Protein AF-A0A089P8Y1-F1 (afdb_monomer_lite)

Radius of gyration: 30.72 Å; chains: 1; bounding box: 76×55×84 Å

Sequence (564 aa):
MSNRKKVKRTERYKFPTFSVPFNLDEIKENFTINTNTTSNISKDVLNQAFNAHTNGNIKEAIESYQYLISQGFNDPRVYLNYGSILKNLGKLEEAELIIRKGIELNPNFAMGYFNLGIILIDLSKPNEAELATREGIKLNPNFAIGYFNLGIILKTLGKMNEAVLAINKAIELNPNHSNSYFHLGTILNILGQKKEAEIEIKKAIKINPNFLEAYINLGIILRDLGKIKEAILVTRRAIEVDPNIAESYSNLGSLLVDLGNLDEAEIAMNKAITINPNNMKFKSNLISLLSIYKPCDNNSNQLYIINEEFNKINLSYSDSEFISDIKVMNIYRKGLEIYKKHNLSLETDAYQIYRSNEINLNCERHHMVFEKNKIIPAFCFNCYKVQIETNSIIEFIKIFLVFNRIKLENNNTRKCMVELRPNIPGFYKGLIYCSDLNEAYLISNQLDNIIQKNVRSNLQSIVKRGCSEFQKEFPEYKEINRFGSQTMEYNKEWRRIENEADKGYGNWGKSHKTINEFNLNNFLIMRNWLAYAHKIGDKSIYKISEEIIKGTEKFKYLNRSINT

Structure (mmCIF, N/CA/C/O backbone):
data_AF-A0A089P8Y1-F1
#
_entry.id   AF-A0A089P8Y1-F1
#
loop_
_atom_site.group_PDB
_atom_site.id
_atom_site.type_symbol
_atom_site.label_atom_id
_atom_site.label_alt_id
_atom_site.label_comp_id
_atom_site.label_asym_id
_atom_site.label_entity_id
_atom_site.label_seq_id
_atom_site.pdbx_PDB_ins_code
_atom_site.Cartn_x
_atom_site.Cartn_y
_atom_site.Cartn_z
_atom_site.occupancy
_atom_site.B_iso_or_equiv
_atom_site.auth_seq_id
_atom_site.auth_comp_id
_atom_site.auth_asym_id
_atom_site.auth_atom_id
_atom_site.pdbx_PDB_model_num
ATOM 1 N N . MET A 1 1 ? 35.797 -15.026 14.629 1.00 32.09 1 MET A N 1
ATOM 2 C CA . MET A 1 1 ? 34.673 -15.322 13.708 1.00 32.09 1 MET A CA 1
ATOM 3 C C . MET A 1 1 ? 33.794 -14.080 13.599 1.00 32.09 1 MET A C 1
ATOM 5 O O . MET A 1 1 ? 33.187 -13.714 14.593 1.00 32.09 1 MET A O 1
ATOM 9 N N . SER A 1 2 ? 33.777 -13.384 12.455 1.00 24.67 2 SER A N 1
ATOM 10 C CA . SER A 1 2 ? 33.046 -12.111 12.296 1.00 24.67 2 SER A CA 1
ATOM 11 C C . SER A 1 2 ? 31.863 -12.271 11.340 1.00 24.67 2 SER A C 1
ATOM 13 O O . SER A 1 2 ? 32.046 -12.514 10.148 1.00 24.67 2 SER A O 1
ATOM 15 N N . ASN A 1 3 ? 30.645 -12.154 11.871 1.00 24.16 3 ASN A N 1
ATOM 16 C CA . ASN A 1 3 ? 29.405 -12.343 11.120 1.00 24.16 3 ASN A CA 1
ATOM 17 C C . ASN A 1 3 ? 29.035 -11.046 10.373 1.00 24.16 3 ASN A C 1
ATOM 19 O O . ASN A 1 3 ? 28.396 -10.148 10.930 1.00 24.16 3 ASN A O 1
ATOM 23 N N . ARG A 1 4 ? 29.442 -10.920 9.102 1.00 26.41 4 ARG A N 1
ATOM 24 C CA . ARG A 1 4 ? 29.058 -9.773 8.260 1.00 26.41 4 ARG A CA 1
ATOM 25 C C . ARG A 1 4 ? 27.562 -9.828 7.927 1.00 26.41 4 ARG A C 1
ATOM 27 O O . ARG A 1 4 ? 27.112 -10.658 7.141 1.00 26.41 4 ARG A O 1
ATOM 34 N N . LYS A 1 5 ? 26.797 -8.899 8.511 1.00 26.55 5 LYS A N 1
ATOM 35 C CA . LYS A 1 5 ? 25.368 -8.680 8.238 1.00 26.55 5 LYS A CA 1
ATOM 36 C C . LYS A 1 5 ? 25.130 -8.477 6.732 1.00 26.55 5 LYS A C 1
ATOM 38 O O . LYS A 1 5 ? 25.630 -7.511 6.160 1.00 26.55 5 LYS A O 1
ATOM 43 N N . LYS A 1 6 ? 24.312 -9.333 6.106 1.00 25.23 6 LYS A N 1
ATOM 44 C CA . LYS A 1 6 ? 23.753 -9.069 4.768 1.00 25.23 6 LYS A CA 1
ATOM 45 C C . LYS A 1 6 ? 22.796 -7.877 4.860 1.00 25.23 6 LYS A C 1
ATOM 47 O O . LYS A 1 6 ? 21.677 -8.015 5.352 1.00 25.23 6 LYS A O 1
ATOM 52 N N . VAL A 1 7 ? 23.236 -6.711 4.393 1.00 24.84 7 VAL A N 1
ATOM 53 C CA . VAL A 1 7 ? 22.364 -5.545 4.204 1.00 24.84 7 VAL A CA 1
ATOM 54 C C . VAL A 1 7 ? 21.362 -5.885 3.100 1.00 24.84 7 VAL A C 1
ATOM 56 O O . VAL A 1 7 ? 21.759 -6.228 1.986 1.00 24.84 7 VAL A O 1
ATOM 59 N N . LYS A 1 8 ? 20.062 -5.828 3.410 1.00 27.41 8 LYS A N 1
ATOM 60 C CA . LYS A 1 8 ? 19.006 -6.012 2.407 1.00 27.41 8 LYS A CA 1
ATOM 61 C C . LYS A 1 8 ? 19.105 -4.874 1.388 1.00 27.41 8 LYS A C 1
ATOM 63 O O . LYS A 1 8 ? 18.971 -3.712 1.765 1.00 27.41 8 LYS A O 1
ATOM 68 N N . ARG A 1 9 ? 19.325 -5.208 0.111 1.00 24.94 9 ARG A N 1
ATOM 69 C CA . ARG A 1 9 ? 19.104 -4.262 -0.991 1.00 24.94 9 ARG A CA 1
ATOM 70 C C . ARG A 1 9 ? 17.641 -3.821 -0.939 1.00 24.94 9 ARG A C 1
ATOM 72 O O . ARG A 1 9 ? 16.757 -4.666 -0.826 1.00 24.94 9 ARG A O 1
ATOM 79 N N . THR A 1 10 ? 17.408 -2.517 -1.030 1.00 25.98 10 THR A N 1
ATOM 80 C CA . THR A 1 10 ? 16.111 -1.988 -1.450 1.00 25.98 10 THR A CA 1
ATOM 81 C C . THR A 1 10 ? 15.760 -2.564 -2.819 1.00 25.98 10 THR A C 1
ATOM 83 O O . THR A 1 10 ? 16.654 -2.840 -3.627 1.00 25.98 10 THR A O 1
ATOM 86 N N . GLU A 1 11 ? 14.470 -2.747 -3.084 1.00 28.48 11 GLU A N 1
ATOM 87 C CA . GLU A 1 11 ? 13.970 -3.115 -4.408 1.00 28.48 11 GLU A CA 1
ATOM 88 C C . GLU A 1 11 ? 14.253 -1.965 -5.377 1.00 28.48 11 GLU A C 1
ATOM 90 O O . GLU A 1 11 ? 13.462 -1.041 -5.556 1.00 28.48 11 GLU A O 1
ATOM 95 N N . ARG A 1 12 ? 15.442 -1.997 -5.987 1.00 26.16 12 ARG A N 1
ATOM 96 C CA . ARG A 1 12 ? 15.703 -1.237 -7.204 1.00 26.16 12 ARG A CA 1
ATOM 97 C C . ARG A 1 12 ? 14.732 -1.765 -8.248 1.00 26.16 12 ARG A C 1
ATOM 99 O O . ARG A 1 12 ? 14.725 -2.971 -8.498 1.00 26.16 12 ARG A O 1
ATOM 106 N N . TYR A 1 13 ? 13.972 -0.868 -8.871 1.00 32.72 13 TYR A N 1
ATOM 107 C CA . TYR A 1 13 ? 13.305 -1.164 -10.131 1.00 32.72 13 TYR A CA 1
ATOM 108 C C . TYR A 1 13 ? 14.349 -1.774 -11.069 1.00 32.72 13 TYR A C 1
ATOM 110 O O . TYR A 1 13 ? 15.291 -1.094 -11.474 1.00 32.72 13 TYR A O 1
ATOM 118 N N . LYS A 1 14 ? 14.222 -3.070 -11.364 1.00 30.88 14 LYS A N 1
ATOM 119 C CA . LYS A 1 14 ? 14.983 -3.678 -12.449 1.00 30.88 14 LYS A CA 1
ATOM 120 C C . LYS A 1 14 ? 14.381 -3.127 -13.729 1.00 30.88 14 LYS A C 1
ATOM 122 O O . LYS A 1 14 ? 13.340 -3.599 -14.176 1.00 30.88 14 LYS A O 1
ATOM 127 N N . PHE A 1 15 ? 15.022 -2.108 -14.285 1.00 34.03 15 PHE A N 1
ATOM 128 C CA . PHE A 1 15 ? 14.806 -1.730 -15.673 1.00 34.03 15 PHE A CA 1
ATOM 129 C C . PHE A 1 15 ? 14.964 -3.001 -16.513 1.00 34.03 15 PHE A C 1
ATOM 131 O O . PHE A 1 15 ? 15.922 -3.742 -16.261 1.00 34.03 15 PHE A O 1
ATOM 138 N N . PRO A 1 16 ? 14.033 -3.316 -17.432 1.00 35.50 16 PRO A N 1
ATOM 139 C CA . PRO A 1 16 ? 14.125 -4.532 -18.225 1.00 35.50 16 PRO A CA 1
ATOM 140 C C . PRO A 1 16 ? 15.470 -4.541 -18.954 1.00 35.50 16 PRO A C 1
ATOM 142 O O . PRO A 1 16 ? 15.748 -3.708 -19.816 1.00 35.50 16 PRO A O 1
ATOM 145 N N . THR A 1 17 ? 16.348 -5.453 -18.536 1.00 32.28 17 THR A N 1
ATOM 146 C CA . THR A 1 17 ? 17.687 -5.595 -19.095 1.00 32.28 17 THR A CA 1
ATOM 147 C C . THR A 1 17 ? 17.567 -6.366 -20.393 1.00 32.28 17 THR A C 1
ATOM 149 O O . THR A 1 17 ? 17.709 -7.588 -20.413 1.00 32.28 17 THR A O 1
ATOM 152 N N . PHE A 1 18 ? 17.255 -5.654 -21.469 1.00 39.97 18 PHE A N 1
ATOM 153 C CA . PHE A 1 18 ? 17.301 -6.233 -22.799 1.00 39.97 18 PHE A CA 1
ATOM 154 C C . PHE A 1 18 ? 18.749 -6.601 -23.136 1.00 39.97 18 PHE A C 1
ATOM 156 O O . PHE A 1 18 ? 19.673 -5.807 -22.931 1.00 39.97 18 PHE A O 1
ATOM 163 N N . SER A 1 19 ? 18.939 -7.814 -23.651 1.00 36.19 19 SER A N 1
ATOM 164 C CA . SER A 1 19 ? 20.116 -8.144 -24.447 1.00 36.19 19 SER A CA 1
ATOM 165 C C . SER A 1 19 ? 20.244 -7.135 -25.591 1.00 36.19 19 SER A C 1
ATOM 167 O O . SER A 1 19 ? 19.245 -6.582 -26.056 1.00 36.19 19 SER A O 1
ATOM 169 N N . VAL A 1 20 ? 21.480 -6.868 -26.024 1.00 38.84 20 VAL A N 1
ATOM 170 C CA . VAL A 1 20 ? 21.749 -5.949 -27.143 1.00 38.84 20 VAL A CA 1
ATOM 171 C C . VAL A 1 20 ? 20.868 -6.366 -28.334 1.00 38.84 20 VAL A C 1
ATOM 173 O O . VAL A 1 20 ? 20.854 -7.559 -28.640 1.00 38.84 20 VAL A O 1
ATOM 176 N N . PRO A 1 21 ? 20.118 -5.452 -28.984 1.00 36.06 21 PRO A N 1
ATOM 177 C CA . PRO A 1 21 ? 19.001 -5.794 -29.880 1.00 36.06 21 PRO A CA 1
ATOM 178 C C . PRO A 1 21 ? 19.421 -6.381 -31.239 1.00 36.06 21 PRO A C 1
ATOM 180 O O . PRO A 1 21 ? 18.664 -6.334 -32.198 1.00 36.06 21 PRO A O 1
ATOM 183 N N . PHE A 1 22 ? 20.613 -6.965 -31.339 1.00 41.25 22 PHE A N 1
ATOM 184 C CA . PHE A 1 22 ? 21.070 -7.648 -32.538 1.00 41.25 22 PHE A CA 1
ATOM 185 C C . PHE A 1 22 ? 20.392 -9.014 -32.669 1.00 41.25 22 PHE A C 1
ATOM 187 O O . PHE A 1 22 ? 20.983 -10.052 -32.367 1.00 41.25 22 PHE A O 1
ATOM 194 N N . ASN A 1 23 ? 19.164 -9.019 -33.187 1.00 34.72 23 ASN A N 1
ATOM 195 C CA . ASN A 1 23 ? 18.792 -10.119 -34.065 1.00 34.72 23 ASN A CA 1
ATOM 196 C C . ASN A 1 23 ? 19.629 -9.986 -35.353 1.00 34.72 23 ASN A C 1
ATOM 198 O O . ASN A 1 23 ? 19.793 -8.879 -35.871 1.00 34.72 23 ASN A O 1
ATOM 202 N N . LEU A 1 24 ? 20.167 -11.094 -35.870 1.00 31.53 24 LEU A N 1
ATOM 203 C CA . LEU A 1 24 ? 21.059 -11.093 -37.044 1.00 31.53 24 LEU A CA 1
ATOM 204 C C . LEU A 1 24 ? 20.390 -10.482 -38.295 1.00 31.53 24 LEU A C 1
ATOM 206 O O . LEU A 1 24 ? 21.079 -9.958 -39.167 1.00 31.53 24 LEU A O 1
ATOM 210 N N . ASP A 1 25 ? 19.056 -10.487 -38.349 1.00 30.50 25 ASP A N 1
ATOM 211 C CA . ASP A 1 25 ? 18.257 -9.923 -39.441 1.00 30.50 25 ASP A CA 1
ATOM 212 C C . ASP A 1 25 ? 18.293 -8.387 -39.545 1.00 30.50 25 ASP A C 1
ATOM 214 O O . ASP A 1 25 ? 18.092 -7.858 -40.641 1.00 30.50 25 ASP A O 1
ATOM 218 N N . GLU A 1 26 ? 18.564 -7.661 -38.449 1.00 33.03 26 GLU A N 1
ATOM 219 C CA . GLU A 1 26 ? 18.687 -6.189 -38.473 1.00 33.03 26 GLU A CA 1
ATOM 220 C C . GLU A 1 26 ? 20.029 -5.724 -39.070 1.00 33.03 26 GLU A C 1
ATOM 222 O O . GLU A 1 26 ? 20.195 -4.556 -39.420 1.00 33.03 26 GLU A O 1
ATOM 227 N N . ILE A 1 27 ? 20.987 -6.636 -39.273 1.00 39.94 27 ILE A N 1
ATOM 228 C CA . ILE A 1 27 ? 22.336 -6.335 -39.776 1.00 39.94 27 ILE A CA 1
ATOM 229 C C . ILE A 1 27 ? 22.365 -6.255 -41.321 1.00 39.94 27 ILE A C 1
ATOM 231 O O . ILE A 1 27 ? 23.245 -6.813 -41.979 1.00 39.94 27 ILE A O 1
ATOM 235 N N . LYS A 1 28 ? 21.380 -5.569 -41.917 1.00 32.06 28 LYS A N 1
ATOM 236 C CA . LYS A 1 28 ? 21.254 -5.369 -43.377 1.00 32.06 28 LYS A CA 1
ATOM 237 C C . LYS A 1 28 ? 21.664 -3.982 -43.877 1.00 32.06 28 LYS A C 1
ATOM 239 O O . LYS A 1 28 ? 21.672 -3.767 -45.087 1.00 32.06 28 LYS A O 1
ATOM 244 N N . GLU A 1 29 ? 22.040 -3.052 -42.999 1.00 34.38 29 GLU A N 1
ATOM 245 C CA . GLU A 1 29 ? 22.695 -1.820 -43.450 1.00 34.38 29 GLU A CA 1
ATOM 246 C C . GLU A 1 29 ? 24.088 -2.146 -44.017 1.00 34.38 29 GLU A C 1
ATOM 248 O O . GLU A 1 29 ? 24.900 -2.823 -43.386 1.00 34.38 29 GLU A O 1
ATOM 253 N N . ASN A 1 30 ? 24.320 -1.721 -45.263 1.00 32.12 30 ASN A N 1
ATOM 254 C CA . ASN A 1 30 ? 25.380 -2.247 -46.123 1.00 32.12 30 ASN A CA 1
ATOM 255 C C . ASN A 1 30 ? 26.790 -2.121 -45.519 1.00 32.12 30 ASN A C 1
ATOM 257 O O . ASN A 1 30 ? 27.281 -1.028 -45.240 1.00 32.12 30 ASN A O 1
ATOM 261 N N . PHE A 1 31 ? 27.481 -3.258 -45.408 1.00 41.53 31 PHE A N 1
ATOM 262 C CA . PHE A 1 31 ? 28.863 -3.327 -44.941 1.00 41.53 31 PHE A CA 1
ATOM 263 C C . PHE A 1 31 ? 29.860 -2.807 -45.988 1.00 41.53 31 PHE A C 1
ATOM 265 O O . PHE A 1 31 ? 30.192 -3.508 -46.943 1.00 41.53 31 PHE A O 1
ATOM 272 N N . THR A 1 32 ? 30.475 -1.657 -45.719 1.00 31.03 32 THR A N 1
ATOM 273 C CA . THR A 1 32 ? 31.780 -1.281 -46.287 1.00 31.03 32 THR A CA 1
ATOM 274 C C . THR A 1 32 ? 32.744 -0.899 -45.167 1.00 31.03 32 THR A C 1
ATOM 276 O O . THR A 1 32 ? 32.779 0.236 -44.698 1.00 31.03 32 THR A O 1
ATOM 279 N N . ILE A 1 33 ? 33.549 -1.869 -44.720 1.00 40.50 33 ILE A N 1
ATOM 280 C CA . ILE A 1 33 ? 34.616 -1.638 -43.737 1.00 40.50 33 ILE A CA 1
ATOM 281 C C . ILE A 1 33 ? 35.861 -1.162 -44.488 1.00 40.50 33 ILE A C 1
ATOM 283 O O . ILE A 1 33 ? 36.437 -1.911 -45.275 1.00 40.50 33 ILE A O 1
ATOM 287 N N . ASN A 1 34 ? 36.285 0.074 -44.239 1.00 34.88 34 ASN A N 1
ATOM 288 C CA . ASN A 1 34 ? 37.446 0.666 -44.898 1.00 34.88 34 ASN A CA 1
ATOM 289 C C . ASN A 1 34 ? 38.737 0.233 -44.168 1.00 34.88 34 ASN A C 1
ATOM 291 O O . ASN A 1 34 ? 39.118 0.838 -43.167 1.00 34.88 34 ASN A O 1
ATOM 295 N N . THR A 1 35 ? 39.371 -0.864 -44.604 1.00 43.31 35 THR A N 1
ATOM 296 C CA . THR A 1 35 ? 40.512 -1.481 -43.896 1.00 43.31 35 THR A CA 1
ATOM 297 C C . THR A 1 35 ? 41.870 -1.204 -44.544 1.00 43.31 35 THR A C 1
ATOM 299 O O . THR A 1 35 ? 42.256 -1.888 -45.490 1.00 43.31 35 THR A O 1
ATOM 302 N N . ASN A 1 36 ? 42.649 -0.321 -43.922 1.00 43.22 36 ASN A N 1
ATOM 303 C CA . ASN A 1 36 ? 44.114 -0.357 -43.921 1.00 43.22 36 ASN A CA 1
ATOM 304 C C . ASN A 1 36 ? 44.504 -0.524 -42.433 1.00 43.22 36 ASN A C 1
ATOM 306 O O . ASN A 1 36 ? 44.440 0.461 -41.709 1.00 43.22 36 ASN A O 1
ATOM 310 N N . THR A 1 37 ? 44.800 -1.696 -41.855 1.00 44.12 37 THR A N 1
ATOM 311 C CA . THR A 1 37 ? 45.527 -2.894 -42.338 1.00 44.12 37 THR A CA 1
ATOM 312 C C . THR A 1 37 ? 45.046 -4.209 -41.642 1.00 44.12 37 THR A C 1
ATOM 314 O O . THR A 1 37 ? 43.975 -4.228 -41.042 1.00 44.12 37 THR A O 1
ATOM 317 N N . THR A 1 38 ? 45.791 -5.327 -41.791 1.00 45.31 38 THR A N 1
ATOM 318 C CA . THR A 1 38 ? 45.652 -6.641 -41.083 1.00 45.31 38 THR A CA 1
ATOM 319 C C . THR A 1 38 ? 44.254 -7.301 -41.072 1.00 45.31 38 THR A C 1
ATOM 321 O O . THR A 1 38 ? 43.651 -7.562 -40.033 1.00 45.31 38 THR A O 1
ATOM 324 N N . SER A 1 39 ? 43.740 -7.646 -42.257 1.00 56.00 39 SER A N 1
ATOM 325 C CA . SER A 1 39 ? 42.295 -7.794 -42.510 1.00 56.00 39 SER A CA 1
ATOM 326 C C . SER A 1 39 ? 41.624 -9.178 -42.358 1.00 56.00 39 SER A C 1
ATOM 328 O O . SER A 1 39 ? 40.419 -9.241 -42.623 1.00 56.00 39 SER A O 1
ATOM 330 N N . ASN A 1 40 ? 42.316 -10.250 -41.934 1.00 53.72 40 ASN A N 1
ATOM 331 C CA . ASN A 1 40 ? 41.705 -11.590 -41.753 1.00 53.72 40 ASN A CA 1
ATOM 332 C C . ASN A 1 40 ? 41.555 -12.016 -40.280 1.00 53.72 40 ASN A C 1
ATOM 334 O O . ASN A 1 40 ? 40.427 -12.139 -39.814 1.00 53.72 40 ASN A O 1
ATOM 338 N N . ILE A 1 41 ? 42.654 -12.156 -39.521 1.00 55.69 41 ILE A N 1
ATOM 339 C CA . ILE A 1 41 ? 42.631 -12.662 -38.126 1.00 55.69 41 ILE A CA 1
ATOM 340 C C . ILE A 1 41 ? 41.635 -11.879 -37.247 1.00 55.69 41 ILE A C 1
ATOM 342 O O . ILE A 1 41 ? 40.853 -12.467 -36.503 1.00 55.69 41 ILE A O 1
ATOM 346 N N . SER A 1 42 ? 41.596 -10.550 -37.383 1.00 67.94 42 SER A N 1
ATOM 347 C CA . SER A 1 42 ? 40.691 -9.684 -36.617 1.00 67.94 42 SER A CA 1
ATOM 348 C C . SER A 1 42 ? 39.203 -9.896 -36.936 1.00 67.94 42 SER A C 1
ATOM 350 O O . SER A 1 42 ? 38.364 -9.628 -36.082 1.00 67.94 42 SER A O 1
ATOM 352 N N . LYS A 1 43 ? 38.850 -10.379 -38.138 1.00 69.44 43 LYS A N 1
ATOM 353 C CA . LYS A 1 43 ? 37.454 -10.672 -38.517 1.00 69.44 43 LYS A CA 1
ATOM 354 C C . LYS A 1 43 ? 36.989 -12.009 -37.955 1.00 69.44 43 LYS A C 1
ATOM 356 O O . LYS A 1 43 ? 35.877 -12.087 -37.441 1.00 69.44 43 LYS A O 1
ATOM 361 N N . ASP A 1 44 ? 37.839 -13.029 -38.009 1.00 75.88 44 ASP A N 1
ATOM 362 C CA . ASP A 1 44 ? 37.508 -14.357 -37.486 1.00 75.88 44 ASP A CA 1
ATOM 363 C C . ASP A 1 44 ? 37.313 -14.305 -35.964 1.00 75.88 44 ASP A C 1
ATOM 365 O O . ASP A 1 44 ? 36.309 -14.802 -35.453 1.00 75.88 44 ASP A O 1
ATOM 369 N N . VAL A 1 45 ? 38.189 -13.589 -35.247 1.00 78.44 45 VAL A N 1
ATOM 370 C CA . VAL A 1 45 ? 38.049 -13.371 -33.796 1.00 78.44 45 VAL A CA 1
ATOM 371 C C . VAL A 1 45 ? 36.842 -12.483 -33.455 1.00 78.44 45 VAL A C 1
ATOM 373 O O . VAL A 1 45 ? 36.194 -12.713 -32.436 1.00 78.44 45 VAL A O 1
ATOM 376 N N . LEU A 1 46 ? 36.476 -11.508 -34.299 1.00 79.94 46 LEU A N 1
ATOM 377 C CA . LEU A 1 46 ? 35.249 -10.717 -34.116 1.00 79.94 46 LEU A CA 1
ATOM 378 C C . LEU A 1 46 ? 33.988 -11.581 -34.252 1.00 79.94 46 LEU A C 1
ATOM 380 O O . LEU A 1 46 ? 33.100 -11.516 -33.401 1.00 79.94 46 LEU A O 1
ATOM 384 N N . ASN A 1 47 ? 33.934 -12.426 -35.283 1.00 80.69 47 ASN A N 1
ATOM 385 C CA . ASN A 1 47 ? 32.838 -13.370 -35.490 1.00 80.69 47 ASN A CA 1
ATOM 386 C C . ASN A 1 47 ? 32.766 -14.397 -34.350 1.00 80.69 47 ASN A C 1
ATOM 388 O O . ASN A 1 47 ? 31.675 -14.683 -33.858 1.00 80.69 47 ASN A O 1
ATOM 392 N N . GLN A 1 48 ? 33.910 -14.898 -33.869 1.00 81.56 48 GLN A N 1
ATOM 393 C CA . GLN A 1 48 ? 33.973 -15.754 -32.683 1.00 81.56 48 GLN A CA 1
ATOM 394 C C . GLN A 1 48 ? 33.436 -15.031 -31.440 1.00 81.56 48 GLN A C 1
ATOM 396 O O . GLN A 1 48 ? 32.593 -15.589 -30.746 1.00 81.56 48 GLN A O 1
ATOM 401 N N . ALA A 1 49 ? 33.840 -13.782 -31.185 1.00 82.31 49 ALA A N 1
ATOM 402 C CA . ALA A 1 49 ? 33.364 -12.997 -30.043 1.00 82.31 49 ALA A CA 1
ATOM 403 C C . ALA A 1 49 ? 31.841 -12.779 -30.075 1.00 82.31 49 ALA A C 1
ATOM 405 O O . ALA A 1 49 ? 31.167 -12.870 -29.044 1.00 82.31 49 ALA A O 1
ATOM 406 N N . PHE A 1 50 ? 31.291 -12.507 -31.262 1.00 82.19 50 PHE A N 1
ATOM 407 C CA . PHE A 1 50 ? 29.853 -12.344 -31.471 1.00 82.19 50 PHE A CA 1
ATOM 408 C C . PHE A 1 50 ? 29.106 -13.666 -31.262 1.00 82.19 50 PHE A C 1
ATOM 410 O O . PHE A 1 50 ? 28.150 -13.688 -30.490 1.00 82.19 50 PHE A O 1
ATOM 417 N N . ASN A 1 51 ? 29.580 -14.768 -31.851 1.00 78.75 51 ASN A N 1
ATOM 418 C CA . ASN A 1 51 ? 28.990 -16.101 -31.689 1.00 78.75 51 ASN A CA 1
ATOM 419 C C . ASN A 1 51 ? 29.076 -16.610 -30.241 1.00 78.75 51 ASN A C 1
ATOM 421 O O . ASN A 1 51 ? 28.122 -17.183 -29.721 1.00 78.75 51 ASN A O 1
ATOM 425 N N . ALA A 1 52 ? 30.196 -16.379 -29.558 1.00 78.62 52 ALA A N 1
ATOM 426 C CA . ALA A 1 52 ? 30.352 -16.705 -28.146 1.00 78.62 52 ALA A CA 1
ATOM 427 C C . ALA A 1 52 ? 29.369 -15.896 -27.285 1.00 78.62 52 ALA A C 1
ATOM 429 O O . ALA A 1 52 ? 28.730 -16.445 -26.390 1.00 78.62 52 ALA A O 1
ATOM 430 N N . HIS A 1 53 ? 29.188 -14.603 -27.576 1.00 77.94 53 HIS A N 1
ATOM 431 C CA . HIS A 1 53 ? 28.249 -13.755 -26.842 1.00 77.94 53 HIS A CA 1
ATOM 432 C C . HIS A 1 53 ? 26.790 -14.184 -27.062 1.00 77.94 53 HIS A C 1
ATOM 434 O O . HIS A 1 53 ? 26.058 -14.330 -26.082 1.00 77.94 53 HIS A O 1
ATOM 440 N N . THR A 1 54 ? 26.370 -14.430 -28.308 1.00 74.94 54 THR A N 1
ATOM 441 C CA . THR A 1 54 ? 24.991 -14.844 -28.632 1.00 74.94 54 THR A CA 1
ATOM 442 C C . THR A 1 54 ? 24.650 -16.234 -28.096 1.00 74.94 54 THR A C 1
ATOM 444 O O . THR A 1 54 ? 23.535 -16.435 -27.621 1.00 74.94 54 THR A O 1
ATOM 447 N N . ASN A 1 55 ? 25.611 -17.163 -28.075 1.00 78.81 55 ASN A N 1
ATOM 448 C CA . ASN A 1 55 ? 25.443 -18.496 -27.484 1.00 78.81 55 ASN A CA 1
ATOM 449 C C . ASN A 1 55 ? 25.579 -18.524 -25.946 1.00 78.81 55 ASN A C 1
ATOM 451 O O . ASN A 1 55 ? 25.438 -19.583 -25.338 1.00 78.81 55 ASN A O 1
ATOM 455 N N . GLY A 1 56 ? 25.858 -17.390 -25.293 1.00 79.44 56 GLY A N 1
ATOM 456 C CA . GLY A 1 56 ? 26.003 -17.318 -23.834 1.00 79.44 56 GLY A CA 1
ATOM 457 C C . GLY A 1 56 ? 27.351 -17.807 -23.283 1.00 79.44 56 GLY A C 1
ATOM 458 O O . GLY A 1 56 ? 27.506 -17.903 -22.063 1.00 79.44 56 GLY A O 1
ATOM 459 N N . ASN A 1 57 ? 28.358 -18.038 -24.132 1.00 87.31 57 ASN A N 1
ATOM 460 C CA . ASN A 1 57 ? 29.749 -18.303 -23.744 1.00 87.31 57 ASN A CA 1
ATOM 461 C C . ASN A 1 57 ? 30.433 -17.008 -23.254 1.00 87.31 57 ASN A C 1
ATOM 463 O O . ASN A 1 57 ? 31.408 -16.525 -23.830 1.00 87.31 57 ASN A O 1
ATOM 467 N N . ILE A 1 58 ? 29.920 -16.422 -22.168 1.00 87.62 58 ILE A N 1
ATOM 468 C CA . ILE A 1 58 ? 30.308 -15.084 -21.690 1.00 87.62 58 ILE A CA 1
ATOM 469 C C . ILE A 1 58 ? 31.818 -14.952 -21.437 1.00 87.62 58 ILE A C 1
ATOM 471 O O . ILE A 1 58 ? 32.391 -13.905 -21.727 1.00 87.62 58 ILE A O 1
ATOM 475 N N . LYS A 1 59 ? 32.479 -16.001 -20.926 1.00 90.56 59 LYS A N 1
ATOM 476 C CA . LYS A 1 59 ? 33.929 -15.979 -20.672 1.00 90.56 59 LYS A CA 1
ATOM 477 C C . LYS A 1 59 ? 34.735 -15.838 -21.971 1.00 90.56 59 LYS A C 1
ATOM 479 O O . LYS A 1 59 ? 35.570 -14.947 -22.063 1.00 90.56 59 LYS A O 1
ATOM 484 N N . GLU A 1 60 ? 34.447 -16.683 -22.958 1.00 89.38 60 GLU A N 1
ATOM 485 C CA . GLU A 1 60 ? 35.091 -16.664 -24.277 1.00 89.38 60 GLU A CA 1
ATOM 486 C C . GLU A 1 60 ? 34.856 -15.316 -24.971 1.00 89.38 60 GLU A C 1
ATOM 488 O O . GLU A 1 60 ? 35.802 -14.676 -25.417 1.00 89.38 60 GLU A O 1
ATOM 493 N N . ALA A 1 61 ? 33.615 -14.816 -24.949 1.00 86.69 61 ALA A N 1
ATOM 494 C CA . ALA A 1 61 ? 33.275 -13.510 -25.508 1.00 86.69 61 ALA A CA 1
ATOM 495 C C . ALA A 1 61 ? 34.090 -12.364 -24.876 1.00 86.69 61 ALA A C 1
ATOM 497 O O . ALA A 1 61 ? 34.594 -11.502 -25.594 1.00 86.69 61 ALA A O 1
ATOM 498 N N . ILE A 1 62 ? 34.253 -12.355 -23.545 1.00 91.00 62 ILE A N 1
ATOM 499 C CA . ILE A 1 62 ? 35.090 -11.368 -22.840 1.00 91.00 62 ILE A CA 1
ATOM 500 C C . ILE A 1 62 ? 36.543 -11.455 -23.302 1.00 91.00 62 ILE A C 1
ATOM 502 O O . ILE A 1 62 ? 37.127 -10.423 -23.627 1.00 91.00 62 ILE A O 1
ATOM 506 N N . GLU A 1 63 ? 37.118 -12.658 -23.339 1.00 92.12 63 GLU A N 1
ATOM 507 C CA . GLU A 1 63 ? 38.511 -12.877 -23.742 1.00 92.12 63 GLU A CA 1
ATOM 508 C C . GLU A 1 63 ? 38.742 -12.407 -25.190 1.00 92.12 63 GLU A C 1
ATOM 510 O O . GLU A 1 63 ? 39.691 -11.663 -25.446 1.00 92.12 63 GLU A O 1
ATOM 515 N N . SER A 1 64 ? 37.829 -12.715 -26.118 1.00 90.00 64 SER A N 1
ATOM 516 C CA . SER A 1 64 ? 37.898 -12.239 -27.505 1.00 90.00 64 SER A CA 1
ATOM 517 C C . SER A 1 64 ? 37.736 -10.716 -27.631 1.00 90.00 64 SER A C 1
ATOM 519 O O . SER A 1 64 ? 38.509 -10.088 -28.356 1.00 90.00 64 SER A O 1
ATOM 521 N N . TYR A 1 65 ? 36.791 -10.081 -26.923 1.00 91.31 65 TYR A N 1
ATOM 522 C CA . TYR A 1 65 ? 36.646 -8.616 -26.962 1.00 91.31 65 TYR A CA 1
ATOM 523 C C . TYR A 1 65 ? 37.849 -7.894 -26.339 1.00 91.31 65 TYR A C 1
ATOM 525 O O . TYR A 1 65 ? 38.314 -6.897 -26.891 1.00 91.31 65 TYR A O 1
ATOM 533 N N . GLN A 1 66 ? 38.387 -8.397 -25.224 1.00 91.81 66 GLN A N 1
ATOM 534 C CA . GLN A 1 66 ? 39.605 -7.858 -24.610 1.00 91.81 66 GLN A CA 1
ATOM 535 C C . GLN A 1 66 ? 40.813 -8.013 -25.537 1.00 91.81 66 GLN A C 1
ATOM 537 O O . GLN A 1 66 ? 41.590 -7.067 -25.676 1.00 91.81 66 GLN A O 1
ATOM 542 N N . TYR A 1 67 ? 40.943 -9.158 -26.216 1.00 90.06 67 TYR A N 1
ATOM 543 C CA . TYR A 1 67 ? 41.980 -9.366 -27.221 1.00 90.06 67 TYR A CA 1
ATOM 544 C C . TYR A 1 67 ? 41.861 -8.337 -28.356 1.00 90.06 67 TYR A C 1
ATOM 546 O O . TYR A 1 67 ? 42.814 -7.595 -28.590 1.00 90.06 67 TYR A O 1
ATOM 554 N N . LEU A 1 68 ? 40.687 -8.201 -28.984 1.00 87.44 68 LEU A N 1
ATOM 555 C CA . LEU A 1 68 ? 40.438 -7.224 -30.056 1.00 87.44 68 LEU A CA 1
ATOM 556 C C . LEU A 1 68 ? 40.788 -5.788 -29.627 1.00 87.44 68 LEU A C 1
ATOM 558 O O . LEU A 1 68 ? 41.518 -5.094 -30.335 1.00 87.44 68 LEU A O 1
ATOM 562 N N . ILE A 1 69 ? 40.351 -5.365 -28.435 1.00 88.94 69 ILE A N 1
ATOM 563 C CA . ILE A 1 69 ? 40.685 -4.043 -27.876 1.00 88.94 69 ILE A CA 1
ATOM 564 C C . ILE A 1 69 ? 42.201 -3.899 -27.655 1.00 88.94 69 ILE A C 1
ATOM 566 O O . ILE A 1 69 ? 42.761 -2.847 -27.958 1.00 88.94 69 ILE A O 1
ATOM 570 N N . SER A 1 70 ? 42.892 -4.940 -27.175 1.00 87.00 70 SER A N 1
ATOM 571 C CA . SER A 1 70 ? 44.350 -4.895 -26.965 1.00 87.00 70 SER A CA 1
ATOM 572 C C . SER A 1 70 ? 45.156 -4.821 -28.268 1.00 87.00 70 SER A C 1
ATOM 574 O O . SER A 1 70 ? 46.239 -4.243 -28.272 1.00 87.00 70 SER A O 1
ATOM 576 N N . GLN A 1 71 ? 44.623 -5.356 -29.374 1.00 86.06 71 GLN A N 1
ATOM 577 C CA . GLN A 1 71 ? 45.211 -5.240 -30.714 1.00 86.06 71 GLN A CA 1
ATOM 578 C C . GLN A 1 71 ? 44.862 -3.911 -31.420 1.00 86.06 71 GLN A C 1
ATOM 580 O O . GLN A 1 71 ? 45.192 -3.738 -32.591 1.00 86.06 71 GLN A O 1
ATOM 585 N N . GLY A 1 72 ? 44.191 -2.970 -30.741 1.00 82.81 72 GLY A N 1
ATOM 586 C CA . GLY A 1 72 ? 43.807 -1.675 -31.317 1.00 82.81 72 GLY A CA 1
ATOM 587 C C . GLY A 1 72 ? 42.650 -1.749 -32.320 1.00 82.81 72 GLY A C 1
ATOM 588 O O . GLY A 1 72 ? 42.555 -0.907 -33.214 1.00 82.81 72 GLY A O 1
ATOM 589 N N . PHE A 1 73 ? 41.779 -2.759 -32.215 1.00 83.88 73 PHE A N 1
ATOM 590 C CA . PHE A 1 73 ? 40.643 -2.922 -33.122 1.00 83.88 73 PHE A CA 1
ATOM 591 C C . PHE A 1 73 ? 39.526 -1.908 -32.818 1.00 83.88 73 PHE A C 1
ATOM 593 O O . PHE A 1 73 ? 38.680 -2.108 -31.944 1.00 83.88 73 PHE A O 1
ATOM 600 N N . ASN A 1 74 ? 39.523 -0.809 -33.571 1.00 82.75 74 ASN A N 1
ATOM 601 C CA . ASN A 1 74 ? 38.671 0.363 -33.351 1.00 82.75 74 ASN A CA 1
ATOM 602 C C . ASN A 1 74 ? 37.249 0.222 -33.941 1.00 82.75 74 ASN A C 1
ATOM 604 O O . ASN A 1 74 ? 36.809 1.061 -34.724 1.00 82.75 74 ASN A O 1
ATOM 608 N N . ASP A 1 75 ? 36.517 -0.832 -33.570 1.00 83.31 75 ASP A N 1
ATOM 609 C CA . ASP A 1 75 ? 35.105 -1.018 -33.949 1.00 83.31 75 ASP A CA 1
ATOM 610 C C . ASP A 1 75 ? 34.177 -0.718 -32.756 1.00 83.31 75 ASP A C 1
ATOM 612 O O . ASP A 1 75 ? 34.228 -1.442 -31.756 1.00 83.31 75 ASP A O 1
ATOM 616 N N . PRO A 1 76 ? 33.281 0.287 -32.832 1.00 84.31 76 PRO A N 1
ATOM 617 C CA . PRO A 1 76 ? 32.416 0.668 -31.712 1.00 84.31 76 PRO A CA 1
ATOM 618 C C . PRO A 1 76 ? 31.485 -0.464 -31.241 1.00 84.31 76 PRO A C 1
ATOM 620 O O . PRO A 1 76 ? 31.046 -0.452 -30.089 1.00 84.31 76 PRO A O 1
ATOM 623 N N . ARG A 1 77 ? 31.216 -1.481 -32.074 1.00 84.19 77 ARG A N 1
ATOM 624 C CA . ARG A 1 77 ? 30.400 -2.658 -31.720 1.00 84.19 77 ARG A CA 1
ATOM 625 C C . ARG A 1 77 ? 31.101 -3.582 -30.723 1.00 84.19 77 ARG A C 1
ATOM 627 O O . ARG A 1 77 ? 30.428 -4.181 -29.886 1.00 84.19 77 ARG A O 1
ATOM 634 N N . VAL A 1 78 ? 32.434 -3.666 -30.761 1.00 87.69 78 VAL A N 1
ATOM 635 C CA . VAL A 1 78 ? 33.230 -4.430 -29.778 1.00 87.69 78 VAL A CA 1
ATOM 636 C C . VAL A 1 78 ? 33.076 -3.815 -28.391 1.00 87.69 78 VAL A C 1
ATOM 638 O O . VAL A 1 78 ? 32.734 -4.512 -27.436 1.00 87.69 78 VAL A O 1
ATOM 641 N N . TYR A 1 79 ? 33.230 -2.494 -28.297 1.00 91.00 79 TYR A N 1
ATOM 642 C CA . TYR A 1 79 ? 33.010 -1.743 -27.063 1.00 91.00 79 TYR A CA 1
ATOM 643 C C . TYR A 1 79 ? 31.550 -1.854 -26.600 1.00 91.00 79 TYR A C 1
ATOM 645 O O . TYR A 1 79 ? 31.303 -2.126 -25.427 1.00 91.00 79 TYR A O 1
ATOM 653 N N . LEU A 1 80 ? 30.578 -1.742 -27.513 1.00 89.50 80 LEU A N 1
ATOM 654 C CA . LEU A 1 80 ? 29.154 -1.896 -27.202 1.00 89.50 80 LEU A CA 1
ATOM 655 C C . LEU A 1 80 ? 28.833 -3.248 -26.548 1.00 89.50 80 LEU A C 1
ATOM 657 O O . LEU A 1 80 ? 28.198 -3.298 -25.490 1.00 89.50 80 LEU A O 1
ATOM 661 N N . ASN A 1 81 ? 29.275 -4.339 -27.174 1.00 86.88 81 ASN A N 1
ATOM 662 C CA . ASN A 1 81 ? 28.985 -5.693 -26.717 1.00 86.88 81 ASN A CA 1
ATOM 663 C C . ASN A 1 81 ? 29.735 -6.020 -25.423 1.00 86.88 81 ASN A C 1
ATOM 665 O O . ASN A 1 81 ? 29.133 -6.558 -24.493 1.00 86.88 81 ASN A O 1
ATOM 669 N N . TYR A 1 82 ? 31.007 -5.631 -25.314 1.00 91.31 82 TYR A N 1
ATOM 670 C CA . TYR A 1 82 ? 31.780 -5.824 -24.089 1.00 91.31 82 TYR A CA 1
ATOM 671 C C . TYR A 1 82 ? 31.202 -5.015 -22.916 1.00 91.31 82 TYR A C 1
ATOM 673 O O . TYR A 1 82 ? 31.014 -5.559 -21.828 1.00 91.31 82 TYR A O 1
ATOM 681 N N . GLY A 1 83 ? 30.815 -3.755 -23.142 1.00 91.12 83 GLY A N 1
ATOM 682 C CA . GLY A 1 83 ? 30.126 -2.927 -22.149 1.00 91.12 83 GLY A CA 1
ATOM 683 C C . GLY A 1 83 ? 28.787 -3.523 -21.699 1.00 91.12 83 GLY A C 1
ATOM 684 O O . GLY A 1 83 ? 28.479 -3.507 -20.508 1.00 91.12 83 GLY A O 1
ATOM 685 N N . SER A 1 84 ? 28.020 -4.129 -22.612 1.00 86.44 84 SER A N 1
ATOM 686 C CA . SER A 1 84 ? 26.788 -4.854 -22.262 1.00 86.44 84 SER A CA 1
ATOM 687 C C . SER A 1 84 ? 27.056 -6.080 -21.378 1.00 86.44 84 SER A C 1
ATOM 689 O O . SER A 1 84 ? 26.361 -6.279 -20.379 1.00 86.44 84 SER A O 1
ATOM 691 N N . ILE A 1 85 ? 28.109 -6.856 -21.660 1.00 87.12 85 ILE A N 1
ATOM 692 C CA . ILE A 1 85 ? 28.520 -7.969 -20.790 1.00 87.12 85 ILE A CA 1
ATOM 693 C C . ILE A 1 85 ? 28.930 -7.455 -19.403 1.00 87.12 85 ILE A C 1
ATOM 695 O O . ILE A 1 85 ? 28.459 -7.979 -18.394 1.00 87.12 85 ILE A O 1
ATOM 699 N N . LEU A 1 86 ? 29.758 -6.408 -19.329 1.00 89.19 86 LEU A N 1
ATOM 700 C CA . LEU A 1 86 ? 30.188 -5.803 -18.062 1.00 89.19 86 LEU A CA 1
ATOM 701 C C . LEU A 1 86 ? 28.989 -5.320 -17.229 1.00 89.19 86 LEU A C 1
ATOM 703 O O . LEU A 1 86 ? 28.915 -5.609 -16.032 1.00 89.19 86 LEU A O 1
ATOM 707 N N . LYS A 1 87 ? 28.004 -4.677 -17.870 1.00 87.88 87 LYS A N 1
ATOM 708 C CA . LYS A 1 87 ? 26.728 -4.285 -17.252 1.00 87.88 87 LYS A CA 1
ATOM 709 C C . LYS A 1 87 ? 25.982 -5.496 -16.683 1.00 87.88 87 LYS A C 1
ATOM 711 O O . LYS A 1 87 ? 25.557 -5.457 -15.530 1.00 87.88 87 LYS A O 1
ATOM 716 N N . ASN A 1 88 ? 25.856 -6.577 -17.454 1.00 85.31 88 ASN A N 1
ATOM 717 C CA . ASN A 1 88 ? 25.170 -7.802 -17.027 1.00 85.31 88 ASN A CA 1
ATOM 718 C C . ASN A 1 88 ? 25.904 -8.523 -15.878 1.00 85.31 88 ASN A C 1
ATOM 720 O O . ASN A 1 88 ? 25.260 -9.119 -15.015 1.00 85.31 88 ASN A O 1
ATOM 724 N N . LEU A 1 89 ? 27.233 -8.399 -15.804 1.00 87.69 89 LEU A N 1
ATOM 725 C CA . LEU A 1 89 ? 28.055 -8.836 -14.667 1.00 87.69 89 LEU A CA 1
ATOM 726 C C . LEU A 1 89 ? 28.003 -7.880 -13.456 1.00 87.69 89 LEU A C 1
ATOM 728 O O . LEU A 1 89 ? 28.603 -8.168 -12.420 1.00 87.69 89 LEU A O 1
ATOM 732 N N . GLY A 1 90 ? 27.304 -6.746 -13.558 1.00 88.62 90 GLY A N 1
ATOM 733 C CA . GLY A 1 90 ? 27.199 -5.734 -12.504 1.00 88.62 90 GLY A CA 1
ATOM 734 C C . GLY A 1 90 ? 28.424 -4.824 -12.352 1.00 88.62 90 GLY A C 1
ATOM 735 O O . GLY A 1 90 ? 28.483 -4.063 -11.388 1.00 88.62 90 GLY A O 1
ATOM 736 N N . LYS A 1 91 ? 29.380 -4.874 -13.289 1.00 93.75 91 LYS A N 1
ATOM 737 C CA . LYS A 1 91 ? 30.562 -3.999 -13.379 1.00 93.75 91 LYS A CA 1
ATOM 738 C C . LYS A 1 91 ? 30.187 -2.694 -14.096 1.00 93.75 91 LYS A C 1
ATOM 740 O O . LYS A 1 91 ? 30.628 -2.432 -15.214 1.00 93.75 91 LYS A O 1
ATOM 745 N N . LEU A 1 92 ? 29.293 -1.916 -13.489 1.00 91.69 92 LEU A N 1
ATOM 746 C CA . LEU A 1 92 ? 28.619 -0.791 -14.148 1.00 91.69 92 LEU A CA 1
ATOM 747 C C . LEU A 1 92 ? 29.570 0.363 -14.504 1.00 91.69 92 LEU A C 1
ATOM 749 O O . LEU A 1 92 ? 29.430 0.964 -15.565 1.00 91.69 92 LEU A O 1
ATOM 753 N N . GLU A 1 93 ? 30.558 0.642 -13.660 1.00 96.56 93 GLU A N 1
ATOM 754 C CA . GLU A 1 93 ? 31.555 1.696 -13.867 1.00 96.56 93 GLU A CA 1
ATOM 755 C C . GLU A 1 93 ? 32.536 1.333 -14.999 1.00 96.56 93 GLU A C 1
ATOM 757 O O . GLU A 1 93 ? 32.869 2.172 -15.836 1.00 96.56 93 GLU A O 1
ATOM 762 N N . GLU A 1 94 ? 32.947 0.060 -15.080 1.00 95.50 94 GLU A N 1
ATOM 763 C CA . GLU A 1 94 ? 33.729 -0.462 -16.212 1.00 95.50 94 GLU A CA 1
ATOM 764 C C . GLU A 1 94 ? 32.904 -0.420 -17.507 1.00 95.50 94 GLU A C 1
ATOM 766 O O . GLU A 1 94 ? 33.419 -0.032 -18.557 1.00 95.50 94 GLU A O 1
ATOM 771 N N . ALA A 1 95 ? 31.617 -0.778 -17.433 1.00 93.50 95 ALA A N 1
ATOM 772 C CA . ALA A 1 95 ? 30.699 -0.715 -18.565 1.00 93.50 95 ALA A CA 1
ATOM 773 C C . ALA A 1 95 ? 30.544 0.721 -19.091 1.00 93.50 95 ALA A C 1
ATOM 775 O O . ALA A 1 95 ? 30.656 0.932 -20.296 1.00 93.50 95 ALA A O 1
ATOM 776 N N . GLU A 1 96 ? 30.350 1.713 -18.213 1.00 96.50 96 GLU A N 1
ATOM 777 C CA . GLU A 1 96 ? 30.259 3.128 -18.601 1.00 96.50 96 GLU A CA 1
ATOM 778 C C . GLU A 1 96 ? 31.515 3.578 -19.364 1.00 96.50 96 GLU A C 1
ATOM 780 O O . GLU A 1 96 ? 31.403 4.136 -20.458 1.00 96.50 96 GLU A O 1
ATOM 785 N N . LEU A 1 97 ? 32.706 3.286 -18.830 1.00 96.62 97 LEU A N 1
ATOM 786 C CA . LEU A 1 97 ? 33.980 3.655 -19.453 1.00 96.62 97 LEU A CA 1
ATOM 787 C C . LEU A 1 97 ? 34.159 3.012 -20.837 1.00 96.62 97 LEU A C 1
ATOM 789 O O . LEU A 1 97 ? 34.594 3.674 -21.779 1.00 96.62 97 LEU A O 1
ATOM 793 N N . ILE A 1 98 ? 33.829 1.725 -20.970 1.00 94.44 98 ILE A N 1
ATOM 794 C CA . ILE A 1 98 ? 33.940 0.998 -22.238 1.00 94.44 98 ILE A CA 1
ATOM 795 C C . ILE A 1 98 ? 32.946 1.539 -23.275 1.00 94.44 98 ILE A C 1
ATOM 797 O O . ILE A 1 98 ? 33.343 1.778 -24.414 1.00 94.44 98 ILE A O 1
ATOM 801 N N . ILE A 1 99 ? 31.691 1.806 -22.897 1.00 93.31 99 ILE A N 1
ATOM 802 C CA . ILE A 1 99 ? 30.702 2.380 -23.821 1.00 93.31 99 ILE A CA 1
ATOM 803 C C . ILE A 1 99 ? 31.093 3.795 -24.263 1.00 93.31 99 ILE A C 1
ATOM 805 O O . ILE A 1 99 ? 30.989 4.096 -25.452 1.00 93.31 99 ILE A O 1
ATOM 809 N N . ARG A 1 100 ? 31.593 4.648 -23.356 1.00 96.56 100 ARG A N 1
ATOM 810 C CA . ARG A 1 100 ? 32.063 5.999 -23.719 1.00 96.56 100 ARG A CA 1
ATOM 811 C C . ARG A 1 100 ? 33.208 5.950 -24.738 1.00 96.56 100 ARG A C 1
ATOM 813 O O . ARG A 1 100 ? 33.123 6.658 -25.733 1.00 96.56 100 ARG A O 1
ATOM 820 N N . LYS A 1 101 ? 34.173 5.031 -24.598 1.00 93.69 101 LYS A N 1
ATOM 821 C CA . LYS A 1 101 ? 35.210 4.792 -25.627 1.00 93.69 101 LYS A CA 1
ATOM 822 C C . LYS A 1 101 ? 34.630 4.361 -26.979 1.00 93.69 101 LYS A C 1
ATOM 824 O O . LYS A 1 101 ? 35.089 4.818 -28.019 1.00 93.69 101 LYS A O 1
ATOM 829 N N . GLY A 1 102 ? 33.597 3.516 -26.982 1.00 90.81 102 GLY A N 1
ATOM 830 C CA . GLY A 1 102 ? 32.884 3.150 -28.212 1.00 90.81 102 GLY A CA 1
ATOM 831 C C . GLY A 1 102 ? 32.226 4.351 -28.905 1.00 90.81 102 GLY A C 1
ATOM 832 O O . GLY A 1 102 ? 32.251 4.441 -30.129 1.00 90.81 102 GLY A O 1
ATOM 833 N N . ILE A 1 103 ? 31.684 5.294 -28.129 1.00 93.50 103 ILE A N 1
ATOM 834 C CA . ILE A 1 103 ? 31.114 6.554 -28.635 1.00 93.50 103 ILE A CA 1
ATOM 835 C C . ILE A 1 103 ? 32.216 7.508 -29.125 1.00 93.50 103 ILE A C 1
ATOM 837 O O . ILE A 1 103 ? 32.053 8.128 -30.168 1.00 93.50 103 ILE A O 1
ATOM 841 N N . GLU A 1 104 ? 33.352 7.603 -28.430 1.00 95.19 104 GLU A N 1
ATOM 842 C CA . GLU A 1 104 ? 34.509 8.410 -28.857 1.00 95.19 104 GLU A CA 1
ATOM 843 C C . GLU A 1 104 ? 35.057 7.959 -30.223 1.00 95.19 104 GLU A C 1
ATOM 845 O O . GLU A 1 104 ? 35.404 8.798 -31.053 1.00 95.19 104 GLU A O 1
ATOM 850 N N . LEU A 1 105 ? 35.081 6.646 -30.486 1.00 90.44 105 LEU A N 1
ATOM 851 C CA . LEU A 1 105 ? 35.488 6.081 -31.779 1.00 90.44 105 LEU A CA 1
ATOM 852 C C . LEU A 1 105 ? 34.479 6.338 -32.910 1.00 90.44 105 LEU A C 1
ATOM 854 O O . LEU A 1 105 ? 34.876 6.428 -34.071 1.00 90.44 105 LEU A O 1
ATOM 858 N N . ASN A 1 106 ? 33.182 6.434 -32.601 1.00 89.75 106 ASN A N 1
ATOM 859 C CA . ASN A 1 106 ? 32.149 6.787 -33.575 1.00 89.75 106 ASN A CA 1
ATOM 860 C C . ASN A 1 106 ? 30.996 7.576 -32.919 1.00 89.75 106 ASN A C 1
ATOM 862 O O . ASN A 1 106 ? 30.001 6.975 -32.494 1.00 89.75 106 ASN A O 1
ATOM 866 N N . PRO A 1 107 ? 31.070 8.921 -32.911 1.00 93.69 107 PRO A N 1
ATOM 867 C CA . PRO A 1 107 ? 30.034 9.777 -32.329 1.00 93.69 107 PRO A CA 1
ATOM 868 C C . PRO A 1 107 ? 28.666 9.706 -33.020 1.00 93.69 107 PRO A C 1
ATOM 870 O O . PRO A 1 107 ? 27.690 10.209 -32.477 1.00 93.69 107 PRO A O 1
ATOM 873 N N . ASN A 1 108 ? 28.559 9.072 -34.194 1.00 92.06 108 ASN A N 1
ATOM 874 C CA . ASN A 1 108 ? 27.282 8.862 -34.884 1.00 92.06 108 ASN A CA 1
ATOM 875 C C . ASN A 1 108 ? 26.645 7.495 -34.561 1.00 92.06 108 ASN A C 1
ATOM 877 O O . ASN A 1 108 ? 25.592 7.153 -35.099 1.00 92.06 108 ASN A O 1
ATOM 881 N N . PHE A 1 109 ? 27.249 6.690 -33.679 1.00 87.81 109 PHE A N 1
ATOM 882 C CA . PHE A 1 109 ? 26.749 5.358 -33.344 1.00 87.81 109 PHE A CA 1
ATOM 883 C C . PHE A 1 109 ? 25.634 5.396 -32.285 1.00 87.81 109 PHE A C 1
ATOM 885 O O . PHE A 1 109 ? 25.875 5.210 -31.089 1.00 87.81 109 PHE A O 1
ATOM 892 N N . ALA A 1 110 ? 24.388 5.583 -32.737 1.00 88.75 110 ALA A N 1
ATOM 893 C CA . ALA A 1 110 ? 23.185 5.691 -31.898 1.00 88.75 110 ALA A CA 1
ATOM 894 C C . ALA A 1 110 ? 23.077 4.618 -30.790 1.00 88.75 110 ALA A C 1
ATOM 896 O O . ALA A 1 110 ? 22.717 4.921 -29.652 1.00 88.75 110 ALA A O 1
ATOM 897 N N . MET A 1 111 ? 23.445 3.366 -31.089 1.00 87.62 111 MET A N 1
ATOM 898 C CA . MET A 1 111 ? 23.393 2.261 -30.122 1.00 87.62 111 MET A CA 1
ATOM 899 C C . MET A 1 111 ? 24.318 2.450 -28.915 1.00 87.62 111 MET A C 1
ATOM 901 O O . MET A 1 111 ? 23.955 2.038 -27.811 1.00 87.62 111 MET A O 1
ATOM 905 N N . GLY A 1 112 ? 25.470 3.110 -29.087 1.00 88.50 112 GLY A N 1
ATOM 906 C CA . GLY A 1 112 ? 26.358 3.470 -27.977 1.00 88.50 112 GLY A CA 1
ATOM 907 C C . GLY A 1 112 ? 25.644 4.358 -26.962 1.00 88.50 112 GLY A C 1
ATOM 908 O O . GLY A 1 112 ? 25.631 4.060 -25.769 1.00 88.50 112 GLY A O 1
ATOM 909 N N . TYR A 1 113 ? 24.965 5.393 -27.453 1.00 94.50 113 TYR A N 1
ATOM 910 C CA . TYR A 1 113 ? 24.184 6.327 -26.646 1.00 94.50 113 TYR A CA 1
ATOM 911 C C . TYR A 1 113 ? 23.000 5.664 -25.928 1.00 94.50 113 TYR A C 1
ATOM 913 O O . TYR A 1 113 ? 22.778 5.931 -24.744 1.00 94.50 113 TYR A O 1
ATOM 921 N N . PHE A 1 114 ? 22.278 4.753 -26.591 1.00 90.06 114 PHE A N 1
ATOM 922 C CA . PHE A 1 114 ? 21.193 3.999 -25.952 1.00 90.06 114 PHE A CA 1
ATOM 923 C C . PHE A 1 114 ? 21.694 3.101 -24.815 1.00 90.06 114 PHE A C 1
ATOM 925 O O . PHE A 1 114 ? 21.133 3.138 -23.718 1.00 90.06 114 PHE A O 1
ATOM 932 N N . ASN A 1 115 ? 22.774 2.342 -25.029 1.00 88.69 115 ASN A N 1
ATOM 933 C CA . ASN A 1 115 ? 23.349 1.503 -23.974 1.00 88.69 115 ASN A CA 1
ATOM 934 C C . ASN A 1 115 ? 23.949 2.337 -22.833 1.00 88.69 115 ASN A C 1
ATOM 936 O O . ASN A 1 115 ? 23.791 1.964 -21.667 1.00 88.69 115 ASN A O 1
ATOM 940 N N . LEU A 1 116 ? 24.563 3.486 -23.140 1.00 94.12 116 LEU A N 1
ATOM 941 C CA . LEU A 1 116 ? 25.036 4.437 -22.134 1.00 94.12 116 LEU A CA 1
ATOM 942 C C . LEU A 1 116 ? 23.876 4.926 -21.254 1.00 94.12 116 LEU A C 1
ATOM 944 O O . LEU A 1 116 ? 23.997 4.898 -20.032 1.00 94.12 116 LEU A O 1
ATOM 948 N N . GLY A 1 117 ? 22.733 5.287 -21.846 1.00 92.06 117 GLY A N 1
ATOM 949 C CA . GLY A 1 117 ? 21.532 5.695 -21.110 1.00 92.06 117 GLY A CA 1
ATOM 950 C C . GLY A 1 117 ? 21.059 4.655 -20.086 1.00 92.06 117 GLY A C 1
ATOM 951 O O . GLY A 1 117 ? 20.797 4.997 -18.932 1.00 92.06 117 GLY A O 1
ATOM 952 N N . ILE A 1 118 ? 21.020 3.373 -20.465 1.00 88.25 118 ILE A N 1
ATOM 953 C CA . ILE A 1 118 ? 20.612 2.286 -19.555 1.00 88.25 118 ILE A CA 1
ATOM 954 C C . ILE A 1 118 ? 21.647 2.085 -18.430 1.00 88.25 118 ILE A C 1
ATOM 956 O O . ILE A 1 118 ? 21.271 1.927 -17.269 1.00 88.25 118 ILE A O 1
ATOM 960 N N . ILE A 1 119 ? 22.949 2.115 -18.740 1.00 90.94 119 ILE A N 1
ATOM 961 C CA . ILE A 1 119 ? 24.021 1.962 -17.734 1.00 90.94 119 ILE A CA 1
ATOM 962 C C . ILE A 1 119 ? 24.011 3.124 -16.733 1.00 90.94 119 ILE A C 1
ATOM 964 O O . ILE A 1 119 ? 24.111 2.900 -15.527 1.00 90.94 119 ILE A O 1
ATOM 968 N N . LEU A 1 120 ? 23.830 4.357 -17.210 1.00 93.75 120 LEU A N 1
ATOM 969 C CA . LEU A 1 120 ? 23.729 5.546 -16.364 1.00 93.75 120 LEU A CA 1
ATOM 970 C C . LEU A 1 120 ? 22.520 5.473 -15.421 1.00 93.75 120 LEU A C 1
ATOM 972 O O . LEU A 1 120 ? 22.620 5.886 -14.267 1.00 93.75 120 LEU A O 1
ATOM 976 N N . ILE A 1 121 ? 21.403 4.886 -15.857 1.00 88.44 121 ILE A N 1
ATOM 977 C CA . ILE A 1 121 ? 20.256 4.607 -14.985 1.00 88.44 121 ILE A CA 1
ATOM 978 C C . ILE A 1 121 ? 20.596 3.585 -13.887 1.00 88.44 121 ILE A C 1
ATOM 980 O O . ILE A 1 121 ? 20.309 3.847 -12.716 1.00 88.44 121 ILE A O 1
ATOM 984 N N . ASP A 1 122 ? 21.268 2.477 -14.212 1.00 87.19 122 ASP A N 1
ATOM 985 C CA . ASP A 1 122 ? 21.702 1.485 -13.210 1.00 87.19 122 ASP A CA 1
ATOM 986 C C . ASP A 1 122 ? 22.722 2.066 -12.200 1.00 87.19 122 ASP A C 1
ATOM 988 O O . ASP A 1 122 ? 22.747 1.669 -11.025 1.00 87.19 122 ASP A O 1
ATOM 992 N N . LEU A 1 123 ? 23.511 3.056 -12.639 1.00 91.94 123 LEU A N 1
ATOM 993 C CA . LEU A 1 123 ? 24.423 3.880 -11.832 1.00 91.94 123 LEU A CA 1
ATOM 994 C C . LEU A 1 123 ? 23.733 5.011 -11.047 1.00 91.94 123 LEU A C 1
ATOM 996 O O . LEU A 1 123 ? 24.398 5.724 -10.300 1.00 91.94 123 LEU A O 1
ATOM 1000 N N . SER A 1 124 ? 22.410 5.168 -11.153 1.00 94.19 124 SER A N 1
ATOM 1001 C CA . SER A 1 124 ? 21.639 6.257 -10.518 1.00 94.19 124 SER A CA 1
ATOM 1002 C C . SER A 1 124 ? 22.000 7.676 -11.005 1.00 94.19 124 SER A C 1
ATOM 1004 O O . SER A 1 124 ? 21.887 8.639 -10.247 1.00 94.19 124 SER A O 1
ATOM 1006 N N . LYS A 1 125 ? 22.376 7.825 -12.283 1.00 95.31 125 LYS A N 1
ATOM 1007 C CA . LYS A 1 125 ? 22.691 9.090 -12.981 1.00 95.31 125 LYS A CA 1
ATOM 1008 C C . LYS A 1 125 ? 21.611 9.470 -14.029 1.00 95.31 125 LYS A C 1
ATOM 1010 O O . LYS A 1 125 ? 21.914 9.571 -15.220 1.00 95.31 125 LYS A O 1
ATOM 1015 N N . PRO A 1 126 ? 20.334 9.687 -13.650 1.00 93.00 126 PRO A N 1
ATOM 1016 C CA . PRO A 1 126 ? 19.234 9.808 -14.615 1.00 93.00 126 PRO A CA 1
ATOM 1017 C C . PRO A 1 126 ? 19.306 11.058 -15.514 1.00 93.00 126 PRO A C 1
ATOM 1019 O O . PRO A 1 126 ? 18.852 11.003 -16.652 1.00 93.00 126 PRO A O 1
ATOM 1022 N N . ASN A 1 127 ? 19.914 12.160 -15.053 1.00 97.44 127 ASN A N 1
ATOM 1023 C CA . ASN A 1 127 ? 20.094 13.369 -15.873 1.00 97.44 127 ASN A CA 1
ATOM 1024 C C . ASN A 1 127 ? 21.060 13.130 -17.048 1.00 97.44 127 ASN A C 1
ATOM 1026 O O . ASN A 1 127 ? 20.766 13.506 -18.179 1.00 97.44 127 ASN A O 1
ATOM 1030 N N . GLU A 1 128 ? 22.195 12.462 -16.804 1.00 97.62 128 GLU A N 1
ATOM 1031 C CA . GLU A 1 128 ? 23.119 12.075 -17.879 1.00 97.62 128 GLU A CA 1
ATOM 1032 C C . GLU A 1 128 ? 22.474 11.041 -18.815 1.00 97.62 128 GLU A C 1
ATOM 1034 O O . GLU A 1 128 ? 22.670 11.098 -20.029 1.00 97.62 128 GLU A O 1
ATOM 1039 N N . ALA A 1 129 ? 21.672 10.120 -18.266 1.00 95.31 129 ALA A N 1
ATOM 1040 C CA . ALA A 1 129 ? 20.962 9.114 -19.052 1.00 95.31 129 ALA A CA 1
ATOM 1041 C C . ALA A 1 129 ? 19.963 9.731 -20.042 1.00 95.31 129 ALA A C 1
ATOM 1043 O O . ALA A 1 129 ? 19.847 9.250 -21.173 1.00 95.31 129 ALA A O 1
ATOM 1044 N N . GLU A 1 130 ? 19.259 10.794 -19.634 1.00 97.56 130 GLU A N 1
ATOM 1045 C CA . GLU A 1 130 ? 18.352 11.550 -20.502 1.00 97.56 130 GLU A CA 1
ATOM 1046 C C . GLU A 1 130 ? 19.115 12.165 -21.680 1.00 97.56 130 GLU A C 1
ATOM 1048 O O . GLU A 1 130 ? 18.719 11.967 -22.829 1.00 97.56 130 GLU A O 1
ATOM 1053 N N . LEU A 1 131 ? 20.230 12.854 -21.407 1.00 98.00 131 LEU A N 1
ATOM 1054 C CA . LEU A 1 131 ? 21.069 13.476 -22.436 1.00 98.00 131 LEU A CA 1
ATOM 1055 C C . LEU A 1 131 ? 21.605 12.438 -23.429 1.00 98.00 131 LEU A C 1
ATOM 1057 O O . LEU A 1 131 ? 21.429 12.602 -24.636 1.00 98.00 131 LEU A O 1
ATOM 1061 N N . ALA A 1 132 ? 22.185 11.342 -22.928 1.00 96.25 132 ALA A N 1
ATOM 1062 C CA . ALA A 1 132 ? 22.682 10.261 -23.773 1.00 96.25 132 ALA A CA 1
ATOM 1063 C C . ALA A 1 132 ? 21.560 9.686 -24.652 1.00 96.25 132 ALA A C 1
ATOM 1065 O O . ALA A 1 132 ? 21.702 9.600 -25.867 1.00 96.25 132 ALA A O 1
ATOM 1066 N N . THR A 1 133 ? 20.402 9.369 -24.068 1.00 94.00 133 THR A N 1
ATOM 1067 C CA . THR A 1 133 ? 19.294 8.750 -24.810 1.00 94.00 133 THR A CA 1
ATOM 1068 C C . THR A 1 133 ? 18.696 9.698 -25.856 1.00 94.00 133 THR A C 1
ATOM 1070 O O . THR A 1 133 ? 18.329 9.243 -26.939 1.00 94.00 133 THR A O 1
ATOM 1073 N N . ARG A 1 134 ? 18.639 11.012 -25.591 1.00 98.19 134 ARG A N 1
ATOM 1074 C CA . ARG A 1 134 ? 18.189 12.015 -26.575 1.00 98.19 134 ARG A CA 1
ATOM 1075 C C . ARG A 1 134 ? 19.151 12.148 -27.763 1.00 98.19 134 ARG A C 1
ATOM 1077 O O . ARG A 1 134 ? 18.668 12.222 -28.891 1.00 98.19 134 ARG A O 1
ATOM 1084 N N . GLU A 1 135 ? 20.469 12.098 -27.555 1.00 97.81 135 GLU A N 1
ATOM 1085 C CA . GLU A 1 135 ? 21.428 12.044 -28.676 1.00 97.81 135 GLU A CA 1
ATOM 1086 C C . GLU A 1 135 ? 21.304 10.728 -29.467 1.00 97.81 135 GLU A C 1
ATOM 1088 O O . GLU A 1 135 ? 21.305 10.751 -30.696 1.00 97.81 135 GLU A O 1
ATOM 1093 N N . GLY A 1 136 ? 21.062 9.594 -28.797 1.00 94.12 136 GLY A N 1
ATOM 1094 C CA . GLY A 1 136 ? 20.730 8.331 -29.470 1.00 94.12 136 GLY A CA 1
ATOM 1095 C C . GLY A 1 136 ? 19.493 8.437 -30.374 1.00 94.12 136 GLY A C 1
ATOM 1096 O O . GLY A 1 136 ? 19.536 8.010 -31.525 1.00 94.12 136 GLY A O 1
ATOM 1097 N N . ILE A 1 137 ? 18.410 9.063 -29.892 1.00 96.12 137 ILE A N 1
ATOM 1098 C CA . ILE A 1 137 ? 17.180 9.313 -30.674 1.00 96.12 137 ILE A CA 1
ATOM 1099 C C . ILE A 1 137 ? 17.441 10.246 -31.862 1.00 96.12 137 ILE A C 1
ATOM 1101 O O . ILE A 1 137 ? 16.912 10.027 -32.946 1.00 96.12 137 ILE A O 1
ATOM 1105 N N . LYS A 1 138 ? 18.256 11.286 -31.684 1.00 97.75 138 LYS A N 1
ATOM 1106 C CA . LYS A 1 138 ? 18.630 12.219 -32.758 1.00 97.75 138 LYS A CA 1
ATOM 1107 C C . LYS A 1 138 ? 19.404 11.523 -33.884 1.00 97.75 138 LYS A C 1
ATOM 1109 O O . LYS A 1 138 ? 19.226 11.883 -35.044 1.00 97.75 138 LYS A O 1
ATOM 1114 N N . LEU A 1 139 ? 20.231 10.532 -33.545 1.00 93.69 139 LEU A N 1
ATOM 1115 C CA . LEU A 1 139 ? 20.981 9.712 -34.500 1.00 93.69 139 LEU A CA 1
ATOM 1116 C C . LEU A 1 139 ? 20.132 8.588 -35.125 1.00 93.69 139 LEU A C 1
ATOM 1118 O O . LEU A 1 139 ? 20.347 8.244 -36.283 1.00 93.69 139 LEU A O 1
ATOM 1122 N N . ASN A 1 140 ? 19.161 8.027 -34.393 1.00 92.00 140 ASN A N 1
ATOM 1123 C CA . ASN A 1 140 ? 18.196 7.052 -34.913 1.00 92.00 140 ASN A CA 1
ATOM 1124 C C . ASN A 1 140 ? 16.762 7.343 -34.404 1.00 92.00 140 ASN A C 1
ATOM 1126 O O . ASN A 1 140 ? 16.341 6.793 -33.377 1.00 92.00 140 ASN A O 1
ATOM 1130 N N . PRO A 1 141 ? 15.979 8.165 -35.133 1.00 94.38 141 PRO A N 1
ATOM 1131 C CA . PRO A 1 141 ? 14.646 8.606 -34.710 1.00 94.38 141 PRO A CA 1
ATOM 1132 C C . PRO A 1 141 ? 13.537 7.563 -34.918 1.00 94.38 141 PRO A C 1
ATOM 1134 O O . PRO A 1 141 ? 12.386 7.829 -34.579 1.00 94.38 141 PRO A O 1
ATOM 1137 N N . ASN A 1 142 ? 13.856 6.377 -35.447 1.00 92.81 142 ASN A N 1
ATOM 1138 C CA . ASN A 1 142 ? 12.895 5.284 -35.633 1.00 92.81 142 ASN A CA 1
ATOM 1139 C C . ASN A 1 142 ? 13.092 4.139 -34.620 1.00 92.81 142 ASN A C 1
ATOM 1141 O O . ASN A 1 142 ? 12.361 3.149 -34.647 1.00 92.81 142 ASN A O 1
ATOM 1145 N N . PHE A 1 143 ? 14.042 4.264 -33.687 1.00 88.94 143 PHE A N 1
ATOM 1146 C CA . PHE A 1 143 ? 14.322 3.223 -32.699 1.00 88.94 143 PHE A CA 1
ATOM 1147 C C . PHE A 1 143 ? 13.325 3.247 -31.526 1.00 88.94 143 PHE A C 1
ATOM 1149 O O . PHE A 1 143 ? 13.511 3.955 -30.532 1.00 88.94 143 PHE A O 1
ATOM 1156 N N . ALA A 1 144 ? 12.270 2.429 -31.618 1.00 88.62 144 ALA A N 1
ATOM 1157 C CA . ALA A 1 144 ? 11.191 2.338 -30.625 1.00 88.62 144 ALA A CA 1
ATOM 1158 C C . ALA A 1 144 ? 11.687 2.152 -29.174 1.00 88.62 144 ALA A C 1
ATOM 1160 O O . ALA A 1 144 ? 11.183 2.793 -28.250 1.00 88.62 144 ALA A O 1
ATOM 1161 N N . ILE A 1 145 ? 12.707 1.310 -28.969 1.00 88.75 145 ILE A N 1
ATOM 1162 C CA . ILE A 1 145 ? 13.288 1.028 -27.644 1.00 88.75 145 ILE A CA 1
ATOM 1163 C C . ILE A 1 145 ? 13.993 2.270 -27.065 1.00 88.75 145 ILE A C 1
ATOM 1165 O O . ILE A 1 145 ? 13.985 2.471 -25.852 1.00 88.75 145 ILE A O 1
ATOM 1169 N N . GLY A 1 146 ? 14.540 3.153 -27.905 1.00 87.62 146 GLY A N 1
ATOM 1170 C CA . GLY A 1 146 ? 15.150 4.416 -27.479 1.00 87.62 146 GLY A CA 1
ATOM 1171 C C . GLY A 1 146 ? 14.132 5.360 -26.843 1.00 87.62 146 GLY A C 1
ATOM 1172 O O . GLY A 1 146 ? 14.351 5.872 -25.745 1.00 87.62 146 GLY A O 1
ATOM 1173 N N . TYR A 1 147 ? 12.974 5.513 -27.487 1.00 96.62 147 TYR A N 1
ATOM 1174 C CA . TYR A 1 147 ? 11.840 6.262 -26.940 1.00 96.62 147 TYR A CA 1
ATOM 1175 C C . TYR A 1 147 ? 11.245 5.606 -25.690 1.00 96.62 147 TYR A C 1
ATOM 1177 O O . TYR A 1 147 ? 10.891 6.310 -24.743 1.00 96.62 147 TYR A O 1
ATOM 1185 N N . PHE A 1 148 ? 11.187 4.270 -25.648 1.00 94.06 148 PHE A N 1
ATOM 1186 C CA . PHE A 1 148 ? 10.775 3.540 -24.449 1.00 94.06 148 PHE A CA 1
ATOM 1187 C C . PHE A 1 148 ? 11.698 3.878 -23.270 1.00 94.06 148 PHE A C 1
ATOM 1189 O O . PHE A 1 148 ? 11.230 4.372 -22.245 1.00 94.06 148 PHE A O 1
ATOM 1196 N N . ASN A 1 149 ? 13.012 3.709 -23.445 1.00 89.44 149 ASN A N 1
ATOM 1197 C CA . ASN A 1 149 ? 14.017 4.018 -22.429 1.00 89.44 149 ASN A CA 1
ATOM 1198 C C . ASN A 1 149 ? 13.945 5.484 -21.984 1.00 89.44 149 ASN A C 1
ATOM 1200 O O . ASN A 1 149 ? 13.952 5.747 -20.781 1.00 89.44 149 ASN A O 1
ATOM 1204 N N . LEU A 1 150 ? 13.795 6.431 -22.920 1.00 96.25 150 LEU A N 1
ATOM 1205 C CA . LEU A 1 150 ? 13.606 7.847 -22.596 1.00 96.25 150 LEU A CA 1
ATOM 1206 C C . LEU A 1 150 ? 12.374 8.058 -21.707 1.00 96.25 150 LEU A C 1
ATOM 1208 O O . LEU A 1 150 ? 12.472 8.739 -20.690 1.00 96.25 150 LEU A O 1
ATOM 1212 N N . GLY A 1 151 ? 11.233 7.446 -22.031 1.00 95.50 151 GLY A N 1
ATOM 1213 C CA . GLY A 1 151 ? 10.025 7.543 -21.211 1.00 95.50 151 GLY A CA 1
ATOM 1214 C C . GLY A 1 151 ? 10.218 7.011 -19.788 1.00 95.50 151 GLY A C 1
ATOM 1215 O O . GLY A 1 151 ? 9.742 7.614 -18.824 1.00 95.50 151 GLY A O 1
ATOM 1216 N N . ILE A 1 152 ? 10.986 5.931 -19.628 1.00 91.75 152 ILE A N 1
ATOM 1217 C CA . ILE A 1 152 ? 11.336 5.390 -18.311 1.00 91.75 152 ILE A CA 1
ATOM 1218 C C . ILE A 1 152 ? 12.277 6.328 -17.534 1.00 91.75 152 ILE A C 1
ATOM 1220 O O . ILE A 1 152 ? 12.032 6.583 -16.354 1.00 91.75 152 ILE A O 1
ATOM 1224 N N . ILE A 1 153 ? 13.290 6.903 -18.189 1.00 93.44 153 ILE A N 1
ATOM 1225 C CA . ILE A 1 153 ? 14.196 7.906 -17.598 1.00 93.44 153 ILE A CA 1
ATOM 1226 C C . ILE A 1 153 ? 13.407 9.139 -17.130 1.00 93.44 153 ILE A C 1
ATOM 1228 O O . ILE A 1 153 ? 13.543 9.577 -15.987 1.00 93.44 153 ILE A O 1
ATOM 1232 N N . LEU A 1 154 ? 12.528 9.668 -17.983 1.00 96.62 154 LEU A N 1
ATOM 1233 C CA . LEU A 1 154 ? 11.692 10.834 -17.691 1.00 96.62 154 LEU A CA 1
ATOM 1234 C C . LEU A 1 154 ? 10.729 10.575 -16.524 1.00 96.62 154 LEU A C 1
ATOM 1236 O O . LEU A 1 154 ? 10.573 11.441 -15.662 1.00 96.62 154 LEU A O 1
ATOM 1240 N N . LYS A 1 155 ? 10.151 9.368 -16.429 1.00 91.81 155 LYS A N 1
ATOM 1241 C CA . LYS A 1 155 ? 9.365 8.934 -15.261 1.00 91.81 155 LYS A CA 1
ATOM 1242 C C . LYS A 1 155 ? 10.205 8.975 -13.978 1.00 91.81 155 LYS A C 1
ATOM 1244 O O . LYS A 1 155 ? 9.728 9.483 -12.964 1.00 91.81 155 LYS A O 1
ATOM 1249 N N . THR A 1 156 ? 11.445 8.480 -14.012 1.00 90.38 156 THR A N 1
ATOM 1250 C CA . THR A 1 156 ? 12.379 8.527 -12.869 1.00 90.38 156 THR A CA 1
ATOM 1251 C C . THR A 1 156 ? 12.750 9.961 -12.473 1.00 90.38 156 THR A C 1
ATOM 1253 O O . THR A 1 156 ? 12.921 10.235 -11.288 1.00 90.38 156 THR A O 1
ATOM 1256 N N . LEU A 1 157 ? 12.808 10.887 -13.434 1.00 93.19 157 LEU A N 1
ATOM 1257 C CA . LEU A 1 157 ? 13.033 12.323 -13.214 1.00 93.19 157 LEU A CA 1
ATOM 1258 C C . LEU A 1 157 ? 11.770 13.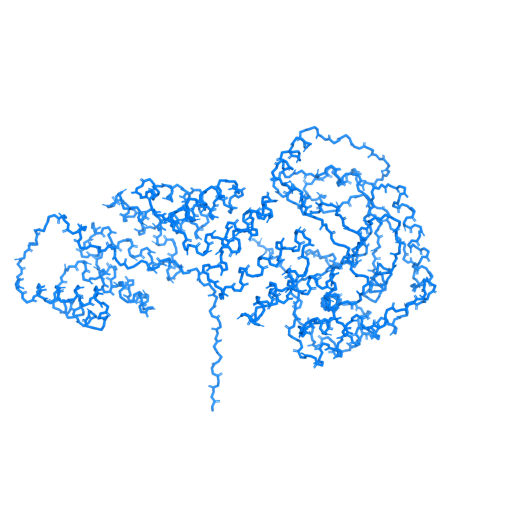106 -12.801 1.00 93.19 157 LEU A C 1
ATOM 1260 O O . LEU A 1 157 ? 11.840 14.317 -12.612 1.00 93.19 157 LEU A O 1
ATOM 1264 N N . GLY A 1 158 ? 10.606 12.457 -12.689 1.00 93.00 158 GLY A N 1
ATOM 1265 C CA . GLY A 1 158 ? 9.332 13.120 -12.380 1.00 93.00 158 GLY A CA 1
ATOM 1266 C C . GLY A 1 158 ? 8.697 13.886 -13.552 1.00 93.00 158 GLY A C 1
ATOM 1267 O O . GLY A 1 158 ? 7.622 14.464 -13.393 1.00 93.00 158 GLY A O 1
ATOM 1268 N N . LYS A 1 159 ? 9.302 13.854 -14.746 1.00 96.81 159 LYS A N 1
ATOM 1269 C CA . LYS A 1 159 ? 8.833 14.508 -15.982 1.00 96.81 159 LYS A CA 1
ATOM 1270 C C . LYS A 1 159 ? 7.699 13.706 -16.645 1.00 96.81 159 LYS A C 1
ATOM 1272 O O . LYS A 1 159 ? 7.808 13.260 -17.785 1.00 96.81 159 LYS A O 1
ATOM 1277 N N . MET A 1 160 ? 6.601 13.492 -15.916 1.00 94.31 160 MET A N 1
ATOM 1278 C CA . MET A 1 160 ? 5.542 12.535 -16.285 1.00 94.31 160 MET A CA 1
ATOM 1279 C C . MET A 1 160 ? 4.891 12.811 -17.652 1.00 94.31 160 MET A C 1
ATOM 1281 O O . MET A 1 160 ? 4.648 11.873 -18.405 1.00 94.31 160 MET A O 1
ATOM 1285 N N . ASN A 1 161 ? 4.653 14.077 -18.011 1.00 95.69 161 ASN A N 1
ATOM 1286 C CA . ASN A 1 161 ? 4.032 14.422 -19.299 1.00 95.69 161 ASN A CA 1
ATOM 1287 C C . ASN A 1 161 ? 4.966 14.138 -20.489 1.00 95.69 161 ASN A C 1
ATOM 1289 O O . ASN A 1 161 ? 4.531 13.574 -21.491 1.00 95.69 161 ASN A O 1
ATOM 1293 N N . GLU A 1 162 ? 6.259 14.461 -20.373 1.00 97.75 162 GLU A N 1
ATOM 1294 C CA . GLU A 1 162 ? 7.248 14.088 -21.393 1.00 97.75 162 GLU A CA 1
ATOM 1295 C C . GLU A 1 162 ? 7.410 12.563 -21.476 1.00 97.75 162 GLU A C 1
ATOM 1297 O O . GLU A 1 162 ? 7.559 12.017 -22.569 1.00 97.75 162 GLU A O 1
ATOM 1302 N N . ALA A 1 163 ? 7.331 11.862 -20.337 1.00 97.56 163 ALA A N 1
ATOM 1303 C CA . ALA A 1 163 ? 7.372 10.405 -20.299 1.00 97.56 163 ALA A CA 1
ATOM 1304 C C . ALA A 1 163 ? 6.219 9.782 -21.103 1.00 97.56 163 ALA A C 1
ATOM 1306 O O . ALA A 1 163 ? 6.462 8.875 -21.896 1.00 97.56 163 ALA A O 1
ATOM 1307 N N . VAL A 1 164 ? 4.989 10.297 -20.971 1.00 98.25 164 VAL A N 1
ATOM 1308 C CA . VAL A 1 164 ? 3.838 9.866 -21.790 1.00 98.25 164 VAL A CA 1
ATOM 1309 C C . VAL A 1 164 ? 4.108 10.067 -23.284 1.00 98.25 164 VAL A C 1
ATOM 1311 O O . VAL A 1 164 ? 3.878 9.145 -24.064 1.00 98.25 164 VAL A O 1
ATOM 1314 N N . LEU A 1 165 ? 4.638 11.226 -23.694 1.00 98.31 165 LEU A N 1
ATOM 1315 C CA . LEU A 1 165 ? 4.959 11.498 -25.103 1.00 98.31 165 LEU A CA 1
ATOM 1316 C C . LEU A 1 165 ? 6.017 10.527 -25.653 1.00 98.31 165 LEU A C 1
ATOM 1318 O O . LEU A 1 165 ? 5.840 9.977 -26.741 1.00 98.31 165 LEU A O 1
ATOM 1322 N N . ALA A 1 166 ? 7.082 10.270 -24.891 1.00 97.88 166 ALA A N 1
ATOM 1323 C CA . ALA A 1 166 ? 8.129 9.331 -25.280 1.00 97.88 166 ALA A CA 1
ATOM 1324 C C . ALA A 1 166 ? 7.601 7.886 -25.380 1.00 97.88 166 ALA A C 1
ATOM 1326 O O . ALA A 1 166 ? 7.815 7.226 -26.395 1.00 97.88 166 ALA A O 1
ATOM 1327 N N . ILE A 1 167 ? 6.836 7.404 -24.392 1.00 97.62 167 ILE A N 1
ATOM 1328 C CA . ILE A 1 167 ? 6.243 6.058 -24.456 1.00 97.62 167 ILE A CA 1
ATOM 1329 C C . ILE A 1 167 ? 5.230 5.941 -25.608 1.00 97.62 167 ILE A C 1
ATOM 1331 O O . ILE A 1 167 ? 5.228 4.925 -26.303 1.00 97.62 167 ILE A O 1
ATOM 1335 N N . ASN A 1 168 ? 4.424 6.972 -25.883 1.00 98.56 168 ASN A N 1
ATOM 1336 C CA . ASN A 1 168 ? 3.519 6.977 -27.037 1.00 98.56 168 ASN A CA 1
ATOM 1337 C C . ASN A 1 168 ? 4.281 6.869 -28.366 1.00 98.56 168 ASN A C 1
ATOM 1339 O O . ASN A 1 168 ? 3.870 6.095 -29.228 1.00 98.56 168 ASN A O 1
ATOM 1343 N N . LYS A 1 169 ? 5.424 7.553 -28.520 1.00 98.19 169 LYS A N 1
ATOM 1344 C CA . LYS A 1 169 ? 6.265 7.403 -29.719 1.00 98.19 169 LYS A CA 1
ATOM 1345 C C . LYS A 1 169 ? 6.877 6.002 -29.832 1.00 98.19 169 LYS A C 1
ATOM 1347 O O . LYS A 1 169 ? 6.964 5.459 -30.929 1.00 98.19 169 LYS A O 1
ATOM 1352 N N . ALA A 1 170 ? 7.223 5.370 -28.709 1.00 95.31 170 ALA A N 1
ATOM 1353 C CA . ALA A 1 170 ? 7.648 3.969 -28.695 1.00 95.31 170 ALA A CA 1
ATOM 1354 C C . ALA A 1 170 ? 6.530 3.000 -29.129 1.00 95.31 170 ALA A C 1
ATOM 1356 O O . ALA A 1 170 ? 6.818 2.003 -29.786 1.00 95.31 170 ALA A O 1
ATOM 1357 N N . ILE A 1 171 ? 5.270 3.287 -28.779 1.00 97.62 171 ILE A N 1
ATOM 1358 C CA . ILE A 1 171 ? 4.089 2.515 -29.213 1.00 97.62 171 ILE A CA 1
ATOM 1359 C C . ILE A 1 171 ? 3.801 2.733 -30.701 1.00 97.62 171 ILE A C 1
ATOM 1361 O O . ILE A 1 171 ? 3.498 1.776 -31.403 1.00 97.62 171 ILE A O 1
ATOM 1365 N N . GLU A 1 172 ? 3.917 3.968 -31.192 1.00 98.25 172 GLU A N 1
ATOM 1366 C CA . GLU A 1 172 ? 3.759 4.302 -32.613 1.00 98.25 172 GLU A CA 1
ATOM 1367 C C . GLU A 1 172 ? 4.761 3.524 -33.484 1.00 98.25 172 GLU A C 1
ATOM 1369 O O . GLU A 1 172 ? 4.384 2.941 -34.497 1.00 98.25 172 GLU A O 1
ATOM 1374 N N . LEU A 1 173 ? 6.027 3.469 -33.050 1.00 92.94 173 LEU A N 1
ATOM 1375 C CA . LEU A 1 173 ? 7.108 2.766 -33.746 1.00 92.94 173 LEU A CA 1
ATOM 1376 C C . LEU A 1 173 ? 7.069 1.236 -33.553 1.00 92.94 173 LEU A C 1
ATOM 1378 O O . LEU A 1 173 ? 7.529 0.503 -34.424 1.00 92.94 173 LEU A O 1
ATOM 1382 N N . ASN A 1 174 ? 6.535 0.733 -32.433 1.00 93.44 174 ASN A N 1
ATOM 1383 C CA . ASN A 1 174 ? 6.319 -0.700 -32.205 1.00 93.44 174 ASN A CA 1
ATOM 1384 C C . ASN A 1 174 ? 4.995 -0.972 -31.453 1.00 93.44 174 ASN A C 1
ATOM 1386 O O . ASN A 1 174 ? 4.992 -1.112 -30.221 1.00 93.44 174 ASN A O 1
ATOM 1390 N N . PRO A 1 175 ? 3.876 -1.148 -32.187 1.00 96.00 175 PRO A N 1
ATOM 1391 C CA . PRO A 1 175 ? 2.558 -1.427 -31.607 1.00 96.00 175 PRO A CA 1
ATOM 1392 C C . PRO A 1 175 ? 2.424 -2.782 -30.892 1.00 96.00 175 PRO A C 1
ATOM 1394 O O . PRO A 1 175 ? 1.384 -3.055 -30.299 1.00 96.00 175 PRO A O 1
ATOM 1397 N N . ASN A 1 176 ? 3.450 -3.639 -30.932 1.00 94.81 176 ASN A N 1
ATOM 1398 C CA . ASN A 1 176 ? 3.477 -4.940 -30.257 1.00 94.81 176 ASN A CA 1
ATOM 1399 C C . ASN A 1 176 ? 4.408 -4.952 -29.027 1.00 94.81 176 ASN A C 1
ATOM 1401 O O . ASN A 1 176 ? 4.664 -6.011 -28.455 1.00 94.81 176 ASN A O 1
ATOM 1405 N N . HIS A 1 177 ? 4.917 -3.800 -28.571 1.00 90.94 177 HIS A N 1
ATOM 1406 C CA . HIS A 1 177 ? 5.758 -3.738 -27.371 1.00 90.94 177 HIS A CA 1
ATOM 1407 C C . HIS A 1 177 ? 4.918 -3.641 -26.082 1.00 90.94 177 HIS A C 1
ATOM 1409 O O . HIS A 1 177 ? 4.603 -2.550 -25.601 1.00 90.94 177 HIS A O 1
ATOM 1415 N N . SER A 1 178 ? 4.576 -4.791 -25.487 1.00 92.88 178 SER A N 1
ATOM 1416 C CA . SER A 1 178 ? 3.754 -4.890 -24.261 1.00 92.88 178 SER A CA 1
ATOM 1417 C C . SER A 1 178 ? 4.258 -4.022 -23.099 1.00 92.88 178 SER A C 1
ATOM 1419 O O . SER A 1 178 ? 3.450 -3.408 -22.398 1.00 92.88 178 SER A O 1
ATOM 1421 N N . ASN A 1 179 ? 5.579 -3.907 -22.920 1.00 92.25 179 ASN A N 1
ATOM 1422 C CA . ASN A 1 179 ? 6.178 -3.063 -21.883 1.00 92.25 179 ASN A CA 1
ATOM 1423 C C . ASN A 1 179 ? 5.836 -1.578 -22.065 1.00 92.25 179 ASN A C 1
ATOM 1425 O O . ASN A 1 179 ? 5.578 -0.907 -21.068 1.00 92.25 179 ASN A O 1
ATOM 1429 N N . SER A 1 180 ? 5.787 -1.054 -23.298 1.00 93.56 180 SER A N 1
ATOM 1430 C CA . SER A 1 180 ? 5.397 0.346 -23.522 1.00 93.56 180 SER A CA 1
ATOM 1431 C C . SER A 1 180 ? 3.976 0.604 -23.018 1.00 93.56 180 SER A C 1
ATOM 1433 O O . SER A 1 180 ? 3.763 1.531 -22.243 1.00 93.56 180 SER A O 1
ATOM 1435 N N . TYR A 1 181 ? 3.018 -0.257 -23.371 1.00 98.31 181 TYR A N 1
ATOM 1436 C CA . TYR A 1 181 ? 1.631 -0.151 -22.903 1.00 98.31 181 TYR A CA 1
ATOM 1437 C C . TYR A 1 181 ? 1.500 -0.271 -21.381 1.00 98.31 181 TYR A C 1
ATOM 1439 O O . TYR A 1 181 ? 0.799 0.522 -20.750 1.00 98.31 181 TYR A O 1
ATOM 1447 N N . PHE A 1 182 ? 2.216 -1.222 -20.771 1.00 97.06 182 PHE A N 1
ATOM 1448 C CA . PHE A 1 182 ? 2.255 -1.371 -19.318 1.00 97.06 182 PHE A CA 1
ATOM 1449 C C . PHE A 1 182 ? 2.785 -0.099 -18.651 1.00 97.06 182 PHE A C 1
ATOM 1451 O O . PHE A 1 182 ? 2.137 0.455 -17.762 1.00 97.06 182 PHE A O 1
ATOM 1458 N N . HIS A 1 183 ? 3.933 0.406 -19.104 1.00 95.50 183 HIS A N 1
ATOM 1459 C CA . HIS A 1 183 ? 4.554 1.583 -18.513 1.00 95.50 183 HIS A CA 1
ATOM 1460 C C . HIS A 1 183 ? 3.734 2.856 -18.729 1.00 95.50 183 HIS A C 1
ATOM 1462 O O . HIS A 1 183 ? 3.586 3.609 -17.763 1.00 95.50 183 HIS A O 1
ATOM 1468 N N . LEU A 1 184 ? 3.127 3.044 -19.907 1.00 97.81 184 LEU A N 1
ATOM 1469 C CA . LEU A 1 184 ? 2.138 4.095 -20.159 1.00 97.81 184 LEU A CA 1
ATOM 1470 C C . LEU A 1 184 ? 1.010 4.020 -19.127 1.00 97.81 184 LEU A C 1
ATOM 1472 O O . LEU A 1 184 ? 0.778 4.989 -18.408 1.00 97.81 184 LEU A O 1
ATOM 1476 N N . GLY A 1 185 ? 0.397 2.846 -18.960 1.00 97.06 185 GLY A N 1
ATOM 1477 C CA . GLY A 1 185 ? -0.629 2.612 -17.948 1.00 97.06 185 GLY A CA 1
ATOM 1478 C C . GLY A 1 185 ? -0.172 2.941 -16.522 1.00 97.06 185 GLY A C 1
ATOM 1479 O O . GLY A 1 185 ? -0.903 3.596 -15.779 1.00 97.06 185 GLY A O 1
ATOM 1480 N N . THR A 1 186 ? 1.062 2.590 -16.135 1.00 94.75 186 THR A N 1
ATOM 1481 C CA . THR A 1 186 ? 1.587 2.985 -14.811 1.00 94.75 186 THR A CA 1
ATOM 1482 C C . THR A 1 186 ? 1.739 4.499 -14.649 1.00 94.75 186 THR A C 1
ATOM 1484 O O . THR A 1 186 ? 1.517 5.002 -13.551 1.00 94.75 186 THR A O 1
ATOM 1487 N N . ILE A 1 187 ? 2.116 5.229 -15.705 1.00 94.94 187 ILE A N 1
ATOM 1488 C CA . ILE A 1 187 ? 2.281 6.691 -15.662 1.00 94.94 187 ILE A CA 1
ATOM 1489 C C . ILE A 1 187 ? 0.907 7.371 -15.614 1.00 94.94 187 ILE A C 1
ATOM 1491 O O . ILE A 1 187 ? 0.691 8.234 -14.768 1.00 94.94 187 ILE A O 1
ATOM 1495 N N . LEU A 1 188 ? -0.045 6.922 -16.438 1.00 95.38 188 LEU A N 1
ATOM 1496 C CA . LEU A 1 188 ? -1.436 7.389 -16.425 1.00 95.38 188 LEU A CA 1
ATOM 1497 C C . LEU A 1 188 ? -2.083 7.193 -15.043 1.00 95.38 188 LEU A C 1
ATOM 1499 O O . LEU A 1 188 ? -2.724 8.107 -14.529 1.00 95.38 188 LEU A O 1
ATOM 1503 N N . ASN A 1 189 ? -1.846 6.051 -14.385 1.00 90.75 189 ASN A N 1
ATOM 1504 C CA . ASN A 1 189 ? -2.340 5.812 -13.027 1.00 90.75 189 ASN A CA 1
ATOM 1505 C C . ASN A 1 189 ? -1.738 6.793 -12.000 1.00 90.75 189 ASN A C 1
ATOM 1507 O O . ASN A 1 189 ? -2.466 7.324 -11.164 1.00 90.75 189 ASN A O 1
ATOM 1511 N N . ILE A 1 190 ? -0.432 7.086 -12.088 1.00 88.75 190 ILE A N 1
ATOM 1512 C CA . ILE A 1 190 ? 0.238 8.092 -11.238 1.00 88.75 190 ILE A CA 1
ATOM 1513 C C . ILE A 1 190 ? -0.333 9.501 -11.486 1.00 88.75 190 ILE A C 1
ATOM 1515 O O . ILE A 1 190 ? -0.475 10.277 -10.545 1.00 88.75 190 ILE A O 1
ATOM 1519 N N . LEU A 1 191 ? -0.719 9.813 -12.726 1.00 88.00 191 LEU A N 1
ATOM 1520 C CA . LEU A 1 191 ? -1.409 11.053 -13.109 1.00 88.00 191 LEU A CA 1
ATOM 1521 C C . LEU A 1 191 ? -2.912 11.068 -12.745 1.00 88.00 191 LEU A C 1
ATOM 1523 O O . LEU A 1 191 ? -3.614 12.025 -13.068 1.00 88.00 191 LEU A O 1
ATOM 1527 N N . GLY A 1 192 ? -3.438 10.023 -12.095 1.00 85.88 192 GLY A N 1
ATOM 1528 C CA . GLY A 1 192 ? -4.856 9.904 -11.723 1.00 85.88 192 GLY A CA 1
ATOM 1529 C C . GLY A 1 192 ? -5.807 9.555 -12.880 1.00 85.88 192 GLY A C 1
ATOM 1530 O O . GLY A 1 192 ? -7.023 9.470 -12.673 1.00 85.88 192 GLY A O 1
ATOM 1531 N N . GLN A 1 193 ? -5.273 9.308 -14.079 1.00 89.75 193 GLN A N 1
ATOM 1532 C CA . GLN A 1 193 ? -5.983 8.899 -15.298 1.00 89.75 193 GLN A CA 1
ATOM 1533 C C . GLN A 1 193 ? -6.216 7.378 -15.288 1.00 89.75 193 GLN A C 1
ATOM 1535 O O . GLN A 1 193 ? -5.672 6.604 -16.077 1.00 89.75 193 GLN A O 1
ATOM 1540 N N . LYS A 1 194 ? -6.989 6.929 -14.291 1.00 88.69 194 LYS A N 1
ATOM 1541 C CA . LYS A 1 194 ? -7.195 5.508 -13.964 1.00 88.69 194 LYS A CA 1
ATOM 1542 C C . LYS A 1 194 ? -7.921 4.715 -15.059 1.00 88.69 194 LYS A C 1
ATOM 1544 O O . LYS A 1 194 ? -7.634 3.534 -15.231 1.00 88.69 194 LYS A O 1
ATOM 1549 N N . LYS A 1 195 ? -8.856 5.332 -15.794 1.00 91.94 195 LYS A N 1
ATOM 1550 C CA . LYS A 1 195 ? -9.627 4.650 -16.856 1.00 91.94 195 LYS A CA 1
ATOM 1551 C C . LYS A 1 195 ? -8.758 4.403 -18.086 1.00 91.94 195 LYS A C 1
ATOM 1553 O O . LYS A 1 195 ? -8.799 3.335 -18.686 1.00 91.94 195 LYS A O 1
ATOM 1558 N N . GLU A 1 196 ? -7.942 5.388 -18.418 1.00 95.50 196 GLU A N 1
ATOM 1559 C CA . GLU A 1 196 ? -6.948 5.356 -19.477 1.00 95.50 196 GLU A CA 1
ATOM 1560 C C . GLU A 1 196 ? -5.868 4.319 -19.125 1.00 95.50 196 GLU A C 1
ATOM 1562 O O . GLU A 1 196 ? -5.551 3.449 -19.932 1.00 95.50 196 GLU A O 1
ATOM 1567 N N . ALA A 1 197 ? -5.399 4.313 -17.871 1.00 97.06 197 ALA A N 1
ATOM 1568 C CA . ALA A 1 197 ? -4.483 3.297 -17.359 1.00 97.06 197 ALA A CA 1
ATOM 1569 C C . ALA A 1 197 ? -5.038 1.863 -17.468 1.00 97.06 197 ALA A C 1
ATOM 1571 O O . ALA A 1 197 ? -4.311 0.958 -17.878 1.00 97.06 197 ALA A O 1
ATOM 1572 N N . GLU A 1 198 ? -6.320 1.646 -17.149 1.00 97.56 198 GLU A N 1
ATOM 1573 C CA . GLU A 1 198 ? -6.991 0.347 -17.309 1.00 97.56 198 GLU A CA 1
ATOM 1574 C C . GLU A 1 198 ? -6.925 -0.150 -18.765 1.00 97.56 198 GLU A C 1
ATOM 1576 O O . GLU A 1 198 ? -6.620 -1.321 -19.004 1.00 97.56 198 GLU A O 1
ATOM 1581 N N . ILE A 1 199 ? -7.177 0.737 -19.735 1.00 98.19 199 ILE A N 1
ATOM 1582 C CA . ILE A 1 199 ? -7.158 0.419 -21.170 1.00 98.19 199 ILE A CA 1
ATOM 1583 C C . ILE A 1 199 ? -5.751 0.008 -21.614 1.00 98.19 199 ILE A C 1
ATOM 1585 O O . ILE A 1 199 ? -5.589 -1.044 -22.238 1.00 98.19 199 ILE A O 1
ATOM 1589 N N . GLU A 1 200 ? -4.728 0.797 -21.283 1.00 98.31 200 GLU A N 1
ATOM 1590 C CA . GLU A 1 200 ? -3.361 0.526 -21.742 1.00 98.31 200 GLU A CA 1
ATOM 1591 C C . GLU A 1 200 ? -2.774 -0.738 -21.091 1.00 98.31 200 GLU A C 1
ATOM 1593 O O . GLU A 1 200 ? -2.179 -1.564 -21.785 1.00 98.31 200 GLU A O 1
ATOM 1598 N N . ILE A 1 201 ? -3.034 -1.001 -19.804 1.00 98.00 201 ILE A N 1
ATOM 1599 C CA . ILE A 1 201 ? -2.586 -2.260 -19.182 1.00 98.00 201 ILE A CA 1
ATOM 1600 C C . ILE A 1 201 ? -3.352 -3.472 -19.743 1.00 98.00 201 ILE A C 1
ATOM 1602 O O . ILE A 1 201 ? -2.744 -4.520 -19.974 1.00 98.00 201 ILE A O 1
ATOM 1606 N N . LYS A 1 202 ? -4.649 -3.344 -20.070 1.00 98.50 202 LYS A N 1
ATOM 1607 C CA . LYS A 1 202 ? -5.389 -4.404 -20.785 1.00 98.50 202 LYS A CA 1
ATOM 1608 C C . LYS A 1 202 ? -4.786 -4.693 -22.175 1.00 98.50 202 LYS A C 1
ATOM 1610 O O . LYS A 1 202 ? -4.752 -5.859 -22.570 1.00 98.50 202 LYS A O 1
ATOM 1615 N N . LYS A 1 203 ? -4.234 -3.698 -22.891 1.00 98.44 203 LYS A N 1
ATOM 1616 C CA . LYS A 1 203 ? -3.455 -3.935 -24.131 1.00 98.44 203 LYS A CA 1
ATOM 1617 C C . LYS A 1 203 ? -2.138 -4.667 -23.856 1.00 98.44 203 LYS A C 1
ATOM 1619 O O . LYS A 1 203 ? -1.832 -5.621 -24.566 1.00 98.44 203 LYS A O 1
ATOM 1624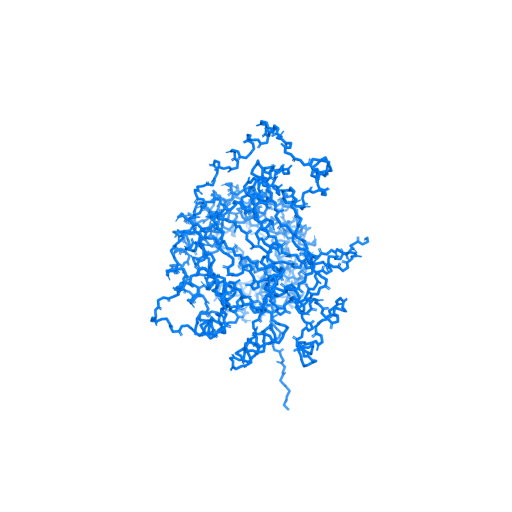 N N . ALA A 1 204 ? -1.396 -4.281 -22.815 1.00 97.56 204 ALA A N 1
ATOM 1625 C CA . ALA A 1 204 ? -0.149 -4.951 -22.431 1.00 97.56 204 ALA A CA 1
ATOM 1626 C C . ALA A 1 204 ? -0.353 -6.455 -22.168 1.00 97.56 204 ALA A C 1
ATOM 1628 O O . ALA A 1 204 ? 0.409 -7.273 -22.682 1.00 97.56 204 ALA A O 1
ATOM 1629 N N . ILE A 1 205 ? -1.423 -6.808 -21.445 1.00 97.88 205 ILE A N 1
ATOM 1630 C CA . ILE A 1 205 ? -1.831 -8.198 -21.174 1.00 97.88 205 ILE A CA 1
ATOM 1631 C C . ILE A 1 205 ? -2.283 -8.916 -22.453 1.00 97.88 205 ILE A C 1
ATOM 1633 O O . ILE A 1 205 ? -1.956 -10.080 -22.654 1.00 97.88 205 ILE A O 1
ATOM 1637 N N . LYS A 1 206 ? -3.011 -8.240 -23.354 1.00 98.25 206 LYS A N 1
ATOM 1638 C CA . LYS A 1 206 ? -3.419 -8.834 -24.641 1.00 98.25 206 LYS A CA 1
ATOM 1639 C C . LYS A 1 206 ? -2.211 -9.216 -25.510 1.00 98.25 206 LYS A C 1
ATOM 1641 O O . LYS A 1 206 ? -2.276 -10.214 -26.219 1.00 98.25 206 LYS A O 1
ATOM 1646 N N . ILE A 1 207 ? -1.142 -8.421 -25.464 1.00 96.69 207 ILE A N 1
ATOM 1647 C CA . ILE A 1 207 ? 0.102 -8.658 -26.211 1.00 96.69 207 ILE A CA 1
ATOM 1648 C C . ILE A 1 207 ? 0.974 -9.715 -25.515 1.00 96.69 207 ILE A C 1
ATOM 1650 O O . ILE A 1 207 ? 1.529 -10.582 -26.183 1.00 96.69 207 ILE A O 1
ATOM 1654 N N . ASN A 1 208 ? 1.085 -9.668 -24.183 1.00 95.69 208 ASN A N 1
ATOM 1655 C CA . ASN A 1 208 ? 1.783 -10.672 -23.380 1.00 95.69 208 ASN A CA 1
ATOM 1656 C C . ASN A 1 208 ? 0.850 -11.242 -22.289 1.00 95.69 208 ASN A C 1
ATOM 1658 O O . ASN A 1 208 ? 0.796 -10.690 -21.185 1.00 95.69 208 ASN A O 1
ATOM 1662 N N . PRO A 1 209 ? 0.160 -12.368 -22.558 1.00 96.31 209 PRO A N 1
ATOM 1663 C CA . PRO A 1 209 ? -0.747 -13.005 -21.599 1.00 96.31 209 PRO A CA 1
ATOM 1664 C C . PRO A 1 209 ? -0.084 -13.540 -20.322 1.00 96.31 209 PRO A C 1
ATOM 1666 O O . PRO A 1 209 ? -0.791 -13.876 -19.381 1.00 96.31 209 PRO A O 1
ATOM 1669 N N . ASN A 1 210 ? 1.250 -13.600 -20.260 1.00 95.19 210 ASN A N 1
ATOM 1670 C CA . ASN A 1 210 ? 2.004 -14.033 -19.078 1.00 95.19 210 ASN A CA 1
ATOM 1671 C C . ASN A 1 210 ? 2.633 -12.847 -18.318 1.00 95.19 210 ASN A C 1
ATOM 1673 O O . ASN A 1 210 ? 3.533 -13.036 -17.502 1.00 95.19 210 ASN A O 1
ATOM 1677 N N . PHE A 1 211 ? 2.199 -11.608 -18.583 1.00 93.19 211 PHE A N 1
ATOM 1678 C CA . PHE A 1 211 ? 2.758 -10.409 -17.951 1.00 93.19 211 PHE A CA 1
ATOM 1679 C C . PHE A 1 211 ? 2.220 -10.212 -16.522 1.00 93.19 211 PHE A C 1
ATOM 1681 O O . PHE A 1 211 ? 1.299 -9.428 -16.279 1.00 93.19 211 PHE A O 1
ATOM 1688 N N . LEU A 1 212 ? 2.811 -10.933 -15.569 1.00 93.62 212 LEU A N 1
ATOM 1689 C CA . LEU A 1 212 ? 2.472 -10.934 -14.142 1.00 93.62 212 LEU A CA 1
ATOM 1690 C C . LEU A 1 212 ? 2.250 -9.526 -13.554 1.00 93.62 212 LEU A C 1
ATOM 1692 O O . LEU A 1 212 ? 1.199 -9.254 -12.966 1.00 93.62 212 LEU A O 1
ATOM 1696 N N . GLU A 1 213 ? 3.208 -8.614 -13.726 1.00 93.06 213 GLU A N 1
ATOM 1697 C CA . GLU A 1 213 ? 3.158 -7.259 -13.165 1.00 93.06 213 GLU A CA 1
ATOM 1698 C C . GLU A 1 213 ? 1.990 -6.443 -13.734 1.00 93.06 213 GLU A C 1
ATOM 1700 O O . GLU A 1 213 ? 1.406 -5.612 -13.030 1.00 93.06 213 GLU A O 1
ATOM 1705 N N . ALA A 1 214 ? 1.608 -6.702 -14.988 1.00 95.31 214 ALA A N 1
ATOM 1706 C CA . ALA A 1 214 ? 0.457 -6.073 -15.618 1.00 95.31 214 ALA A CA 1
ATOM 1707 C C . ALA A 1 214 ? -0.859 -6.537 -14.973 1.00 95.31 214 ALA A C 1
ATOM 1709 O O . ALA A 1 214 ? -1.708 -5.695 -14.682 1.00 95.31 214 ALA A O 1
ATOM 1710 N N . TYR A 1 215 ? -1.014 -7.828 -14.650 1.00 97.56 215 TYR A N 1
ATOM 1711 C CA . TYR A 1 215 ? -2.174 -8.302 -13.881 1.00 97.56 215 TYR A CA 1
ATOM 1712 C C . TYR A 1 215 ? -2.211 -7.708 -12.467 1.00 97.56 215 TYR A C 1
ATOM 1714 O O . TYR A 1 215 ? -3.263 -7.243 -12.030 1.00 97.56 215 TYR A O 1
ATOM 1722 N N . ILE A 1 216 ? -1.080 -7.665 -11.753 1.00 92.81 216 ILE A N 1
ATOM 1723 C CA . ILE A 1 216 ? -1.017 -7.095 -10.394 1.00 92.81 216 ILE A CA 1
ATOM 1724 C C . ILE A 1 216 ? -1.445 -5.619 -10.403 1.00 92.81 216 ILE A C 1
ATOM 1726 O O . ILE A 1 216 ? -2.323 -5.226 -9.629 1.00 92.81 216 ILE A O 1
ATOM 1730 N N . ASN A 1 217 ? -0.894 -4.814 -11.316 1.00 93.56 217 ASN A N 1
ATOM 1731 C CA . ASN A 1 217 ? -1.240 -3.395 -11.433 1.00 93.56 217 ASN A CA 1
ATOM 1732 C C . ASN A 1 217 ? -2.675 -3.173 -11.929 1.00 93.56 217 ASN A C 1
ATOM 1734 O O . ASN A 1 217 ? -3.350 -2.271 -11.433 1.00 93.56 217 ASN A O 1
ATOM 1738 N N . LEU A 1 218 ? -3.177 -3.999 -12.854 1.00 97.00 218 LEU A N 1
ATOM 1739 C CA . LEU A 1 218 ? -4.572 -3.926 -13.292 1.00 97.00 218 LEU A CA 1
ATOM 1740 C C . LEU A 1 218 ? -5.536 -4.268 -12.146 1.00 97.00 218 LEU A C 1
ATOM 1742 O O . LEU A 1 218 ? -6.549 -3.593 -12.000 1.00 97.00 218 LEU A O 1
ATOM 1746 N N . GLY A 1 219 ? -5.217 -5.250 -11.297 1.00 94.06 219 GLY A N 1
ATOM 1747 C CA . GLY A 1 219 ? -6.008 -5.570 -10.104 1.00 94.06 219 GLY A CA 1
ATOM 1748 C C . GLY A 1 219 ? -6.120 -4.382 -9.145 1.00 94.06 219 GLY A C 1
ATOM 1749 O O . GLY A 1 219 ? -7.217 -4.061 -8.687 1.00 94.06 219 GLY A O 1
ATOM 1750 N N . ILE A 1 220 ? -5.009 -3.672 -8.915 1.00 89.00 220 ILE A N 1
ATOM 1751 C CA . ILE A 1 220 ? -4.988 -2.436 -8.119 1.00 89.00 220 ILE A CA 1
ATOM 1752 C C . ILE A 1 220 ? -5.837 -1.347 -8.787 1.00 89.00 220 ILE A C 1
ATOM 1754 O O . ILE A 1 220 ? -6.715 -0.799 -8.135 1.00 89.00 220 ILE A O 1
ATOM 1758 N N . ILE A 1 221 ? -5.653 -1.070 -10.081 1.00 90.56 221 ILE A N 1
ATOM 1759 C CA . ILE A 1 221 ? -6.407 -0.025 -10.804 1.00 90.56 221 ILE A CA 1
ATOM 1760 C C . ILE A 1 221 ? -7.913 -0.317 -10.834 1.00 90.56 221 ILE A C 1
ATOM 1762 O O . ILE A 1 221 ? -8.718 0.593 -10.653 1.00 90.56 221 ILE A O 1
ATOM 1766 N N . LEU A 1 222 ? -8.310 -1.580 -11.012 1.00 91.31 222 LEU A N 1
ATOM 1767 C CA . LEU A 1 222 ? -9.711 -2.000 -10.971 1.00 91.31 222 LEU A CA 1
ATOM 1768 C C . LEU A 1 222 ? -10.311 -1.839 -9.567 1.00 91.31 222 LEU A C 1
ATOM 1770 O O . LEU A 1 222 ? -11.438 -1.356 -9.450 1.00 91.31 222 LEU A O 1
ATOM 1774 N N . ARG A 1 223 ? -9.562 -2.164 -8.502 1.00 86.00 223 ARG A N 1
ATOM 1775 C CA . ARG A 1 223 ? -9.949 -1.863 -7.109 1.00 86.00 223 ARG A CA 1
ATOM 1776 C C . ARG A 1 223 ? -10.191 -0.368 -6.921 1.00 86.00 223 ARG A C 1
ATOM 1778 O O . ARG A 1 223 ? -11.246 0.046 -6.451 1.00 86.00 223 ARG A O 1
ATOM 1785 N N . ASP A 1 224 ? -9.237 0.422 -7.394 1.00 82.06 224 ASP A N 1
ATOM 1786 C CA . ASP A 1 224 ? -9.198 1.883 -7.375 1.00 82.06 224 ASP A CA 1
ATOM 1787 C C . ASP A 1 224 ? -10.231 2.569 -8.289 1.00 82.06 224 ASP A C 1
ATOM 1789 O O . ASP A 1 224 ? -10.295 3.803 -8.302 1.00 82.06 224 ASP A O 1
ATOM 1793 N N . LEU A 1 225 ? -11.013 1.780 -9.035 1.00 81.44 225 LEU A N 1
ATOM 1794 C CA . LEU A 1 225 ? -12.181 2.152 -9.840 1.00 81.44 225 LEU A CA 1
ATOM 1795 C C . LEU A 1 225 ? -13.478 1.502 -9.309 1.00 81.44 225 LEU A C 1
ATOM 1797 O O . LEU A 1 225 ? -14.493 1.512 -9.994 1.00 81.44 225 LEU A O 1
ATOM 1801 N N . GLY A 1 226 ? -13.467 0.874 -8.126 1.00 79.75 226 GLY A N 1
ATOM 1802 C CA . GLY A 1 226 ? -14.632 0.178 -7.557 1.00 79.75 226 GLY A CA 1
ATOM 1803 C C . GLY A 1 226 ? -15.044 -1.104 -8.298 1.00 79.75 226 GLY A C 1
ATOM 1804 O O . GLY A 1 226 ? -16.050 -1.728 -7.962 1.00 79.75 226 GLY A O 1
ATOM 1805 N N . LYS A 1 227 ? -14.266 -1.559 -9.287 1.00 84.56 227 LYS A N 1
ATOM 1806 C CA . LYS A 1 227 ? -14.507 -2.776 -10.080 1.00 84.56 227 LYS A CA 1
ATOM 1807 C C . LYS A 1 227 ? -14.008 -4.033 -9.353 1.00 84.56 227 LYS A C 1
ATOM 1809 O O . LYS A 1 227 ? -13.306 -4.864 -9.929 1.00 84.56 227 LYS A O 1
ATOM 1814 N N . ILE A 1 228 ? -14.386 -4.195 -8.080 1.00 85.62 228 ILE A N 1
ATOM 1815 C CA . ILE A 1 228 ? -13.864 -5.232 -7.163 1.00 85.62 228 ILE A CA 1
ATOM 1816 C C . ILE A 1 228 ? -13.954 -6.650 -7.758 1.00 85.62 228 ILE A C 1
ATOM 1818 O O . ILE A 1 228 ? -13.009 -7.428 -7.662 1.00 85.62 228 ILE A O 1
ATOM 1822 N N . LYS A 1 229 ? -15.060 -6.986 -8.438 1.00 90.56 229 LYS A N 1
ATOM 1823 C CA . LYS A 1 229 ? -15.238 -8.307 -9.072 1.00 90.56 229 LYS A CA 1
ATOM 1824 C C . LYS A 1 229 ? -14.264 -8.555 -10.232 1.00 90.56 229 LYS A C 1
ATOM 1826 O O . LYS A 1 229 ? -13.704 -9.644 -10.314 1.00 90.56 229 LYS A O 1
ATOM 1831 N N . GLU A 1 230 ? -14.031 -7.565 -11.100 1.00 94.38 230 GLU A N 1
ATOM 1832 C CA . GLU A 1 230 ? -13.021 -7.678 -12.167 1.00 94.38 230 GLU A CA 1
ATOM 1833 C C . GLU A 1 230 ? -11.610 -7.757 -11.570 1.00 94.38 230 GLU A C 1
ATOM 1835 O O . GLU A 1 230 ? -10.802 -8.572 -12.016 1.00 94.38 230 GLU A O 1
ATOM 1840 N N . ALA A 1 231 ? -11.329 -6.961 -10.531 1.00 94.75 231 ALA A N 1
ATOM 1841 C CA . ALA A 1 231 ? -10.049 -6.973 -9.831 1.00 94.75 231 ALA A CA 1
ATOM 1842 C C . ALA A 1 231 ? -9.721 -8.370 -9.278 1.00 94.75 231 ALA A C 1
ATOM 1844 O O . ALA A 1 231 ? -8.619 -8.861 -9.502 1.00 94.75 231 ALA A O 1
ATOM 1845 N N . ILE A 1 232 ? -10.687 -9.054 -8.650 1.00 95.62 232 ILE A N 1
ATOM 1846 C CA . ILE A 1 232 ? -10.515 -10.431 -8.150 1.00 95.62 232 ILE A CA 1
ATOM 1847 C C . ILE A 1 232 ? -10.167 -11.402 -9.284 1.00 95.62 232 ILE A C 1
ATOM 1849 O O . ILE A 1 232 ? -9.251 -12.207 -9.125 1.00 95.62 232 ILE A O 1
ATOM 1853 N N . LEU A 1 233 ? -10.857 -11.333 -10.428 1.00 97.12 233 LEU A N 1
ATOM 1854 C CA . LEU A 1 233 ? -10.575 -12.207 -11.577 1.00 97.12 233 LEU A CA 1
ATOM 1855 C C . LEU A 1 233 ? -9.156 -11.981 -12.116 1.00 97.12 233 LEU A C 1
ATOM 1857 O O . LEU A 1 233 ? -8.410 -12.936 -12.327 1.00 97.12 233 LEU A O 1
ATOM 1861 N N . VAL A 1 234 ? -8.764 -10.719 -12.283 1.00 97.31 234 VAL A N 1
ATOM 1862 C CA . VAL A 1 234 ? -7.424 -10.317 -12.732 1.00 97.31 234 VAL A CA 1
ATOM 1863 C C . VAL A 1 234 ? -6.342 -10.744 -11.731 1.00 97.31 234 VAL A C 1
ATOM 1865 O O . VAL A 1 234 ? -5.306 -11.264 -12.139 1.00 97.31 234 VAL A O 1
ATOM 1868 N N . THR A 1 235 ? -6.579 -10.609 -10.424 1.00 97.00 235 THR A N 1
ATOM 1869 C CA . THR A 1 235 ? -5.632 -11.067 -9.395 1.00 97.00 235 THR A CA 1
ATOM 1870 C C . THR A 1 235 ? -5.536 -12.595 -9.329 1.00 97.00 235 THR A C 1
ATOM 1872 O O . THR A 1 235 ? -4.443 -13.116 -9.123 1.00 97.00 235 THR A O 1
ATOM 1875 N N . ARG A 1 236 ? -6.623 -13.340 -9.574 1.00 97.81 236 ARG A N 1
ATOM 1876 C CA . ARG A 1 236 ? -6.547 -14.807 -9.714 1.00 97.81 236 ARG A CA 1
ATOM 1877 C C . ARG A 1 236 ? -5.730 -15.218 -10.944 1.00 97.81 236 ARG A C 1
ATOM 1879 O O . ARG A 1 236 ? -4.897 -16.105 -10.812 1.00 97.81 236 ARG A O 1
ATOM 1886 N N . ARG A 1 237 ? -5.834 -14.505 -12.076 1.00 97.38 237 ARG A N 1
ATOM 1887 C CA . ARG A 1 237 ? -4.924 -14.710 -13.223 1.00 97.38 237 ARG A CA 1
ATOM 1888 C C . ARG A 1 237 ? -3.454 -14.440 -12.877 1.00 97.38 237 ARG A C 1
ATOM 1890 O O . ARG A 1 237 ? -2.604 -15.213 -13.296 1.00 97.38 237 ARG A O 1
ATOM 1897 N N . ALA A 1 238 ? -3.140 -13.430 -12.060 1.00 96.44 238 ALA A N 1
ATOM 1898 C CA . ALA A 1 238 ? -1.767 -13.227 -11.571 1.00 96.44 238 ALA A CA 1
ATOM 1899 C C . ALA A 1 238 ? -1.238 -14.438 -10.770 1.00 96.44 238 ALA A C 1
ATOM 1901 O O . ALA A 1 238 ? -0.076 -14.805 -10.912 1.00 96.44 238 ALA A O 1
ATOM 1902 N N . ILE A 1 239 ? -2.094 -15.072 -9.958 1.00 97.31 239 ILE A N 1
ATOM 1903 C CA . ILE A 1 239 ? -1.762 -16.284 -9.185 1.00 97.31 239 ILE A CA 1
ATOM 1904 C C . ILE A 1 239 ? -1.612 -17.515 -10.094 1.00 97.31 239 ILE A C 1
ATOM 1906 O O . ILE A 1 239 ? -0.798 -18.384 -9.806 1.00 97.31 239 ILE A O 1
ATOM 1910 N N . GLU A 1 240 ? -2.376 -17.606 -11.185 1.00 97.06 240 GLU A N 1
ATOM 1911 C CA . GLU A 1 240 ? -2.217 -18.669 -12.190 1.00 97.06 240 GLU A CA 1
ATOM 1912 C C . GLU A 1 240 ? -0.905 -18.533 -12.981 1.00 97.06 240 GLU A C 1
ATOM 1914 O O . GLU A 1 240 ? -0.286 -19.547 -13.293 1.00 97.06 240 GLU A O 1
ATOM 1919 N N . VAL A 1 241 ? -0.474 -17.300 -13.281 1.00 94.56 241 VAL A N 1
ATOM 1920 C CA . VAL A 1 241 ? 0.798 -17.013 -13.973 1.00 94.56 241 VAL A CA 1
ATOM 1921 C C . VAL A 1 241 ? 2.008 -17.327 -13.083 1.00 94.56 241 VAL A C 1
ATOM 1923 O O . VAL A 1 241 ? 2.947 -17.961 -13.558 1.00 94.56 241 VAL A O 1
ATOM 1926 N N . ASP A 1 242 ? 1.991 -16.930 -11.804 1.00 95.31 242 ASP A N 1
ATOM 1927 C CA . ASP A 1 242 ? 2.984 -17.380 -10.816 1.00 95.31 242 ASP A CA 1
ATOM 1928 C C . ASP A 1 242 ? 2.360 -17.591 -9.413 1.00 95.31 242 ASP A C 1
ATOM 1930 O O . ASP A 1 242 ? 2.109 -16.627 -8.675 1.00 95.31 242 ASP A O 1
ATOM 1934 N N . PRO A 1 243 ? 2.166 -18.860 -8.992 1.00 95.88 243 PRO A N 1
ATOM 1935 C CA . PRO A 1 243 ? 1.644 -19.217 -7.670 1.00 95.88 243 PRO A CA 1
ATOM 1936 C C . PRO A 1 243 ? 2.561 -18.895 -6.476 1.00 95.88 243 PRO A C 1
ATOM 1938 O O . PRO A 1 243 ? 2.190 -19.188 -5.336 1.00 95.88 243 PRO A O 1
ATOM 1941 N N . ASN A 1 244 ? 3.760 -18.344 -6.692 1.00 95.50 244 ASN A N 1
ATOM 1942 C CA . ASN A 1 244 ? 4.729 -18.021 -5.636 1.00 95.50 244 ASN A CA 1
ATOM 1943 C C . ASN A 1 244 ? 4.832 -16.517 -5.337 1.00 95.50 244 ASN A C 1
ATOM 1945 O O . ASN A 1 244 ? 5.697 -16.104 -4.564 1.00 95.50 244 ASN A O 1
ATOM 1949 N N . ILE A 1 245 ? 3.943 -15.694 -5.896 1.00 94.62 245 ILE A N 1
ATOM 1950 C CA . ILE A 1 245 ? 3.932 -14.242 -5.681 1.00 94.62 245 ILE A CA 1
ATOM 1951 C C . ILE A 1 245 ? 3.011 -13.892 -4.511 1.00 94.62 245 ILE A C 1
ATOM 1953 O O . ILE A 1 245 ? 1.782 -13.882 -4.627 1.00 94.62 245 ILE A O 1
ATOM 1957 N N . ALA A 1 246 ? 3.609 -13.596 -3.357 1.00 95.38 246 ALA A N 1
ATOM 1958 C CA . ALA A 1 246 ? 2.885 -13.309 -2.119 1.00 95.38 246 ALA A CA 1
ATOM 1959 C C . ALA A 1 246 ? 1.988 -12.061 -2.229 1.00 95.38 246 ALA A C 1
ATOM 1961 O O . ALA A 1 246 ? 0.902 -12.008 -1.647 1.00 95.38 246 ALA A O 1
ATOM 1962 N N . GLU A 1 247 ? 2.424 -11.076 -3.010 1.00 94.31 247 GLU A N 1
ATOM 1963 C CA . GLU A 1 247 ? 1.731 -9.823 -3.295 1.00 94.31 247 GLU A CA 1
ATOM 1964 C C . GLU A 1 247 ? 0.368 -10.082 -3.958 1.00 94.31 247 GLU A C 1
ATOM 1966 O O . GLU A 1 247 ? -0.629 -9.480 -3.558 1.00 94.31 247 GLU A O 1
ATOM 1971 N N . SER A 1 248 ? 0.290 -11.039 -4.891 1.00 95.88 248 SER A N 1
ATOM 1972 C CA . SER A 1 248 ? -0.955 -11.428 -5.566 1.00 95.88 248 SER A CA 1
ATOM 1973 C C . SER A 1 248 ? -1.976 -12.000 -4.579 1.00 95.88 248 SER A C 1
ATOM 1975 O O . SER A 1 248 ? -3.140 -11.600 -4.589 1.00 95.88 248 SER A O 1
ATOM 1977 N N . TYR A 1 249 ? -1.548 -12.868 -3.657 1.00 97.88 249 TYR A N 1
ATOM 1978 C CA . TYR A 1 249 ? -2.422 -13.385 -2.599 1.00 97.88 249 TYR A CA 1
ATOM 1979 C C . TYR A 1 249 ? -2.827 -12.312 -1.582 1.00 97.88 249 TYR A C 1
ATOM 1981 O O . TYR A 1 249 ? -3.966 -12.313 -1.116 1.00 97.88 249 TYR A O 1
ATOM 1989 N N . SER A 1 250 ? -1.940 -11.370 -1.245 1.00 95.81 250 SER A N 1
ATOM 1990 C CA . SER A 1 250 ? -2.292 -10.284 -0.322 1.00 95.81 250 SER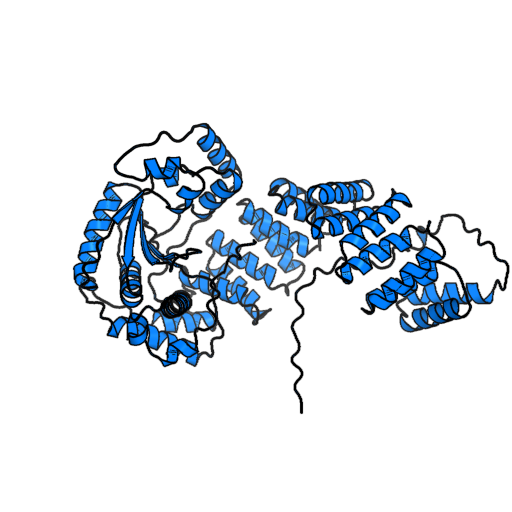 A CA 1
ATOM 1991 C C . SER A 1 250 ? -3.309 -9.319 -0.938 1.00 95.81 250 SER A C 1
ATOM 1993 O O . SER A 1 250 ? -4.275 -8.949 -0.272 1.00 95.81 250 SER A O 1
ATOM 1995 N N . ASN A 1 251 ? -3.147 -8.988 -2.224 1.00 94.38 251 ASN A N 1
ATOM 1996 C CA . ASN A 1 251 ? -4.108 -8.192 -2.986 1.00 94.38 251 ASN A CA 1
ATOM 1997 C C . ASN A 1 251 ? -5.460 -8.910 -3.106 1.00 94.38 251 ASN A C 1
ATOM 1999 O O . ASN A 1 251 ? -6.495 -8.289 -2.873 1.00 94.38 251 ASN A O 1
ATOM 2003 N N . LEU A 1 252 ? -5.459 -10.220 -3.394 1.00 97.31 252 LEU A N 1
ATOM 2004 C CA . LEU A 1 252 ? -6.677 -11.036 -3.411 1.00 97.31 252 LEU A CA 1
ATOM 2005 C C . LEU A 1 252 ? -7.372 -11.013 -2.043 1.00 97.31 252 LEU A C 1
ATOM 2007 O O . LEU A 1 252 ? -8.577 -10.795 -1.982 1.00 97.31 252 LEU A O 1
ATOM 2011 N N . GLY A 1 253 ? -6.613 -11.165 -0.954 1.00 95.06 253 GLY A N 1
ATOM 2012 C CA . GLY A 1 253 ? -7.126 -11.058 0.410 1.00 95.06 253 GLY A CA 1
ATOM 2013 C C . GLY A 1 253 ? -7.823 -9.722 0.668 1.00 95.06 253 GLY A C 1
ATOM 2014 O O . GLY A 1 253 ? -8.977 -9.708 1.084 1.00 95.06 253 GLY A O 1
ATOM 2015 N N . SER A 1 254 ? -7.173 -8.593 0.365 1.00 91.38 254 SER A N 1
ATOM 2016 C CA . SER A 1 254 ? -7.788 -7.264 0.508 1.00 91.38 254 SER A CA 1
ATOM 2017 C C . SER A 1 254 ? -9.054 -7.096 -0.341 1.00 91.38 254 SER A C 1
ATOM 2019 O O . SER A 1 254 ? -10.062 -6.621 0.172 1.00 91.38 254 SER A O 1
ATOM 2021 N N . LEU A 1 255 ? -9.044 -7.548 -1.597 1.00 91.56 255 LEU A N 1
ATOM 2022 C CA . LEU A 1 255 ? -10.214 -7.501 -2.481 1.00 91.56 255 LEU A CA 1
ATOM 2023 C C . LEU A 1 255 ? -11.390 -8.353 -1.983 1.00 91.56 255 LEU A C 1
ATOM 2025 O O . LEU A 1 255 ? -12.550 -7.990 -2.174 1.00 91.56 255 LEU A O 1
ATOM 2029 N N . LEU A 1 256 ? -11.105 -9.490 -1.348 1.00 92.50 256 LEU A N 1
ATOM 2030 C CA . LEU A 1 256 ? -12.119 -10.352 -0.749 1.00 92.50 256 LEU A CA 1
ATOM 2031 C C . LEU A 1 256 ? -12.700 -9.737 0.532 1.00 92.50 256 LEU A C 1
ATOM 2033 O O . LEU A 1 256 ? -13.908 -9.843 0.735 1.00 92.50 256 LEU A O 1
ATOM 2037 N N . VAL A 1 257 ? -11.904 -9.008 1.330 1.00 88.50 257 VAL A N 1
ATOM 2038 C CA . VAL A 1 257 ? -12.429 -8.169 2.429 1.00 88.50 257 VAL A CA 1
ATOM 2039 C C . VAL A 1 257 ? -13.354 -7.080 1.890 1.00 88.50 257 VAL A C 1
ATOM 2041 O O . VAL A 1 257 ? -14.465 -6.933 2.403 1.00 88.50 257 VAL A O 1
ATOM 2044 N N . ASP A 1 258 ? -12.941 -6.373 0.832 1.00 83.81 258 ASP A N 1
ATOM 2045 C CA . ASP A 1 25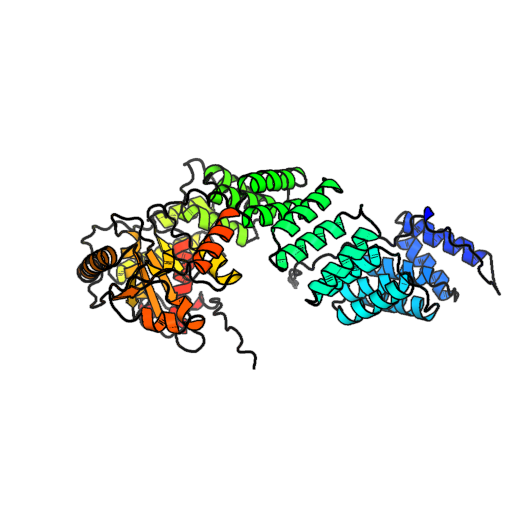8 ? -13.758 -5.335 0.188 1.00 83.81 258 ASP A CA 1
ATOM 2046 C C . ASP A 1 258 ? -15.079 -5.910 -0.362 1.00 83.81 258 ASP A C 1
ATOM 2048 O O . ASP A 1 258 ? -16.105 -5.239 -0.326 1.00 83.81 258 ASP A O 1
ATOM 2052 N N . LEU A 1 259 ? -15.088 -7.160 -0.848 1.00 84.94 259 LEU A N 1
ATOM 2053 C CA . LEU A 1 259 ? -16.301 -7.863 -1.295 1.00 84.94 259 LEU A CA 1
ATOM 2054 C C . LEU A 1 259 ? -17.140 -8.440 -0.132 1.00 84.94 259 LEU A C 1
ATOM 2056 O O . LEU A 1 259 ? -18.327 -8.721 -0.310 1.00 84.94 259 LEU A O 1
ATOM 2060 N N . GLY A 1 260 ? -16.534 -8.619 1.042 1.00 85.75 260 GLY A N 1
ATOM 2061 C CA . GLY A 1 260 ? -17.132 -9.229 2.231 1.00 85.75 260 GLY A CA 1
ATOM 2062 C C . GLY A 1 260 ? -17.047 -10.754 2.316 1.00 85.75 260 GLY A C 1
ATOM 2063 O O . GLY A 1 260 ? -17.767 -11.355 3.107 1.00 85.75 260 GLY A O 1
ATOM 2064 N N . ASN A 1 261 ? -16.170 -11.380 1.532 1.00 89.25 261 ASN A N 1
ATOM 2065 C CA . ASN A 1 261 ? -15.862 -12.809 1.603 1.00 89.25 261 ASN A CA 1
ATOM 2066 C C . ASN A 1 261 ? -14.658 -13.027 2.536 1.00 89.25 261 ASN A C 1
ATOM 2068 O O . ASN A 1 261 ? -13.512 -13.134 2.095 1.00 89.25 261 ASN A O 1
ATOM 2072 N N . LEU A 1 262 ? -14.922 -12.981 3.842 1.00 89.81 262 LEU A N 1
ATOM 2073 C CA . LEU A 1 262 ? -13.888 -12.898 4.878 1.00 89.81 262 LEU A CA 1
ATOM 2074 C C . LEU A 1 262 ? -13.131 -14.224 5.068 1.00 89.81 262 LEU A C 1
ATOM 2076 O O . LEU A 1 262 ? -11.924 -14.192 5.311 1.00 89.81 262 LEU A O 1
ATOM 2080 N N . ASP A 1 263 ? -13.795 -15.367 4.872 1.00 89.88 263 ASP A N 1
ATOM 2081 C CA . ASP A 1 263 ? -13.184 -16.698 4.963 1.00 89.88 263 ASP A CA 1
ATOM 2082 C C . ASP A 1 263 ? -12.112 -16.904 3.876 1.00 89.88 263 ASP A C 1
ATOM 2084 O O . ASP A 1 263 ? -10.958 -17.227 4.174 1.00 89.88 263 ASP A O 1
ATOM 2088 N N . GLU A 1 264 ? -12.442 -16.641 2.602 1.00 92.00 264 GLU A N 1
ATOM 2089 C CA . GLU A 1 264 ? -11.451 -16.711 1.517 1.00 92.00 264 GLU A CA 1
ATOM 2090 C C . GLU A 1 264 ? -10.371 -15.629 1.653 1.00 92.00 264 GLU A C 1
ATOM 2092 O O . GLU A 1 264 ? -9.210 -15.873 1.303 1.00 92.00 264 GLU A O 1
ATOM 2097 N N . ALA A 1 265 ? -10.723 -14.439 2.162 1.00 93.44 265 ALA A N 1
ATOM 2098 C CA . ALA A 1 265 ? -9.753 -13.375 2.404 1.00 93.44 265 ALA A CA 1
ATOM 2099 C C . ALA A 1 265 ? -8.661 -13.831 3.375 1.00 93.44 265 ALA A C 1
ATOM 2101 O O . ALA A 1 265 ? -7.475 -13.580 3.139 1.00 93.44 265 ALA A O 1
ATOM 2102 N N . GLU A 1 266 ? -9.050 -14.536 4.437 1.00 92.69 266 GLU A N 1
ATOM 2103 C CA . GLU A 1 266 ? -8.117 -15.067 5.419 1.00 92.69 266 GLU A CA 1
ATOM 2104 C C . GLU A 1 266 ? -7.192 -16.127 4.808 1.00 92.69 266 GLU A C 1
ATOM 2106 O O . GLU A 1 266 ? -5.973 -16.038 4.961 1.00 92.69 266 GLU A O 1
ATOM 2111 N N . ILE A 1 267 ? -7.741 -17.077 4.042 1.00 92.44 267 ILE A N 1
ATOM 2112 C CA . ILE A 1 267 ? -6.964 -18.114 3.341 1.00 92.44 267 ILE A CA 1
ATOM 2113 C C . ILE A 1 267 ? -5.913 -17.475 2.417 1.00 92.44 267 ILE A C 1
ATOM 2115 O O . ILE A 1 267 ? -4.746 -17.882 2.422 1.00 92.44 267 ILE A O 1
ATOM 2119 N N . ALA A 1 268 ? -6.293 -16.440 1.662 1.00 95.56 268 ALA A N 1
ATOM 2120 C CA . ALA A 1 268 ? -5.379 -15.718 0.781 1.00 95.56 268 ALA A CA 1
ATOM 2121 C C . ALA A 1 268 ? -4.285 -14.964 1.567 1.00 95.56 268 ALA A C 1
ATOM 2123 O O . ALA A 1 268 ? -3.097 -15.100 1.261 1.00 95.56 268 ALA A O 1
ATOM 2124 N N . MET A 1 269 ? -4.638 -14.232 2.629 1.00 95.31 269 MET A N 1
ATOM 2125 C CA . MET A 1 269 ? -3.647 -13.548 3.476 1.00 95.31 269 MET A CA 1
ATOM 2126 C C . MET A 1 269 ? -2.692 -14.533 4.166 1.00 95.31 269 MET A C 1
ATOM 2128 O O . MET A 1 269 ? -1.488 -14.275 4.234 1.00 95.31 269 MET A O 1
ATOM 2132 N N . ASN A 1 270 ? -3.197 -15.687 4.605 1.00 92.88 270 ASN A N 1
ATOM 2133 C CA . ASN A 1 270 ? -2.401 -16.763 5.189 1.00 92.88 270 ASN A CA 1
ATOM 2134 C C . ASN A 1 270 ? -1.382 -17.297 4.173 1.00 92.88 270 ASN A C 1
ATOM 2136 O O . ASN A 1 270 ? -0.194 -17.370 4.488 1.00 92.88 270 ASN A O 1
ATOM 2140 N N . LYS A 1 271 ? -1.798 -17.552 2.924 1.00 95.06 271 LYS A N 1
ATOM 2141 C CA . LYS A 1 271 ? -0.899 -17.981 1.839 1.00 95.06 271 LYS A CA 1
ATOM 2142 C C . LYS A 1 271 ? 0.192 -16.946 1.530 1.00 95.06 271 LYS A C 1
ATOM 2144 O O . LYS A 1 271 ? 1.350 -17.334 1.368 1.00 95.06 271 LYS A O 1
ATOM 2149 N N . ALA A 1 272 ? -0.128 -15.648 1.528 1.00 96.19 272 ALA A N 1
ATOM 2150 C CA . ALA A 1 272 ? 0.866 -14.576 1.375 1.00 96.19 272 ALA A CA 1
ATOM 2151 C C . ALA A 1 272 ? 1.927 -14.597 2.496 1.00 96.19 272 ALA A C 1
ATOM 2153 O O . ALA A 1 272 ? 3.125 -14.470 2.231 1.00 96.19 272 ALA A O 1
ATOM 2154 N N . ILE A 1 273 ? 1.502 -14.811 3.747 1.00 93.94 273 ILE A N 1
ATOM 2155 C CA . ILE A 1 273 ? 2.405 -14.941 4.903 1.00 93.94 273 ILE A CA 1
ATOM 2156 C C . ILE A 1 273 ? 3.240 -16.228 4.813 1.00 93.94 273 ILE A C 1
ATOM 2158 O O . ILE A 1 273 ? 4.418 -16.193 5.155 1.00 93.94 273 ILE A O 1
ATOM 2162 N N . THR A 1 274 ? 2.688 -17.347 4.331 1.00 94.50 274 THR A N 1
ATOM 2163 C CA . THR A 1 274 ? 3.453 -18.592 4.124 1.00 94.50 274 THR A CA 1
ATOM 2164 C C . THR A 1 274 ? 4.565 -18.418 3.089 1.00 94.50 274 THR A C 1
ATOM 2166 O O . THR A 1 274 ? 5.673 -18.897 3.311 1.00 94.50 274 THR A O 1
ATOM 2169 N N . ILE A 1 275 ? 4.290 -17.722 1.981 1.00 95.31 275 ILE A N 1
ATOM 2170 C CA . ILE A 1 275 ? 5.278 -17.469 0.920 1.00 95.31 275 ILE A CA 1
ATOM 2171 C C . ILE A 1 275 ? 6.371 -16.502 1.406 1.00 95.31 275 ILE A C 1
ATOM 2173 O O . ILE A 1 275 ? 7.556 -16.745 1.182 1.00 95.31 275 ILE A O 1
ATOM 2177 N N . ASN A 1 276 ? 6.001 -15.417 2.096 1.00 94.50 276 ASN A N 1
ATOM 2178 C CA . ASN A 1 276 ? 6.955 -14.422 2.595 1.00 94.50 276 ASN A CA 1
ATOM 2179 C C . ASN A 1 276 ? 6.704 -14.077 4.080 1.00 94.50 276 ASN A C 1
ATOM 2181 O O . ASN A 1 276 ? 6.182 -13.001 4.402 1.00 94.50 276 ASN A O 1
ATOM 2185 N N . PRO A 1 277 ? 7.137 -14.939 5.022 1.00 90.88 277 PRO A N 1
ATOM 2186 C CA . PRO A 1 277 ? 6.852 -14.787 6.455 1.00 90.88 277 PRO A CA 1
ATOM 2187 C C . PRO A 1 277 ? 7.588 -13.615 7.116 1.00 90.88 277 PRO A C 1
ATOM 2189 O O . PRO A 1 277 ? 7.345 -13.305 8.285 1.00 90.88 277 PRO A O 1
ATOM 2192 N N . ASN A 1 278 ? 8.486 -12.949 6.386 1.00 90.00 278 ASN A N 1
ATOM 2193 C CA . ASN A 1 278 ? 9.228 -11.777 6.844 1.00 90.00 278 ASN A CA 1
ATOM 2194 C C . ASN A 1 278 ? 8.609 -10.448 6.379 1.00 90.00 278 ASN A C 1
ATOM 2196 O O . ASN A 1 278 ? 9.071 -9.392 6.816 1.00 90.00 278 ASN A O 1
ATOM 2200 N N . ASN A 1 279 ? 7.588 -10.469 5.514 1.00 89.81 279 ASN A N 1
ATOM 2201 C CA . ASN A 1 279 ? 6.903 -9.254 5.090 1.00 89.81 279 ASN A CA 1
ATOM 2202 C C . ASN A 1 279 ? 5.853 -8.836 6.132 1.00 89.81 279 ASN A C 1
ATOM 2204 O O . ASN A 1 279 ? 4.818 -9.478 6.326 1.00 89.81 279 ASN A O 1
ATOM 2208 N N . MET A 1 280 ? 6.131 -7.723 6.809 1.00 88.88 280 MET A N 1
ATOM 2209 C CA . MET A 1 280 ? 5.275 -7.186 7.867 1.00 88.88 280 MET A CA 1
ATOM 2210 C C . MET A 1 280 ? 3.924 -6.701 7.339 1.00 88.88 280 MET A C 1
ATOM 2212 O O . MET A 1 280 ? 2.932 -6.810 8.054 1.00 88.88 280 MET A O 1
ATOM 2216 N N . LYS A 1 281 ? 3.846 -6.234 6.084 1.00 90.06 281 LYS A N 1
ATOM 2217 C CA . LYS A 1 281 ? 2.594 -5.744 5.490 1.00 90.06 281 LYS A CA 1
ATOM 2218 C C . LYS A 1 281 ? 1.546 -6.855 5.394 1.00 90.06 281 LYS A C 1
ATOM 2220 O O . LYS A 1 281 ? 0.382 -6.602 5.692 1.00 90.06 281 LYS A O 1
ATOM 2225 N N . PHE A 1 282 ? 1.952 -8.085 5.076 1.00 93.06 282 PHE A N 1
ATOM 2226 C CA . PHE A 1 282 ? 1.036 -9.229 5.000 1.00 93.06 282 PHE A CA 1
ATOM 2227 C C . PHE A 1 282 ? 0.486 -9.612 6.378 1.00 93.06 282 PHE A C 1
ATOM 2229 O O . PHE A 1 282 ? -0.718 -9.813 6.521 1.00 93.06 282 PHE A O 1
ATOM 2236 N N . LYS A 1 283 ? 1.334 -9.597 7.417 1.00 92.56 283 LYS A N 1
ATOM 2237 C CA . LYS A 1 283 ? 0.893 -9.792 8.810 1.00 92.56 283 LYS A CA 1
ATOM 2238 C C . LYS A 1 283 ? -0.068 -8.690 9.256 1.00 92.56 283 LYS A C 1
ATOM 2240 O O . LYS A 1 283 ? -1.104 -8.996 9.834 1.00 92.56 283 LYS A O 1
ATOM 2245 N N . SER A 1 284 ? 0.230 -7.427 8.948 1.00 91.19 284 SER A N 1
ATOM 2246 C CA . SER A 1 284 ? -0.648 -6.296 9.275 1.00 91.19 284 SER A CA 1
ATOM 2247 C C . SER A 1 284 ? -1.999 -6.363 8.558 1.00 91.19 284 SER A C 1
ATOM 2249 O O . SER A 1 284 ? -3.008 -6.001 9.157 1.00 91.19 284 SER A O 1
ATOM 2251 N N . ASN A 1 285 ? -2.048 -6.859 7.317 1.00 91.62 285 ASN A N 1
ATOM 2252 C CA . ASN A 1 285 ? -3.309 -7.078 6.603 1.00 91.62 285 ASN A CA 1
ATOM 2253 C C . ASN A 1 285 ? -4.179 -8.129 7.330 1.00 91.62 285 ASN A C 1
ATOM 2255 O O . ASN A 1 285 ? -5.345 -7.850 7.606 1.00 91.62 285 ASN A O 1
ATOM 2259 N N . LEU A 1 286 ? -3.605 -9.267 7.753 1.00 93.38 286 LEU A N 1
ATOM 2260 C CA . LEU A 1 286 ? -4.330 -10.279 8.540 1.00 93.38 286 LEU A CA 1
ATOM 2261 C C . LEU A 1 286 ? -4.771 -9.748 9.918 1.00 93.38 286 LEU A C 1
ATOM 2263 O O . LEU A 1 286 ? -5.908 -9.952 10.327 1.00 93.38 286 LEU A O 1
ATOM 2267 N N . ILE A 1 287 ? -3.912 -9.007 10.621 1.00 92.62 287 ILE A N 1
ATOM 2268 C CA . ILE A 1 287 ? -4.244 -8.371 11.912 1.00 92.62 287 ILE A CA 1
ATOM 2269 C C . ILE A 1 287 ? -5.393 -7.353 11.765 1.00 92.62 287 ILE A C 1
ATOM 2271 O O . ILE A 1 287 ? -6.212 -7.192 12.675 1.00 92.62 287 ILE A O 1
ATOM 2275 N N . SER A 1 288 ? -5.489 -6.684 10.612 1.00 90.31 288 SER A N 1
ATOM 2276 C CA . SER A 1 288 ? -6.619 -5.811 10.284 1.00 90.31 288 SER A CA 1
ATOM 2277 C C . SER A 1 288 ? -7.905 -6.608 10.045 1.00 90.31 288 SER A C 1
ATOM 2279 O O . SER A 1 288 ? -8.951 -6.216 10.558 1.00 90.31 288 SER A O 1
ATOM 2281 N N . LEU A 1 289 ? -7.838 -7.740 9.332 1.00 91.12 289 LEU A N 1
ATOM 2282 C CA . LEU A 1 289 ? -8.976 -8.647 9.137 1.00 91.12 289 LEU A CA 1
ATOM 2283 C C . LEU A 1 289 ? -9.502 -9.181 10.483 1.00 91.12 289 LEU A C 1
ATOM 2285 O O . LEU A 1 289 ? -10.689 -9.055 10.773 1.00 91.12 289 LEU A O 1
ATOM 2289 N N . LEU A 1 290 ? -8.617 -9.631 11.375 1.00 91.50 290 LEU A N 1
ATOM 2290 C CA . LEU A 1 290 ? -8.957 -10.091 12.733 1.00 91.50 290 LEU A CA 1
ATOM 2291 C C . LEU A 1 290 ? -9.527 -8.991 13.664 1.00 91.50 290 LEU A C 1
ATOM 2293 O O . LEU A 1 290 ? -9.873 -9.263 14.813 1.00 91.50 290 LEU A O 1
ATOM 2297 N N . SER A 1 291 ? -9.639 -7.739 13.198 1.00 88.81 291 SER A N 1
ATOM 2298 C CA . SER A 1 291 ? -10.361 -6.668 13.907 1.00 88.81 291 SER A CA 1
ATOM 2299 C C . SER A 1 291 ? -11.860 -6.594 13.557 1.00 88.81 291 SER A C 1
ATOM 2301 O O . SER A 1 291 ? -12.616 -5.922 14.264 1.00 88.81 291 SER A O 1
ATOM 2303 N N . ILE A 1 292 ? -12.284 -7.260 12.479 1.00 87.88 292 ILE A N 1
ATOM 2304 C CA . ILE A 1 292 ? -13.659 -7.265 11.940 1.00 87.88 292 ILE A CA 1
ATOM 2305 C C . ILE A 1 292 ? -14.220 -8.682 11.715 1.00 87.88 292 ILE A C 1
ATOM 2307 O O . ILE A 1 292 ? -15.421 -8.842 11.534 1.00 87.88 292 ILE A O 1
ATOM 2311 N N . TYR A 1 293 ? -13.364 -9.705 11.737 1.00 88.25 293 TYR A N 1
ATOM 2312 C CA . TYR A 1 293 ? -13.690 -11.094 11.427 1.00 88.25 293 TYR A CA 1
ATOM 2313 C C . TYR A 1 293 ? -13.194 -12.046 12.521 1.00 88.25 293 TYR A C 1
ATOM 2315 O O . TYR A 1 293 ? -12.114 -11.843 13.082 1.00 88.25 293 TYR A O 1
ATOM 2323 N N . LYS A 1 294 ? -13.976 -13.097 12.791 1.00 87.50 294 LYS A N 1
ATOM 2324 C CA . LYS A 1 294 ? -13.579 -14.238 13.620 1.00 87.50 294 LYS A CA 1
ATOM 2325 C C . LYS A 1 294 ? -13.448 -15.481 12.734 1.00 87.50 294 LYS A C 1
ATOM 2327 O O . LYS A 1 294 ? -14.477 -15.934 12.236 1.00 87.50 294 LYS A O 1
ATOM 2332 N N . PRO A 1 295 ? -12.235 -16.028 12.557 1.00 83.69 295 PRO A N 1
ATOM 2333 C CA . PRO A 1 295 ? -12.026 -17.322 11.919 1.00 83.69 295 PRO A CA 1
ATOM 2334 C C . PRO A 1 295 ? -12.873 -18.434 12.538 1.00 83.69 295 PRO A C 1
ATOM 2336 O O . PRO A 1 295 ? -13.067 -18.468 13.752 1.00 83.69 295 PRO A O 1
ATOM 2339 N N . CYS A 1 296 ? -13.335 -19.377 11.715 1.00 74.31 296 CYS A N 1
ATOM 2340 C CA . CYS A 1 296 ? -13.932 -20.614 12.214 1.00 74.31 296 CYS A CA 1
ATOM 2341 C C . CYS A 1 296 ? -12.908 -21.446 13.014 1.00 74.31 296 CYS A C 1
ATOM 2343 O O . CYS A 1 296 ? -11.709 -21.419 12.725 1.00 74.31 296 CYS A O 1
ATOM 2345 N N . ASP A 1 297 ? -13.391 -22.245 13.972 1.00 60.47 297 ASP A N 1
ATOM 2346 C CA . ASP A 1 297 ? -12.589 -22.919 15.014 1.00 60.47 297 ASP A CA 1
ATOM 2347 C C . ASP A 1 297 ? -11.455 -23.847 14.522 1.00 60.47 297 ASP A C 1
ATOM 2349 O O . ASP A 1 297 ? -10.569 -24.206 15.295 1.00 60.47 297 ASP A O 1
ATOM 2353 N N . ASN A 1 298 ? -11.430 -24.209 13.236 1.00 62.19 298 ASN A N 1
ATOM 2354 C CA . ASN A 1 298 ? -10.408 -25.074 12.635 1.00 62.19 298 ASN A CA 1
ATOM 2355 C C . ASN A 1 298 ? -9.109 -24.342 12.229 1.00 62.19 298 ASN A C 1
ATOM 2357 O O . ASN A 1 298 ? -8.231 -24.952 11.613 1.00 62.19 298 ASN A O 1
ATOM 2361 N N . ASN A 1 299 ? -8.973 -23.041 12.500 1.00 63.12 299 ASN A N 1
ATOM 2362 C CA . ASN A 1 299 ? -7.855 -22.260 11.974 1.00 63.12 299 ASN A CA 1
ATOM 2363 C C . ASN A 1 299 ? -6.557 -22.396 12.797 1.00 63.12 299 ASN A C 1
ATOM 2365 O O . ASN A 1 299 ? -6.483 -22.008 13.963 1.00 63.12 299 ASN A O 1
ATOM 2369 N N . SER A 1 300 ? -5.498 -22.899 12.157 1.00 65.50 300 SER A N 1
ATOM 2370 C CA . SER A 1 300 ? -4.187 -23.146 12.770 1.00 65.50 300 SER A CA 1
ATOM 2371 C C . SER A 1 300 ? -3.194 -21.977 12.678 1.00 65.50 300 SER A C 1
ATOM 2373 O O . SER A 1 300 ? -2.032 -22.135 13.066 1.00 65.50 300 SER A O 1
ATOM 2375 N N . ASN A 1 301 ? -3.591 -20.797 12.181 1.00 80.38 301 ASN A N 1
ATOM 2376 C CA . ASN A 1 301 ? -2.669 -19.666 12.077 1.00 80.38 301 ASN A CA 1
ATOM 2377 C C . ASN A 1 301 ? -2.259 -19.138 13.466 1.00 80.38 301 ASN A C 1
ATOM 2379 O O . ASN A 1 301 ? -3.086 -18.723 14.278 1.00 80.38 301 ASN A O 1
ATOM 2383 N N . GLN A 1 302 ? -0.948 -19.057 13.706 1.00 87.00 302 GLN A N 1
ATOM 2384 C CA . GLN A 1 302 ? -0.376 -18.519 14.940 1.00 87.00 302 GLN A CA 1
ATOM 2385 C C . GLN A 1 302 ? -0.873 -17.098 15.277 1.00 87.00 302 GLN A C 1
ATOM 2387 O O . GLN A 1 302 ? -1.103 -16.802 16.445 1.00 87.00 302 GLN A O 1
ATOM 2392 N N . LEU A 1 303 ? -1.076 -16.217 14.290 1.00 90.19 303 LEU A N 1
ATOM 2393 C CA . LEU A 1 303 ? -1.610 -14.867 14.520 1.00 90.19 303 LEU A CA 1
ATOM 2394 C C . LEU A 1 303 ? -3.073 -14.880 14.979 1.00 90.19 303 LEU A C 1
ATOM 2396 O O . LEU A 1 303 ? -3.433 -14.028 15.787 1.00 90.19 303 LEU A O 1
ATOM 2400 N N . TYR A 1 304 ? -3.886 -15.846 14.537 1.00 89.38 304 TYR A N 1
ATOM 2401 C CA . TYR A 1 304 ? -5.239 -16.040 15.065 1.00 89.38 304 TYR A CA 1
ATOM 2402 C C . TYR A 1 304 ? -5.189 -16.514 16.522 1.00 89.38 304 TYR A C 1
ATOM 2404 O O . TYR A 1 304 ? -5.772 -15.869 17.388 1.00 89.38 304 TYR A O 1
ATOM 2412 N N . ILE A 1 305 ? -4.399 -17.553 16.819 1.00 89.44 30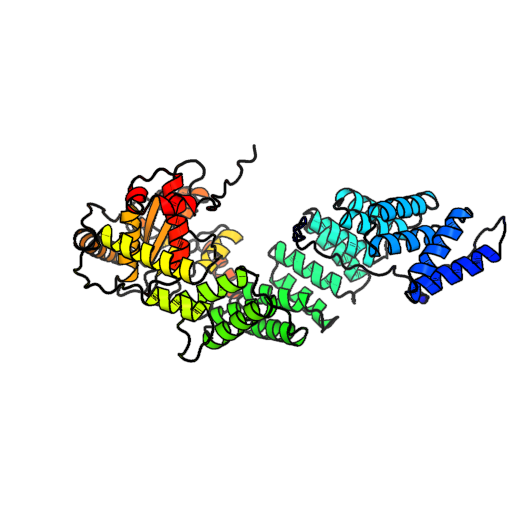5 ILE A N 1
ATOM 2413 C CA . ILE A 1 305 ? -4.213 -18.079 18.186 1.00 89.44 305 ILE A CA 1
ATOM 2414 C C . ILE A 1 305 ? -3.752 -16.971 19.150 1.00 89.44 305 ILE A C 1
ATOM 2416 O O . ILE A 1 305 ? -4.275 -16.838 20.256 1.00 89.44 305 ILE A O 1
ATOM 2420 N N . ILE A 1 306 ? -2.805 -16.135 18.717 1.00 92.56 306 ILE A N 1
ATOM 2421 C CA . ILE A 1 306 ? -2.332 -14.975 19.480 1.00 92.56 306 ILE A CA 1
ATOM 2422 C C . ILE A 1 306 ? -3.447 -13.943 19.658 1.00 92.56 306 ILE A C 1
ATOM 2424 O O . ILE A 1 306 ? -3.627 -13.435 20.763 1.00 92.56 306 ILE A O 1
ATOM 2428 N N . ASN A 1 307 ? -4.205 -13.629 18.606 1.00 93.19 307 ASN A N 1
ATOM 2429 C CA . ASN A 1 307 ? -5.323 -12.694 18.698 1.00 93.19 307 ASN A CA 1
ATOM 2430 C C . ASN A 1 307 ? -6.402 -13.186 19.677 1.00 93.19 307 ASN A C 1
ATOM 2432 O O . ASN A 1 307 ? -6.928 -12.385 20.440 1.00 93.19 307 ASN A O 1
ATOM 2436 N N . GLU A 1 308 ? -6.648 -14.495 19.743 1.00 90.44 308 GLU A N 1
ATOM 2437 C CA . GLU A 1 308 ? -7.532 -15.106 20.738 1.00 90.44 308 GLU A CA 1
ATOM 2438 C C . GLU A 1 308 ? -6.980 -15.038 22.171 1.00 90.44 308 GLU A C 1
ATOM 2440 O O . GLU A 1 308 ? -7.750 -14.878 23.118 1.00 90.44 308 GLU A O 1
ATOM 2445 N N . GLU A 1 309 ? -5.659 -15.090 22.376 1.00 93.12 309 GLU A N 1
ATOM 2446 C CA . GLU A 1 309 ? -5.071 -14.765 23.686 1.00 93.12 309 GLU A CA 1
ATOM 2447 C C . GLU A 1 309 ? -5.313 -13.295 24.076 1.00 93.12 309 GLU A C 1
ATOM 2449 O O . GLU A 1 309 ? -5.604 -13.020 25.242 1.00 93.12 309 GLU A O 1
ATOM 2454 N N . PHE A 1 310 ? -5.263 -12.359 23.118 1.00 93.81 310 PHE A N 1
ATOM 2455 C CA . PHE A 1 310 ? -5.632 -10.957 23.352 1.00 93.81 310 PHE A CA 1
ATOM 2456 C C . PHE A 1 310 ? -7.129 -10.797 23.657 1.00 93.81 310 PHE A C 1
ATOM 2458 O O . PHE A 1 310 ? -7.466 -10.157 24.655 1.00 93.81 310 PHE A O 1
ATOM 2465 N N . ASN A 1 311 ? -8.015 -11.442 22.889 1.00 91.06 311 ASN A N 1
ATOM 2466 C CA . ASN A 1 311 ? -9.469 -11.393 23.093 1.00 91.06 311 ASN A CA 1
ATOM 2467 C C . ASN A 1 311 ? -9.873 -11.918 24.489 1.00 91.06 311 ASN A C 1
ATOM 2469 O O . ASN A 1 311 ? -10.824 -11.422 25.095 1.00 91.06 311 ASN A O 1
ATOM 2473 N N . LYS A 1 312 ? -9.099 -12.860 25.051 1.00 90.00 312 LYS A N 1
ATOM 2474 C CA . LYS A 1 312 ? -9.244 -13.387 26.424 1.00 90.00 312 LYS A CA 1
ATOM 2475 C C . LYS A 1 312 ? -8.739 -12.443 27.529 1.00 90.00 312 LYS A C 1
ATOM 2477 O O . LYS A 1 312 ? -8.936 -12.739 28.713 1.00 90.00 312 LYS A O 1
ATOM 2482 N N . ILE A 1 313 ? -8.112 -11.303 27.214 1.00 90.31 313 ILE A N 1
ATOM 2483 C CA . ILE A 1 313 ? -7.774 -10.281 28.218 1.00 90.31 313 ILE A CA 1
ATOM 2484 C C . ILE A 1 313 ? -9.078 -9.691 28.751 1.00 90.31 313 ILE A C 1
ATOM 2486 O O . ILE A 1 313 ? -9.715 -8.869 28.100 1.00 90.31 313 ILE A O 1
ATOM 2490 N N . ASN A 1 314 ? -9.462 -10.128 29.955 1.00 71.81 314 ASN A N 1
ATOM 2491 C CA . ASN A 1 314 ? -10.807 -9.913 30.474 1.00 71.81 314 ASN A CA 1
ATOM 2492 C C . ASN A 1 314 ? -11.272 -8.439 30.433 1.00 71.81 314 ASN A C 1
ATOM 2494 O O . ASN A 1 314 ? -10.917 -7.625 31.296 1.00 71.81 314 ASN A O 1
ATOM 2498 N N . LEU A 1 315 ? -12.133 -8.157 29.449 1.00 68.81 315 LEU A N 1
ATOM 2499 C CA . LEU A 1 315 ? -12.880 -6.920 29.259 1.00 68.81 315 LEU A CA 1
ATOM 2500 C C . LEU A 1 315 ? -14.352 -7.028 29.719 1.00 68.81 315 LEU A C 1
ATOM 2502 O O . LEU A 1 315 ? -15.160 -6.196 29.302 1.00 68.81 315 LEU A O 1
ATOM 2506 N N . SER A 1 316 ? -14.718 -8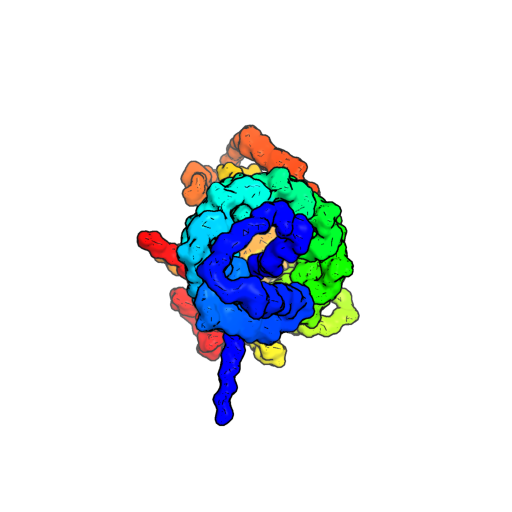.000 30.564 1.00 56.72 316 SER A N 1
ATOM 2507 C CA . SER A 1 316 ? -16.048 -8.108 31.182 1.00 56.72 316 SER A CA 1
ATOM 2508 C C . SER A 1 316 ? -16.220 -7.071 32.288 1.00 56.72 316 SER A C 1
ATOM 2510 O O . SER A 1 316 ? -15.423 -7.033 33.229 1.00 56.72 316 SER A O 1
ATOM 2512 N N . TYR A 1 317 ? -17.257 -6.250 32.165 1.00 62.44 317 TYR A N 1
ATOM 2513 C CA . TYR A 1 317 ? -17.681 -5.259 33.149 1.00 62.44 317 TYR A CA 1
ATOM 2514 C C . TYR A 1 317 ? -19.198 -5.124 33.029 1.00 62.44 317 TYR A C 1
ATOM 2516 O O . TYR A 1 317 ? -19.728 -5.270 31.922 1.00 62.44 317 TYR A O 1
ATOM 2524 N N . SER A 1 318 ? -19.894 -4.784 34.111 1.00 59.91 318 SER A N 1
ATOM 2525 C CA . SER A 1 318 ? -21.230 -4.201 33.965 1.00 59.91 318 SER A CA 1
ATOM 2526 C C . SER A 1 318 ? -21.115 -2.780 33.398 1.00 59.91 318 SER A C 1
ATOM 2528 O O . SER A 1 318 ? -20.114 -2.094 33.620 1.00 59.91 318 SER A O 1
ATOM 2530 N N . ASP A 1 319 ? -22.169 -2.271 32.753 1.00 58.66 319 ASP A N 1
ATOM 2531 C CA . ASP A 1 319 ? -22.236 -0.854 32.343 1.00 58.66 319 ASP A CA 1
ATOM 2532 C C . ASP A 1 319 ? -22.175 0.111 33.551 1.00 58.66 319 ASP A C 1
ATOM 2534 O O . ASP A 1 319 ? -22.032 1.321 33.403 1.00 58.66 319 ASP A O 1
ATOM 2538 N N . SER A 1 320 ? -22.258 -0.411 34.780 1.00 62.53 320 SER A N 1
ATOM 2539 C CA . SER A 1 320 ? -22.073 0.310 36.041 1.00 62.53 320 SER A CA 1
ATOM 2540 C C . SER A 1 320 ? -20.671 0.218 36.660 1.00 62.53 320 SER A C 1
ATOM 2542 O O . SER A 1 320 ? -20.430 0.904 37.653 1.00 62.53 320 SER A O 1
ATOM 2544 N N . GLU A 1 321 ? -19.755 -0.602 36.137 1.00 78.12 321 GLU A N 1
ATOM 2545 C CA . GLU A 1 321 ? -18.469 -0.875 36.792 1.00 78.12 321 GLU A CA 1
ATOM 2546 C C . GLU A 1 321 ? -17.421 0.221 36.523 1.00 78.12 321 GLU A C 1
ATOM 2548 O O . GLU A 1 321 ? -17.238 0.705 35.401 1.00 78.12 321 GLU A O 1
ATOM 2553 N N . PHE A 1 322 ? -16.696 0.591 37.579 1.00 87.69 322 PHE A N 1
ATOM 2554 C CA . PHE A 1 322 ? -15.658 1.617 37.559 1.00 87.69 322 PHE A CA 1
ATOM 2555 C C . PHE A 1 322 ? -14.347 1.123 36.919 1.00 87.69 322 PHE A C 1
ATOM 2557 O O . PHE A 1 322 ? -13.771 0.106 37.311 1.00 87.69 322 PHE A O 1
ATOM 2564 N N . ILE A 1 323 ? -13.820 1.893 35.967 1.00 90.12 323 ILE A N 1
ATOM 2565 C CA . ILE A 1 323 ? -12.575 1.628 35.245 1.00 90.12 323 ILE A CA 1
ATOM 2566 C C . ILE A 1 323 ? -11.410 2.309 35.981 1.00 90.12 323 ILE A C 1
ATOM 2568 O O . ILE A 1 323 ? -11.019 3.443 35.690 1.00 90.12 323 ILE A O 1
ATOM 2572 N N . SER A 1 324 ? -10.839 1.603 36.956 1.00 89.44 324 SER A N 1
ATOM 2573 C CA . SER A 1 324 ? -9.692 2.091 37.730 1.00 89.44 324 SER A CA 1
ATOM 2574 C C . SER A 1 324 ? -8.388 2.130 36.919 1.00 89.44 324 SER A C 1
ATOM 2576 O O . SER A 1 324 ? -8.205 1.377 35.959 1.00 89.44 324 SER A O 1
ATOM 2578 N N . ASP A 1 325 ? -7.438 2.965 37.351 1.00 89.50 325 ASP A N 1
ATOM 2579 C CA . ASP A 1 325 ? -6.074 3.008 36.801 1.00 89.50 325 ASP A CA 1
ATOM 2580 C C . ASP A 1 325 ? -5.424 1.612 36.856 1.00 89.50 325 ASP A C 1
ATOM 2582 O O . ASP A 1 325 ? -4.895 1.127 35.862 1.00 89.50 325 ASP A O 1
ATOM 2586 N N . ILE A 1 326 ? -5.570 0.904 37.984 1.00 87.88 326 ILE A N 1
ATOM 2587 C CA . ILE A 1 326 ? -5.071 -0.469 38.193 1.00 87.88 326 ILE A CA 1
ATOM 2588 C C . ILE A 1 326 ? -5.648 -1.453 37.155 1.00 87.88 326 ILE A C 1
ATOM 2590 O O . ILE A 1 326 ? -4.975 -2.396 36.734 1.00 87.88 326 ILE A O 1
ATOM 2594 N N . LYS A 1 327 ? -6.888 -1.250 36.698 1.00 87.06 327 LYS A N 1
ATOM 2595 C CA . LYS A 1 327 ? -7.515 -2.113 35.690 1.00 87.06 327 LYS A CA 1
ATOM 2596 C C . LYS A 1 327 ? -6.972 -1.824 34.285 1.00 87.06 327 LYS A C 1
ATOM 2598 O O . LYS A 1 327 ? -6.628 -2.778 33.588 1.00 87.06 327 LYS A O 1
ATOM 2603 N N . VAL A 1 328 ? -6.798 -0.548 33.912 1.00 89.19 328 VAL A N 1
ATOM 2604 C CA . VAL A 1 328 ? -6.041 -0.141 32.702 1.00 89.19 328 VAL A CA 1
ATOM 2605 C C . VAL A 1 328 ? -4.651 -0.783 32.712 1.00 89.19 328 VAL A C 1
ATOM 2607 O O . VAL A 1 328 ? -4.209 -1.349 31.709 1.00 89.19 328 VAL A O 1
ATOM 2610 N N . MET A 1 329 ? -4.016 -0.799 33.884 1.00 86.94 329 MET A N 1
ATOM 2611 C CA . MET A 1 329 ? -2.710 -1.411 34.074 1.00 86.94 329 MET A CA 1
ATOM 2612 C C . MET A 1 329 ? -2.661 -2.907 33.840 1.00 86.94 329 MET A C 1
ATOM 2614 O O . MET A 1 329 ? -1.772 -3.403 33.146 1.00 86.94 329 MET A O 1
ATOM 2618 N N . ASN A 1 330 ? -3.623 -3.633 34.392 1.00 87.62 330 ASN A N 1
ATOM 2619 C CA . ASN A 1 330 ? -3.680 -5.077 34.236 1.00 87.62 330 ASN A CA 1
ATOM 2620 C C . ASN A 1 330 ? -3.966 -5.489 32.780 1.00 87.62 330 ASN A C 1
ATOM 2622 O O . ASN A 1 330 ? -3.449 -6.516 32.345 1.00 87.62 330 ASN A O 1
ATOM 2626 N N . ILE A 1 331 ? -4.722 -4.690 32.016 1.00 89.75 331 ILE A N 1
ATOM 2627 C CA . ILE A 1 331 ? -4.967 -4.925 30.580 1.00 89.75 331 ILE A CA 1
ATOM 2628 C C . ILE A 1 331 ? -3.661 -4.814 29.787 1.00 89.75 331 ILE A C 1
ATOM 2630 O O . ILE A 1 331 ? -3.294 -5.750 29.076 1.00 89.75 331 ILE A O 1
ATOM 2634 N N . TYR A 1 332 ? -2.922 -3.708 29.939 1.00 89.19 332 TYR A N 1
ATOM 2635 C CA . TYR A 1 332 ? -1.680 -3.520 29.186 1.00 89.19 332 TYR A CA 1
ATOM 2636 C C . TYR A 1 332 ? -0.591 -4.525 29.590 1.00 89.19 332 TYR A C 1
ATOM 2638 O O . TYR A 1 332 ? 0.096 -5.056 28.716 1.00 89.19 332 TYR A O 1
ATOM 2646 N N . ARG A 1 333 ? -0.462 -4.847 30.888 1.00 87.88 333 ARG A N 1
ATOM 2647 C CA . ARG A 1 333 ? 0.522 -5.833 31.368 1.00 87.88 333 ARG A CA 1
ATOM 2648 C C . ARG A 1 333 ? 0.283 -7.217 30.761 1.00 87.88 333 ARG A C 1
ATOM 2650 O O . ARG A 1 333 ? 1.217 -7.781 30.204 1.00 87.88 333 ARG A O 1
ATOM 2657 N N . LYS A 1 334 ? -0.966 -7.702 30.758 1.00 91.12 334 LYS A N 1
ATOM 2658 C CA . LYS A 1 334 ? -1.338 -8.973 30.109 1.00 91.12 334 LYS A CA 1
ATOM 2659 C C . LYS A 1 334 ? -1.049 -8.970 28.608 1.00 91.12 334 LYS A C 1
ATOM 2661 O O . LYS A 1 334 ? -0.518 -9.943 28.082 1.00 91.12 334 LYS A O 1
ATOM 2666 N N . GLY A 1 335 ? -1.335 -7.862 27.922 1.00 91.75 335 GLY A N 1
ATOM 2667 C CA . GLY A 1 335 ? -0.984 -7.712 26.509 1.00 91.75 335 GLY A CA 1
ATOM 2668 C C . GLY A 1 335 ? 0.527 -7.788 26.265 1.00 91.75 335 GLY A C 1
ATOM 2669 O O . GLY A 1 335 ? 0.972 -8.444 25.324 1.00 91.75 335 GLY A O 1
ATOM 2670 N N . LEU A 1 336 ? 1.329 -7.185 27.147 1.00 90.19 336 LEU A N 1
ATOM 2671 C CA . LEU A 1 336 ? 2.790 -7.240 27.086 1.00 90.19 336 LEU A CA 1
ATOM 2672 C C . LEU A 1 336 ? 3.343 -8.636 27.420 1.00 90.19 336 LEU A C 1
ATOM 2674 O O . LEU A 1 336 ? 4.312 -9.060 26.793 1.00 90.19 336 LEU A O 1
ATOM 2678 N N . GLU A 1 337 ? 2.731 -9.358 28.360 1.00 91.06 337 GLU A N 1
ATOM 2679 C CA . GLU A 1 337 ? 3.047 -10.757 28.682 1.00 91.06 337 GLU A CA 1
ATOM 2680 C C . GLU A 1 337 ? 2.828 -11.664 27.460 1.00 91.06 337 GLU A C 1
ATOM 2682 O O . GLU A 1 337 ? 3.755 -12.365 27.059 1.00 91.06 337 GLU A O 1
ATOM 2687 N N . ILE A 1 338 ? 1.663 -11.584 26.802 1.00 93.62 338 ILE A N 1
ATOM 2688 C CA . ILE A 1 338 ? 1.358 -12.334 25.566 1.00 93.62 338 ILE A CA 1
ATOM 2689 C C . ILE A 1 338 ? 2.327 -11.946 24.439 1.00 93.62 338 ILE A C 1
ATOM 2691 O O . ILE A 1 338 ? 2.882 -12.811 23.760 1.00 93.62 338 ILE A O 1
ATOM 2695 N N . TYR A 1 339 ? 2.585 -10.647 24.264 1.00 90.88 339 TYR A N 1
ATOM 2696 C CA . TYR A 1 339 ? 3.492 -10.145 23.231 1.00 90.88 339 TYR A CA 1
ATOM 2697 C C . TYR A 1 339 ? 4.934 -10.655 23.412 1.00 90.88 339 TYR A C 1
ATOM 2699 O O . TYR A 1 339 ? 5.572 -11.055 22.434 1.00 90.88 339 TYR A O 1
ATOM 2707 N N . LYS A 1 340 ? 5.436 -10.682 24.657 1.00 90.31 340 LYS A N 1
ATOM 2708 C CA . LYS A 1 340 ? 6.749 -11.250 25.011 1.00 90.31 340 LYS A CA 1
ATOM 2709 C C . LYS A 1 340 ? 6.764 -12.776 24.850 1.00 90.31 340 LYS A C 1
ATOM 2711 O O . LYS A 1 340 ? 7.674 -13.292 24.212 1.00 90.31 340 LYS A O 1
ATOM 2716 N N . LYS A 1 341 ? 5.749 -13.486 25.362 1.00 93.75 341 LYS A N 1
ATOM 2717 C CA . LYS A 1 341 ? 5.595 -14.955 25.276 1.00 93.75 341 LYS A CA 1
ATOM 2718 C C . LYS A 1 341 ? 5.739 -15.475 23.843 1.00 93.75 341 LYS A C 1
ATOM 2720 O O . LYS A 1 341 ? 6.397 -16.485 23.622 1.00 93.75 341 LYS A O 1
ATOM 2725 N N . HIS A 1 342 ? 5.145 -14.776 22.876 1.00 92.25 342 HIS A N 1
ATOM 2726 C CA . HIS A 1 342 ? 5.171 -15.156 21.460 1.00 92.25 342 HIS A CA 1
ATOM 2727 C C . HIS A 1 342 ? 6.335 -14.540 20.660 1.00 92.25 342 HIS A C 1
ATOM 2729 O O . HIS A 1 342 ? 6.358 -14.658 19.437 1.00 92.25 342 HIS A O 1
ATOM 2735 N N . ASN A 1 343 ? 7.302 -13.886 21.323 1.00 88.12 343 ASN A N 1
ATOM 2736 C CA . ASN A 1 343 ? 8.460 -13.218 20.705 1.00 88.12 343 ASN A CA 1
ATOM 2737 C C . ASN A 1 343 ? 8.081 -12.298 19.528 1.00 88.12 343 ASN A C 1
ATOM 2739 O O . ASN A 1 343 ? 8.747 -12.268 18.489 1.00 88.12 343 ASN A O 1
ATOM 2743 N N . LEU A 1 344 ? 6.985 -11.548 19.671 1.00 84.81 344 LEU A N 1
ATOM 2744 C CA . LEU A 1 344 ? 6.454 -10.747 18.576 1.00 84.81 344 LEU A CA 1
ATOM 2745 C C . LEU A 1 344 ? 7.404 -9.597 18.208 1.00 84.81 344 LEU A C 1
ATOM 2747 O O . LEU A 1 344 ? 7.827 -8.795 19.039 1.00 84.81 344 LEU A O 1
ATOM 2751 N N . SER A 1 345 ? 7.685 -9.477 16.913 1.00 84.94 345 SER A N 1
ATOM 2752 C CA . SER A 1 345 ? 8.417 -8.364 16.294 1.00 84.94 345 SER A CA 1
ATOM 2753 C C . SER A 1 345 ? 7.486 -7.458 15.476 1.00 84.94 345 SER A C 1
ATOM 2755 O O . SER A 1 345 ? 7.889 -6.868 14.477 1.00 84.94 345 SER A O 1
ATOM 2757 N N . LEU A 1 346 ? 6.214 -7.377 15.887 1.00 85.50 346 LEU A N 1
ATOM 2758 C CA . LEU A 1 346 ? 5.156 -6.635 15.204 1.00 85.50 346 LEU A CA 1
ATOM 2759 C C . LEU A 1 346 ? 5.151 -5.151 15.598 1.00 85.50 346 LEU A C 1
ATOM 2761 O O . LEU A 1 346 ? 5.163 -4.788 16.776 1.00 85.50 346 LEU A O 1
ATOM 2765 N N . GLU A 1 347 ? 5.074 -4.297 14.584 1.00 83.19 347 GLU A N 1
ATOM 2766 C CA . GLU A 1 347 ? 4.999 -2.839 14.684 1.00 83.19 347 GLU A CA 1
ATOM 2767 C C . GLU A 1 347 ? 3.857 -2.345 13.779 1.00 83.19 347 GLU A C 1
ATOM 2769 O O . GLU A 1 347 ? 3.450 -3.036 12.842 1.00 83.19 347 GLU A O 1
ATOM 2774 N N . THR A 1 348 ? 3.317 -1.162 14.065 1.00 84.38 348 THR A N 1
ATOM 2775 C CA . THR A 1 348 ? 2.293 -0.500 13.246 1.00 84.38 348 THR A CA 1
ATOM 2776 C C . THR A 1 348 ? 2.553 0.999 13.246 1.00 84.38 348 THR A C 1
ATOM 2778 O O . THR A 1 348 ? 2.992 1.533 14.261 1.00 84.38 348 THR A O 1
ATOM 2781 N N . ASP A 1 349 ? 2.253 1.687 12.146 1.00 82.00 349 ASP A N 1
ATOM 2782 C CA . ASP A 1 349 ? 2.282 3.156 12.085 1.00 82.00 349 ASP A CA 1
ATOM 2783 C C . ASP A 1 349 ? 0.929 3.775 12.507 1.00 82.00 349 ASP A C 1
ATOM 2785 O O . ASP A 1 349 ? 0.771 4.995 12.568 1.00 82.00 349 ASP A O 1
ATOM 2789 N N . ALA A 1 350 ? -0.076 2.943 12.816 1.00 84.25 350 ALA A N 1
ATOM 2790 C CA . ALA A 1 350 ? -1.398 3.400 13.225 1.00 84.25 350 ALA A CA 1
ATOM 2791 C C . ALA A 1 350 ? -1.401 3.982 14.652 1.00 84.25 350 ALA A C 1
ATOM 2793 O O . ALA A 1 350 ? -0.908 3.378 15.605 1.00 84.25 350 ALA A O 1
ATOM 2794 N N . TYR A 1 351 ? -2.025 5.150 14.803 1.00 85.75 351 TYR A N 1
ATOM 2795 C CA . TYR A 1 351 ? -2.185 5.890 16.064 1.00 85.75 351 TYR A CA 1
ATOM 2796 C C . TYR A 1 351 ? -3.667 6.153 16.399 1.00 85.75 351 TYR A C 1
ATOM 2798 O O . TYR A 1 351 ? -3.997 7.030 17.203 1.00 85.75 351 TYR A O 1
ATOM 2806 N N . GLN A 1 352 ? -4.574 5.397 15.776 1.00 87.50 352 GLN A N 1
ATOM 2807 C CA . GLN A 1 352 ? -6.021 5.568 15.878 1.00 87.50 352 GLN A CA 1
ATOM 2808 C C . GLN A 1 352 ? -6.744 4.214 15.883 1.00 87.50 352 GLN A C 1
ATOM 2810 O O . GLN A 1 352 ? -6.441 3.353 15.061 1.00 87.50 352 GLN A O 1
ATOM 2815 N N . ILE A 1 353 ? -7.700 4.037 16.797 1.00 89.88 353 ILE A N 1
ATOM 2816 C CA . ILE A 1 353 ? -8.574 2.860 16.901 1.00 89.88 353 ILE A CA 1
ATOM 2817 C C . ILE A 1 353 ? -10.002 3.282 16.561 1.00 89.88 353 ILE A C 1
ATOM 2819 O O . ILE A 1 353 ? -10.462 4.329 17.015 1.00 89.88 353 ILE A O 1
ATOM 2823 N N . TYR A 1 354 ? -10.709 2.439 15.809 1.00 85.88 354 TYR A N 1
ATOM 2824 C CA . TYR A 1 354 ? -12.111 2.627 15.447 1.00 85.88 354 TYR A CA 1
ATOM 2825 C C . TYR A 1 354 ? -12.999 1.518 16.035 1.00 85.88 354 TYR A C 1
ATOM 2827 O O . TYR A 1 354 ? -12.530 0.399 16.272 1.00 85.88 354 TYR A O 1
ATOM 2835 N N . ARG A 1 355 ? -14.278 1.837 16.268 1.00 86.38 355 ARG A N 1
ATOM 2836 C CA . ARG A 1 355 ? -15.375 0.915 16.613 1.00 86.38 355 ARG A CA 1
ATOM 2837 C C . ARG A 1 355 ? -16.664 1.363 15.934 1.00 86.38 355 ARG A C 1
ATOM 2839 O O . ARG A 1 355 ? -16.943 2.555 15.856 1.00 86.38 355 ARG A O 1
ATOM 2846 N N . SER A 1 356 ? -17.456 0.422 15.444 1.00 77.38 356 SER A N 1
ATOM 2847 C CA . SER A 1 356 ? -18.640 0.689 14.617 1.00 77.38 356 SER A CA 1
ATOM 2848 C C . SER A 1 356 ? -19.558 -0.532 14.612 1.00 77.38 356 SER A C 1
ATOM 2850 O O . SER A 1 356 ? -19.092 -1.644 14.871 1.00 77.38 356 SER A O 1
ATOM 2852 N N . ASN A 1 357 ? -20.852 -0.331 14.358 1.00 68.12 357 ASN A N 1
ATOM 2853 C CA . ASN A 1 357 ? -21.830 -1.412 14.469 1.00 68.12 357 ASN A CA 1
ATOM 2854 C C . ASN A 1 357 ? -22.001 -2.188 13.158 1.00 68.12 357 ASN A C 1
ATOM 2856 O O . ASN A 1 357 ? -22.170 -3.397 13.241 1.00 68.12 357 ASN A O 1
ATOM 2860 N N . GLU A 1 358 ? -21.919 -1.530 11.996 1.00 63.47 358 GLU A N 1
ATOM 2861 C CA . GLU A 1 358 ? -22.022 -2.144 10.653 1.00 63.47 358 GLU A CA 1
ATOM 2862 C C . GLU A 1 358 ? -21.162 -1.424 9.576 1.00 63.47 358 GLU A C 1
ATOM 2864 O O . GLU A 1 358 ? -20.901 -1.999 8.521 1.00 63.47 358 GLU A O 1
ATOM 2869 N N . ILE A 1 359 ? -20.663 -0.191 9.832 1.00 57.75 359 ILE A N 1
ATOM 2870 C CA . ILE A 1 359 ? -20.008 0.702 8.825 1.00 57.75 359 ILE A CA 1
ATOM 2871 C C . ILE A 1 359 ? -21.044 1.010 7.675 1.00 57.75 359 ILE A C 1
ATOM 2873 O O . ILE A 1 359 ? -22.144 0.474 7.702 1.00 57.75 359 ILE A O 1
ATOM 2877 N N . ASN A 1 360 ? -20.952 1.950 6.727 1.00 54.78 360 ASN A N 1
ATOM 2878 C CA . ASN A 1 360 ? -19.914 2.881 6.300 1.00 54.78 360 ASN A CA 1
ATOM 2879 C C . ASN A 1 360 ? -20.389 4.339 6.326 1.00 54.78 360 ASN A C 1
ATOM 2881 O O . ASN A 1 360 ? -21.517 4.651 5.965 1.00 54.78 360 ASN A O 1
ATOM 2885 N N . LEU A 1 361 ? -19.470 5.242 6.673 1.00 50.41 361 LEU A N 1
ATOM 2886 C CA . LEU A 1 361 ? -19.638 6.694 6.551 1.00 50.41 361 LEU A CA 1
ATOM 2887 C C . LEU A 1 361 ? -19.001 7.236 5.258 1.00 50.41 361 LEU A C 1
ATOM 2889 O O . LEU A 1 361 ? -18.670 8.416 5.181 1.00 50.41 361 LEU A O 1
ATOM 2893 N N . ASN A 1 362 ? -18.755 6.366 4.271 1.00 53.50 362 ASN A N 1
ATOM 2894 C CA . ASN A 1 362 ? -18.095 6.666 2.999 1.00 53.50 362 ASN A CA 1
ATOM 2895 C C . ASN A 1 362 ? -16.739 7.394 3.135 1.00 53.50 362 ASN A C 1
ATOM 2897 O O . ASN A 1 362 ? -16.338 8.124 2.238 1.00 53.50 362 ASN A O 1
ATOM 2901 N N . CYS A 1 363 ? -15.998 7.202 4.233 1.00 53.50 363 CYS A N 1
ATOM 2902 C CA . CYS A 1 363 ? -14.796 7.996 4.525 1.00 53.50 363 CYS A CA 1
ATOM 2903 C C . CYS A 1 363 ? -13.712 7.924 3.433 1.00 53.50 363 CYS A C 1
ATOM 2905 O O . CYS A 1 363 ? -13.132 8.956 3.109 1.00 53.50 363 CYS A O 1
ATOM 2907 N N . GLU A 1 364 ? -13.461 6.760 2.825 1.00 56.56 364 GLU A N 1
ATOM 2908 C CA . GLU A 1 364 ? -12.494 6.645 1.717 1.00 56.56 364 GLU A CA 1
ATOM 2909 C C . GLU A 1 364 ? -12.983 7.366 0.453 1.00 56.56 364 GLU A C 1
ATOM 2911 O O . GLU A 1 364 ? -12.248 8.181 -0.102 1.00 56.56 364 GLU A O 1
ATOM 2916 N N . ARG A 1 365 ? -14.256 7.179 0.067 1.00 66.25 365 ARG A N 1
ATOM 2917 C CA . ARG A 1 365 ? -14.923 7.982 -0.976 1.00 66.25 365 ARG A CA 1
ATOM 2918 C C . ARG A 1 365 ? -14.800 9.480 -0.674 1.00 66.25 365 ARG A C 1
ATOM 2920 O O . ARG A 1 365 ? -14.528 10.261 -1.578 1.00 66.25 365 ARG A O 1
ATOM 2927 N N . HIS A 1 366 ? -14.977 9.889 0.581 1.00 63.84 366 HIS A N 1
ATOM 2928 C CA . HIS A 1 366 ? -14.916 11.286 1.005 1.00 63.84 366 HIS A CA 1
ATOM 2929 C C . HIS A 1 366 ? -13.511 11.874 0.902 1.00 63.84 366 HIS A C 1
ATOM 2931 O O . HIS A 1 366 ? -13.366 12.954 0.333 1.00 63.84 366 HIS A O 1
ATOM 2937 N N . HIS A 1 367 ? -12.484 11.161 1.372 1.00 63.75 367 HIS A N 1
ATOM 2938 C CA . HIS A 1 367 ? -11.091 11.562 1.169 1.00 63.75 367 HIS A CA 1
ATOM 2939 C C . HIS A 1 367 ? -10.745 11.627 -0.320 1.00 63.75 367 HIS A C 1
ATOM 2941 O O . HIS A 1 367 ? -10.194 12.624 -0.760 1.00 63.75 367 HIS A O 1
ATOM 2947 N N . MET A 1 368 ? -11.148 10.641 -1.120 1.00 66.19 368 MET A N 1
ATOM 2948 C CA . MET A 1 368 ? -10.907 10.611 -2.564 1.00 66.19 368 MET A CA 1
ATOM 2949 C C . MET A 1 368 ? -11.587 11.771 -3.314 1.00 66.19 368 MET A C 1
ATOM 2951 O O . MET A 1 368 ? -10.951 12.426 -4.139 1.00 66.19 368 MET A O 1
ATOM 2955 N N . VAL A 1 369 ? -12.871 12.043 -3.046 1.00 70.00 369 VAL A N 1
ATOM 2956 C CA . VAL A 1 369 ? -13.606 13.179 -3.635 1.00 70.00 369 VAL A CA 1
ATOM 2957 C C . VAL A 1 369 ? -12.942 14.501 -3.248 1.00 70.00 369 VAL A C 1
ATOM 2959 O O . VAL A 1 369 ? -12.771 15.367 -4.111 1.00 70.00 369 VAL A O 1
ATOM 2962 N N . PHE A 1 370 ? -12.536 14.631 -1.984 1.00 71.31 370 PHE A N 1
ATOM 2963 C CA . PHE A 1 370 ? -11.864 15.812 -1.457 1.00 71.31 370 PHE A CA 1
ATOM 2964 C C . PHE A 1 370 ? -10.469 16.015 -2.058 1.00 71.31 370 PHE A C 1
ATOM 2966 O O . PHE A 1 370 ? -10.183 17.087 -2.580 1.00 71.31 370 PHE A O 1
ATOM 2973 N N . GLU A 1 371 ? -9.604 15.002 -2.036 1.00 68.19 371 GLU A N 1
ATOM 2974 C CA . GLU A 1 371 ? -8.235 15.087 -2.554 1.00 68.19 371 GLU A CA 1
ATOM 2975 C C . GLU A 1 371 ? -8.212 15.365 -4.057 1.00 68.19 371 GLU A C 1
ATOM 2977 O O . GLU A 1 371 ? -7.426 16.201 -4.501 1.00 68.19 371 GLU A O 1
ATOM 2982 N N . LYS A 1 372 ? -9.099 14.716 -4.825 1.00 71.69 372 LYS A N 1
ATOM 2983 C CA . LYS A 1 372 ? -9.157 14.869 -6.282 1.00 71.69 372 LYS A CA 1
ATOM 2984 C C . LYS A 1 372 ? -9.758 16.201 -6.725 1.00 71.69 372 LYS A C 1
ATOM 2986 O O . LYS A 1 372 ? -9.223 16.824 -7.635 1.00 71.69 372 LYS A O 1
ATOM 2991 N N . ASN A 1 373 ? -10.890 16.601 -6.143 1.00 73.88 373 ASN A N 1
ATOM 2992 C CA . ASN A 1 373 ? -11.685 17.717 -6.670 1.00 73.88 373 ASN A CA 1
ATOM 2993 C C . ASN A 1 373 ? -11.653 18.966 -5.786 1.00 73.88 373 ASN A C 1
ATOM 2995 O O . ASN A 1 373 ? -12.218 19.983 -6.176 1.00 73.88 373 ASN A O 1
ATOM 2999 N N . LYS A 1 374 ? -11.043 18.891 -4.595 1.00 74.44 374 LYS A N 1
ATOM 3000 C CA . LYS A 1 374 ? -11.038 19.970 -3.598 1.00 74.44 374 LYS A CA 1
ATOM 3001 C C . LYS A 1 374 ? -12.455 20.469 -3.293 1.00 74.44 374 LYS A C 1
ATOM 3003 O O . LYS A 1 374 ? -12.734 21.661 -3.307 1.00 74.44 374 LYS A O 1
ATOM 3008 N N . ILE A 1 375 ? -13.351 19.525 -2.995 1.00 73.25 375 ILE A N 1
ATOM 3009 C CA . ILE A 1 375 ? -14.704 19.795 -2.489 1.00 73.25 375 ILE A CA 1
ATOM 3010 C C . ILE A 1 375 ? -14.966 18.975 -1.229 1.00 73.25 375 ILE A C 1
ATOM 3012 O O . ILE A 1 375 ? -14.532 17.828 -1.120 1.00 73.25 375 ILE A O 1
ATOM 3016 N N . ILE A 1 376 ? -15.706 19.543 -0.280 1.00 71.56 376 ILE A N 1
ATOM 3017 C CA . ILE A 1 376 ? -16.168 18.807 0.901 1.00 71.56 376 ILE A CA 1
ATOM 3018 C C . ILE A 1 376 ? -17.441 18.032 0.497 1.00 71.56 376 ILE A C 1
ATOM 3020 O O . ILE A 1 376 ? -18.368 18.656 -0.022 1.00 71.56 376 ILE A O 1
ATOM 3024 N N . PRO A 1 377 ? -17.530 16.706 0.705 1.00 71.19 377 PRO A N 1
ATOM 3025 C CA . PRO A 1 377 ? -18.720 15.915 0.361 1.00 71.19 377 PRO A CA 1
ATOM 3026 C C . PRO A 1 377 ? -19.980 16.340 1.125 1.00 71.19 377 PRO A C 1
ATOM 3028 O O . PRO A 1 377 ? -19.898 16.698 2.303 1.00 71.19 377 PRO A O 1
ATOM 3031 N N . ALA A 1 378 ? -21.159 16.230 0.506 1.00 68.50 378 ALA A N 1
ATOM 3032 C CA . ALA A 1 378 ? -22.443 16.632 1.091 1.00 68.50 378 ALA A CA 1
ATOM 3033 C C . ALA A 1 378 ? -22.727 15.968 2.445 1.00 68.50 378 ALA A C 1
ATOM 3035 O O . ALA A 1 378 ? -23.224 16.614 3.367 1.00 68.50 378 ALA A O 1
ATOM 3036 N N . PHE A 1 379 ? -22.349 14.698 2.598 1.00 64.81 379 PHE A N 1
ATOM 3037 C CA . PHE A 1 379 ? -22.479 13.969 3.859 1.00 64.81 379 PHE A CA 1
ATOM 3038 C C . PHE A 1 379 ? -21.734 14.663 5.014 1.00 64.81 379 PHE A C 1
ATOM 3040 O O . PHE A 1 379 ? -22.266 14.795 6.117 1.00 64.81 379 PHE A O 1
ATOM 3047 N N . CYS A 1 380 ? -20.532 15.190 4.757 1.00 66.25 380 CYS A N 1
ATOM 3048 C CA . CYS A 1 380 ? -19.708 15.850 5.768 1.00 66.25 380 CYS A CA 1
ATOM 3049 C C . CYS A 1 380 ? -20.307 17.169 6.294 1.00 66.25 380 CYS A C 1
ATOM 3051 O O . CYS A 1 380 ? -19.967 17.558 7.411 1.00 66.25 380 CYS A O 1
ATOM 3053 N N . PHE A 1 381 ? -21.202 17.827 5.543 1.00 60.72 381 PHE A N 1
ATOM 3054 C CA . PHE A 1 381 ? -21.894 19.056 5.970 1.00 60.72 381 PHE A CA 1
ATOM 3055 C C . PHE A 1 381 ? -23.014 18.819 6.991 1.00 60.72 381 PHE A C 1
ATOM 3057 O O . PHE A 1 381 ? -23.304 19.709 7.803 1.00 60.72 381 PHE A O 1
ATOM 3064 N N . ASN A 1 382 ? -23.625 17.632 6.950 1.00 60.34 382 ASN A N 1
ATOM 3065 C CA . ASN A 1 382 ? -24.700 17.229 7.858 1.00 60.34 382 ASN A CA 1
ATOM 3066 C C . ASN A 1 382 ? -24.184 16.436 9.067 1.00 60.34 382 ASN A C 1
ATOM 3068 O O . ASN A 1 382 ? -24.864 16.382 10.083 1.00 60.34 382 ASN A O 1
ATOM 3072 N N . CYS A 1 383 ? -22.973 15.877 8.988 1.00 71.25 383 CYS A N 1
ATOM 3073 C CA . CYS A 1 383 ? -22.352 15.162 10.099 1.00 71.25 383 CYS A CA 1
ATOM 3074 C C . CYS A 1 383 ? -22.083 16.054 11.314 1.00 71.25 383 CYS A C 1
ATOM 3076 O O . CYS A 1 383 ? -21.501 17.140 11.206 1.00 71.25 383 CYS A O 1
ATOM 3078 N N . TYR A 1 384 ? -22.346 15.500 12.490 1.00 79.69 384 TYR A N 1
ATOM 3079 C CA . TYR A 1 384 ? -21.888 16.026 13.771 1.00 79.69 384 TYR A CA 1
ATOM 3080 C C . TYR A 1 384 ? -20.904 15.047 14.411 1.00 79.69 384 TYR A C 1
ATOM 3082 O O . TYR A 1 384 ? -20.748 13.903 13.975 1.00 79.69 384 TYR A O 1
ATOM 3090 N N . LYS A 1 385 ? -20.191 15.503 15.437 1.00 84.94 385 LYS A N 1
ATOM 3091 C CA . LYS A 1 385 ? -19.364 14.636 16.270 1.00 84.94 385 LYS A CA 1
ATOM 3092 C C . LYS A 1 385 ? -19.415 15.051 17.731 1.00 84.94 385 LYS A C 1
ATOM 3094 O O . LYS A 1 385 ? -19.257 16.227 18.056 1.00 84.94 385 LYS A O 1
ATOM 3099 N N . VAL A 1 386 ? -19.557 14.068 18.605 1.00 91.25 386 VAL A N 1
ATOM 3100 C CA . VAL A 1 386 ? -19.334 14.206 20.044 1.00 91.25 386 VAL A CA 1
ATOM 3101 C C . VAL A 1 386 ? -17.843 14.004 20.290 1.00 91.25 386 VAL A C 1
ATOM 3103 O O . VAL A 1 386 ? -17.301 12.955 19.945 1.00 91.25 386 VAL A O 1
ATOM 3106 N N . GLN A 1 387 ? -17.157 15.011 20.827 1.00 91.81 387 GLN A N 1
ATOM 3107 C CA . GLN A 1 387 ? -15.714 14.979 21.069 1.00 91.81 387 GLN A CA 1
ATOM 3108 C C . GLN A 1 387 ? -15.393 15.040 22.564 1.00 91.81 387 GLN A C 1
ATOM 3110 O O . GLN A 1 387 ? -15.863 15.937 23.250 1.00 91.81 387 GLN A O 1
ATOM 3115 N N . ILE A 1 388 ? -14.487 14.181 23.027 1.00 92.69 388 ILE A N 1
ATOM 3116 C CA . ILE A 1 388 ? -13.831 14.280 24.338 1.00 92.69 388 ILE A CA 1
ATOM 3117 C C . ILE A 1 388 ? -12.334 14.465 24.107 1.00 92.69 388 ILE A C 1
ATOM 3119 O O . ILE A 1 388 ? -11.734 13.745 23.305 1.00 92.69 388 ILE A O 1
ATOM 3123 N N . GLU A 1 389 ? -11.728 15.411 24.815 1.00 91.50 389 GLU A N 1
ATOM 3124 C CA . GLU A 1 389 ? -10.276 15.607 24.861 1.00 91.50 389 GLU A CA 1
ATOM 3125 C C . GLU A 1 389 ? -9.802 15.243 26.273 1.00 91.50 389 GLU A C 1
ATOM 3127 O O . GLU A 1 389 ? -10.448 15.632 27.243 1.00 91.50 389 GLU A O 1
ATOM 3132 N N . THR A 1 390 ? -8.723 14.465 26.409 1.00 91.25 390 THR A N 1
ATOM 3133 C CA . THR A 1 390 ? -8.185 14.080 27.730 1.00 91.25 390 THR A CA 1
ATOM 3134 C C . THR A 1 390 ? -6.781 14.634 27.933 1.00 91.25 390 THR A C 1
ATOM 3136 O O . THR A 1 390 ? -6.014 14.788 26.982 1.00 91.25 390 THR A O 1
ATOM 3139 N N . ASN A 1 391 ? -6.429 14.900 29.192 1.00 85.81 391 ASN A N 1
ATOM 3140 C CA . ASN A 1 391 ? -5.124 15.455 29.569 1.00 85.81 391 ASN A CA 1
ATOM 3141 C C . ASN A 1 391 ? -4.091 14.373 29.930 1.00 85.81 391 ASN A C 1
ATOM 3143 O O . ASN A 1 391 ? -2.946 14.692 30.236 1.00 85.81 391 ASN A O 1
ATOM 3147 N N . SER A 1 392 ? -4.495 13.098 29.921 1.00 90.56 392 SER A N 1
ATOM 3148 C CA . SER A 1 392 ? -3.656 11.965 30.308 1.00 90.56 392 SER A CA 1
ATOM 3149 C C . SER A 1 392 ? -3.922 10.720 29.453 1.00 90.56 392 SER A C 1
ATOM 3151 O O . SER A 1 392 ? -5.068 10.447 29.066 1.00 90.56 392 SER A O 1
ATOM 3153 N N . ILE A 1 393 ? -2.873 9.931 29.193 1.00 91.56 393 ILE A N 1
ATOM 3154 C CA . ILE A 1 393 ? -2.958 8.642 28.489 1.00 91.56 393 ILE A CA 1
ATOM 3155 C C . ILE A 1 393 ? -3.781 7.615 29.279 1.00 91.56 393 ILE A C 1
ATOM 3157 O O . ILE A 1 393 ? -4.500 6.810 28.688 1.00 91.56 393 ILE A O 1
ATOM 3161 N N . ILE A 1 394 ? -3.754 7.674 30.615 1.00 91.62 394 ILE A N 1
ATOM 3162 C CA . ILE A 1 394 ? -4.596 6.817 31.464 1.00 91.62 394 ILE A CA 1
ATOM 3163 C C . ILE A 1 394 ? -6.084 7.093 31.222 1.00 91.62 394 ILE A C 1
ATOM 3165 O O . ILE A 1 394 ? -6.833 6.152 30.962 1.00 91.62 394 ILE A O 1
ATOM 3169 N N . GLU A 1 395 ? -6.528 8.354 31.262 1.00 92.31 395 GLU A N 1
ATOM 3170 C CA . GLU A 1 395 ? -7.925 8.693 30.954 1.00 92.31 395 GLU A CA 1
ATOM 3171 C C . GLU A 1 395 ? -8.280 8.347 29.510 1.00 92.31 395 GLU A C 1
ATOM 3173 O O . GLU A 1 395 ? -9.350 7.794 29.264 1.00 92.31 395 GLU A O 1
ATOM 3178 N N . PHE A 1 396 ? -7.372 8.584 28.561 1.00 94.50 396 PHE A N 1
ATOM 3179 C CA . PHE A 1 396 ? -7.608 8.255 27.159 1.00 94.50 396 PHE A CA 1
ATOM 3180 C C . PHE A 1 396 ? -7.878 6.758 26.941 1.00 94.50 396 PHE A C 1
ATOM 3182 O O . PHE A 1 396 ? -8.824 6.389 26.242 1.00 94.50 396 PHE A O 1
ATOM 3189 N N . ILE A 1 397 ? -7.107 5.881 27.597 1.00 93.06 397 ILE A N 1
ATOM 3190 C CA . ILE A 1 397 ? -7.339 4.432 27.539 1.00 93.06 397 ILE A CA 1
ATOM 3191 C C . ILE A 1 397 ? -8.676 4.064 28.207 1.00 93.06 397 ILE A C 1
ATOM 3193 O O . ILE A 1 397 ? -9.373 3.178 27.712 1.00 93.06 397 ILE A O 1
ATOM 3197 N N . LYS A 1 398 ? -9.103 4.763 29.271 1.00 92.81 398 LYS A N 1
ATOM 3198 C CA . LYS A 1 398 ? -10.452 4.571 29.841 1.00 92.81 398 LYS A CA 1
ATOM 3199 C C . LYS A 1 398 ? -11.554 4.958 28.848 1.00 92.81 398 LYS A C 1
ATOM 3201 O O . LYS A 1 398 ? -12.506 4.194 28.709 1.00 92.81 398 LYS A O 1
ATOM 3206 N N . ILE A 1 399 ? -11.408 6.064 28.109 1.00 93.38 399 ILE A N 1
ATOM 3207 C CA . ILE A 1 399 ? -12.350 6.447 27.038 1.00 93.38 399 ILE A CA 1
ATOM 3208 C C . ILE A 1 399 ? -12.395 5.380 25.934 1.00 93.38 399 ILE A C 1
ATOM 3210 O O . ILE A 1 399 ? -13.485 5.001 25.508 1.00 93.38 399 ILE A O 1
ATOM 3214 N N . PHE A 1 400 ? -11.253 4.810 25.529 1.00 93.25 400 PHE A N 1
ATOM 3215 C CA . PHE A 1 400 ? -11.230 3.662 24.609 1.00 93.25 400 PHE A CA 1
ATOM 3216 C C . PHE A 1 400 ? -12.023 2.460 25.154 1.00 93.25 400 PHE A C 1
ATOM 3218 O O . PHE A 1 400 ? -12.828 1.877 24.426 1.00 93.25 400 PHE A O 1
ATOM 3225 N N . LEU A 1 401 ? -11.859 2.112 26.435 1.00 91.38 401 LEU A N 1
ATOM 3226 C CA . LEU A 1 401 ? -12.595 1.006 27.059 1.00 91.38 401 LEU A CA 1
ATOM 3227 C C . LEU A 1 401 ? -14.108 1.269 27.158 1.00 91.38 401 LEU A C 1
ATOM 3229 O O . LEU A 1 401 ? -14.884 0.320 27.036 1.00 91.38 401 LEU A O 1
ATOM 3233 N N . VAL A 1 402 ? -14.533 2.528 27.322 1.00 90.56 402 VAL A N 1
ATOM 3234 C CA . VAL A 1 402 ? -15.945 2.941 27.209 1.00 90.56 402 VAL A CA 1
ATOM 3235 C C . VAL A 1 402 ? -16.435 2.778 25.766 1.00 90.56 402 VAL A C 1
ATOM 3237 O O . VAL A 1 402 ? -17.427 2.092 25.529 1.00 90.56 402 VAL A O 1
ATOM 3240 N N . PHE A 1 403 ? -15.717 3.328 24.782 1.00 90.38 403 PHE A N 1
ATOM 3241 C CA . PHE A 1 403 ? -16.087 3.260 23.359 1.00 90.38 403 PHE A CA 1
ATOM 3242 C C . PHE A 1 403 ? -16.170 1.825 22.823 1.00 90.38 403 PHE A C 1
ATOM 3244 O O . PHE A 1 403 ? -16.995 1.534 21.955 1.00 90.38 403 PHE A O 1
ATOM 3251 N N . ASN A 1 404 ? -15.344 0.924 23.357 1.00 87.06 404 ASN A N 1
ATOM 3252 C CA . ASN A 1 404 ? -15.349 -0.496 23.022 1.00 87.06 404 ASN A CA 1
ATOM 3253 C C . ASN A 1 404 ? -16.617 -1.235 23.497 1.00 87.06 404 ASN A C 1
ATOM 3255 O O . ASN A 1 404 ? -16.912 -2.300 22.965 1.00 87.06 404 ASN A O 1
ATOM 3259 N N . ARG A 1 405 ? -17.368 -0.707 24.477 1.00 81.88 405 ARG A N 1
ATOM 3260 C CA . ARG A 1 405 ? -18.595 -1.347 24.998 1.00 81.88 405 ARG A CA 1
ATOM 3261 C C . ARG A 1 405 ? -19.880 -0.577 24.748 1.00 81.88 405 ARG A C 1
ATOM 3263 O O . ARG A 1 405 ? -20.923 -1.219 24.662 1.00 81.88 405 ARG A O 1
ATOM 3270 N N . ILE A 1 406 ? -19.815 0.753 24.647 1.00 84.44 406 ILE A N 1
ATOM 3271 C CA . ILE A 1 406 ? -21.004 1.599 24.519 1.00 84.44 406 ILE A CA 1
ATOM 3272 C C . ILE A 1 406 ? -21.885 1.104 23.366 1.00 84.44 406 ILE A C 1
ATOM 3274 O O . ILE A 1 406 ? -21.441 0.979 22.219 1.00 84.44 406 ILE A O 1
ATOM 3278 N N . LYS A 1 407 ? -23.132 0.775 23.699 1.00 81.75 407 LYS A N 1
ATOM 3279 C CA . LYS A 1 407 ? -24.168 0.441 22.727 1.00 81.75 407 LYS A CA 1
ATOM 3280 C C . LYS A 1 407 ? -24.856 1.741 22.349 1.00 81.75 407 LYS A C 1
ATOM 3282 O O . LYS A 1 407 ? -25.317 2.468 23.219 1.00 81.75 407 LYS A O 1
ATOM 3287 N N . LEU A 1 408 ? -24.873 2.017 21.056 1.00 83.06 408 LEU A N 1
ATOM 3288 C CA . LEU A 1 408 ? -25.567 3.142 20.448 1.00 83.06 408 LEU A CA 1
ATOM 3289 C C . LEU A 1 408 ? -26.579 2.544 19.476 1.00 83.06 408 LEU A C 1
ATOM 3291 O O . LEU A 1 408 ? -26.273 1.527 18.846 1.00 83.06 408 LEU A O 1
ATOM 3295 N N . GLU A 1 409 ? -27.771 3.133 19.410 1.00 78.44 409 GLU A N 1
ATOM 3296 C CA . GLU A 1 409 ? -28.878 2.641 18.578 1.00 78.44 409 GLU A CA 1
ATOM 3297 C C . GLU A 1 409 ? -28.497 2.671 17.094 1.00 78.44 409 GLU A C 1
ATOM 3299 O O . GLU A 1 409 ? -28.697 1.697 16.370 1.00 78.44 409 GLU A O 1
ATOM 3304 N N . ASN A 1 410 ? -27.844 3.754 16.676 1.00 76.44 410 ASN A N 1
ATOM 3305 C CA . ASN A 1 410 ? -27.364 3.948 15.320 1.00 76.44 410 ASN A CA 1
ATOM 3306 C C . ASN A 1 410 ? -25.934 3.422 15.117 1.00 76.44 410 ASN A C 1
ATOM 3308 O O . ASN A 1 410 ? -25.192 3.055 16.035 1.00 76.44 410 ASN A O 1
ATOM 3312 N N . ASN A 1 411 ? -25.513 3.392 13.855 1.00 73.62 411 ASN A N 1
ATOM 3313 C CA . ASN A 1 411 ? -24.200 2.914 13.428 1.00 73.62 411 ASN A CA 1
ATOM 3314 C C . ASN A 1 411 ? -23.102 3.984 13.587 1.00 73.62 411 ASN A C 1
ATOM 3316 O O . ASN A 1 411 ? -22.344 4.287 12.661 1.00 73.62 411 ASN A O 1
ATOM 3320 N N . ASN A 1 412 ? -23.006 4.576 14.777 1.00 81.56 412 ASN A N 1
ATOM 3321 C CA . ASN A 1 412 ? -22.032 5.624 15.048 1.00 81.56 412 ASN A CA 1
ATOM 3322 C C . ASN A 1 412 ? -20.606 5.057 15.046 1.00 81.56 412 ASN A C 1
ATOM 3324 O O . ASN A 1 412 ? -20.252 4.143 15.809 1.00 81.56 412 ASN A O 1
ATOM 3328 N N . THR A 1 413 ? -19.756 5.649 14.207 1.00 82.94 413 THR A N 1
ATOM 3329 C CA . THR A 1 413 ? -18.319 5.375 14.237 1.00 82.94 413 THR A CA 1
ATOM 3330 C C . THR A 1 413 ? -17.721 6.069 15.454 1.00 82.94 413 THR A C 1
ATOM 3332 O O . THR A 1 413 ? -17.816 7.285 15.601 1.00 82.94 413 THR A O 1
ATOM 3335 N N . ARG A 1 414 ? -17.083 5.293 16.322 1.00 88.81 414 ARG A N 1
ATOM 3336 C CA . ARG A 1 414 ? -16.336 5.742 17.498 1.00 88.81 414 ARG A CA 1
ATOM 3337 C C . ARG A 1 414 ? -14.849 5.670 17.167 1.00 88.81 414 ARG A C 1
ATOM 3339 O O . ARG A 1 414 ? -14.386 4.638 16.686 1.00 88.81 414 ARG A O 1
ATOM 3346 N N . LYS A 1 415 ? -14.100 6.743 17.406 1.00 88.62 415 LYS A N 1
ATOM 3347 C CA . LYS A 1 415 ? -12.668 6.862 17.100 1.00 88.62 415 LYS A CA 1
ATOM 3348 C C . LYS A 1 415 ? -11.909 7.330 18.336 1.00 88.62 415 LYS A C 1
ATOM 3350 O O . LYS A 1 415 ? -12.221 8.384 18.877 1.00 88.62 415 LYS A O 1
ATOM 3355 N N . CYS A 1 416 ? -10.873 6.605 18.730 1.00 91.06 416 CYS A N 1
ATOM 3356 C CA . CYS A 1 416 ? -9.856 7.091 19.661 1.00 91.06 416 CYS A CA 1
ATOM 3357 C C . CYS A 1 416 ? -8.587 7.379 18.859 1.00 91.06 416 CYS A C 1
ATOM 3359 O O . CYS A 1 416 ? -8.110 6.489 18.158 1.00 91.06 416 CYS A O 1
ATOM 3361 N N . MET A 1 417 ? -8.034 8.590 18.931 1.00 89.25 417 MET A N 1
ATOM 3362 C CA . MET A 1 417 ? -6.786 8.946 18.243 1.00 89.25 417 MET A CA 1
ATOM 3363 C C . MET A 1 417 ? -5.880 9.888 19.042 1.00 89.25 417 MET A C 1
ATOM 3365 O O . MET A 1 417 ? -6.348 10.664 19.873 1.00 89.25 417 MET A O 1
ATOM 3369 N N . VAL A 1 418 ? -4.589 9.869 18.708 1.00 85.12 418 VAL A N 1
ATOM 3370 C CA . VAL A 1 418 ? -3.654 10.966 19.003 1.00 85.12 418 VAL A CA 1
ATOM 3371 C C . VAL A 1 418 ? -3.699 11.971 17.846 1.00 85.12 418 VAL A C 1
ATOM 3373 O O . VAL A 1 418 ? -3.449 11.607 16.699 1.00 85.12 418 VAL A O 1
ATOM 3376 N N . GLU A 1 419 ? -4.012 13.238 18.113 1.00 80.56 419 GLU A N 1
ATOM 3377 C CA . GLU A 1 419 ? -4.005 14.307 17.104 1.00 80.56 419 GLU A CA 1
ATOM 3378 C C . GLU A 1 419 ? -2.610 14.939 16.991 1.00 80.56 419 GLU A C 1
ATOM 3380 O O . GLU A 1 419 ? -2.298 15.890 17.702 1.00 80.56 419 GLU A O 1
ATOM 3385 N N . LEU A 1 420 ? -1.768 14.429 16.090 1.00 73.38 420 LEU A N 1
ATOM 3386 C CA . LEU A 1 420 ? -0.422 14.966 15.851 1.00 73.38 420 LEU A CA 1
ATOM 3387 C C . LEU A 1 420 ? -0.477 16.362 15.193 1.00 73.38 420 LEU A C 1
ATOM 3389 O O . LEU A 1 420 ? -1.160 16.556 14.185 1.00 73.38 420 LEU A O 1
ATOM 3393 N N . ARG A 1 421 ? 0.280 17.333 15.723 1.00 66.06 421 ARG A N 1
ATOM 3394 C CA . ARG A 1 421 ? 0.396 18.700 15.178 1.00 66.06 421 ARG A CA 1
ATOM 3395 C C . ARG A 1 421 ? 1.875 19.071 14.991 1.00 66.06 421 ARG A C 1
ATOM 3397 O O . ARG A 1 421 ? 2.652 18.800 15.895 1.00 66.06 421 ARG A O 1
ATOM 3404 N N . PRO A 1 422 ? 2.286 19.734 13.890 1.00 58.81 422 PRO A N 1
ATOM 3405 C CA . PRO A 1 422 ? 3.706 20.000 13.625 1.00 58.81 422 PRO A CA 1
ATOM 3406 C C . PRO A 1 422 ? 4.455 20.751 14.740 1.00 58.81 422 PRO A C 1
ATOM 3408 O O . PRO A 1 422 ? 5.590 20.396 15.038 1.00 58.81 422 PRO A O 1
ATOM 3411 N N . ASN A 1 423 ? 3.809 21.741 15.371 1.00 59.12 423 ASN A N 1
ATOM 3412 C CA . ASN A 1 423 ? 4.475 22.735 16.229 1.00 59.12 423 ASN A CA 1
ATOM 3413 C C . ASN A 1 423 ? 4.000 22.725 17.697 1.00 59.12 423 ASN A C 1
ATOM 3415 O O . ASN A 1 423 ? 4.392 23.594 18.470 1.00 59.12 423 ASN A O 1
ATOM 3419 N N . ILE A 1 424 ? 3.102 21.814 18.079 1.00 58.56 424 ILE A N 1
ATOM 3420 C CA . ILE A 1 424 ? 2.517 21.742 19.429 1.00 58.56 424 ILE A CA 1
ATOM 3421 C C . ILE A 1 424 ? 2.389 20.258 19.789 1.00 58.56 424 ILE A C 1
ATOM 3423 O O . ILE A 1 424 ? 1.965 19.495 18.917 1.00 58.56 424 ILE A O 1
ATOM 3427 N N . PRO A 1 425 ? 2.687 19.835 21.033 1.00 64.62 425 PRO A N 1
ATOM 3428 C CA . PRO A 1 425 ? 2.263 18.532 21.530 1.00 64.62 425 PRO A CA 1
ATOM 3429 C C . PRO A 1 425 ? 0.784 18.292 21.199 1.00 64.62 425 PRO A C 1
ATOM 3431 O O . PRO A 1 425 ? -0.098 19.068 21.558 1.00 64.62 425 PRO A O 1
ATOM 3434 N N . GLY A 1 426 ? 0.534 17.239 20.434 1.00 68.12 426 GLY A N 1
ATOM 3435 C CA . GLY A 1 426 ? -0.798 16.779 20.077 1.00 68.12 426 GLY A CA 1
ATOM 3436 C C . GLY A 1 426 ? -1.622 16.290 21.271 1.00 68.12 426 GLY A C 1
ATOM 3437 O O . GLY A 1 426 ? -1.090 15.960 22.332 1.00 68.12 426 GLY A O 1
ATOM 3438 N N . PHE A 1 427 ? -2.932 16.187 21.064 1.00 82.06 427 PHE A N 1
ATOM 3439 C CA . PHE A 1 427 ? -3.900 15.861 22.114 1.00 82.06 427 PHE A CA 1
ATOM 3440 C C . PHE A 1 427 ? -4.517 14.476 21.919 1.00 82.06 427 PHE A C 1
ATOM 3442 O O . PHE A 1 427 ? -4.673 14.003 20.789 1.00 82.06 427 PHE A O 1
ATOM 3449 N N . TYR A 1 428 ? -4.923 13.846 23.019 1.00 91.19 428 TYR A N 1
ATOM 3450 C CA . TYR A 1 428 ? -5.725 12.626 23.001 1.00 91.19 428 TYR A CA 1
ATOM 3451 C C . TYR A 1 428 ? -7.191 12.964 22.720 1.00 91.19 428 TYR A C 1
ATOM 3453 O O . TYR A 1 428 ? -7.753 13.848 23.373 1.00 91.19 428 TYR A O 1
ATOM 3461 N N . LYS A 1 429 ? -7.823 12.273 21.763 1.00 90.25 429 LYS A N 1
ATOM 3462 C CA . LYS A 1 429 ? -9.209 12.552 21.355 1.00 90.25 429 LYS A CA 1
ATOM 3463 C C . LYS A 1 429 ? -10.051 11.294 21.212 1.00 90.25 429 LYS A C 1
ATOM 3465 O O . LYS A 1 429 ? -9.716 10.403 20.428 1.00 90.25 429 LYS A O 1
ATOM 3470 N N . GLY A 1 430 ? -11.179 11.267 21.913 1.00 92.12 430 GLY A N 1
ATOM 3471 C CA . GLY A 1 430 ? -12.320 10.412 21.598 1.00 92.12 430 GLY A CA 1
ATOM 3472 C C . GLY A 1 430 ? -13.312 11.177 20.719 1.00 92.12 430 GLY A C 1
ATOM 3473 O O . GLY A 1 430 ? -13.650 12.315 21.031 1.00 92.12 430 GLY A O 1
ATOM 3474 N N . LEU A 1 431 ? -13.775 10.572 19.627 1.00 90.19 431 LEU A N 1
ATOM 3475 C CA . LEU A 1 431 ? -14.842 11.083 18.764 1.00 90.19 431 LEU A CA 1
ATOM 3476 C C . LEU A 1 431 ? -15.938 10.028 18.600 1.00 90.19 431 LEU A C 1
ATOM 3478 O O . LEU A 1 431 ? -15.622 8.857 18.394 1.00 90.19 431 LEU A O 1
ATOM 3482 N N . ILE A 1 432 ? -17.200 10.444 18.594 1.00 89.69 432 ILE A N 1
ATOM 3483 C CA . ILE A 1 432 ? -18.332 9.649 18.105 1.00 89.69 432 ILE A CA 1
ATOM 3484 C C . ILE A 1 432 ? -18.996 10.445 16.984 1.00 89.69 432 ILE A C 1
ATOM 3486 O O . ILE A 1 432 ? -19.378 11.589 17.205 1.00 89.69 432 ILE A O 1
ATOM 3490 N N . TYR A 1 433 ? -19.071 9.877 15.781 1.00 84.56 433 TYR A N 1
ATOM 3491 C CA . TYR A 1 433 ? -19.671 10.523 14.611 1.00 84.56 433 TYR A CA 1
ATOM 3492 C C . TYR A 1 433 ? -21.180 10.267 14.552 1.00 84.56 433 TYR A C 1
ATOM 3494 O O . TYR A 1 433 ? -21.626 9.132 14.741 1.00 84.56 433 TYR A O 1
ATOM 3502 N N . CYS A 1 434 ? -21.933 11.323 14.259 1.00 82.06 434 CYS A N 1
ATOM 3503 C CA . CYS A 1 434 ? -23.387 11.398 14.370 1.00 82.06 434 CYS A CA 1
ATOM 3504 C C . CYS A 1 434 ? -24.019 11.898 13.059 1.00 82.06 434 CYS A C 1
ATOM 3506 O O . CYS A 1 434 ? -23.423 12.739 12.374 1.00 82.06 434 CYS A O 1
ATOM 3508 N N . SER A 1 435 ? -25.209 11.401 12.717 1.00 75.75 435 SER A N 1
ATOM 3509 C CA . SER A 1 435 ? -25.972 11.780 11.517 1.00 75.75 435 SER A CA 1
ATOM 3510 C C . SER A 1 435 ? -26.526 13.198 11.577 1.00 75.75 435 SER A C 1
ATOM 3512 O O . SER A 1 435 ? -26.656 13.847 10.540 1.00 75.75 435 SER A O 1
ATOM 3514 N N . ASP A 1 436 ? -26.853 13.669 12.778 1.00 79.00 436 ASP A N 1
ATOM 3515 C CA . ASP A 1 436 ? -27.532 14.938 13.019 1.00 79.00 436 ASP A CA 1
ATOM 3516 C C . ASP A 1 436 ? -27.244 15.488 14.431 1.00 79.00 436 ASP A C 1
ATOM 3518 O O . ASP A 1 436 ? -26.533 14.889 15.243 1.00 79.00 436 ASP A O 1
ATOM 3522 N N . LEU A 1 437 ? -27.771 16.685 14.698 1.00 83.44 437 LEU A N 1
ATOM 3523 C CA . LEU A 1 437 ? -27.517 17.441 15.923 1.00 83.44 437 LEU A CA 1
ATOM 3524 C C . LEU A 1 437 ? -28.258 16.874 17.144 1.00 83.44 437 LEU A C 1
ATOM 3526 O O . LEU A 1 437 ? -27.729 16.937 18.254 1.00 83.44 437 LEU A O 1
ATOM 3530 N N . ASN A 1 438 ? -29.460 16.325 16.954 1.00 86.88 438 ASN A N 1
ATOM 3531 C CA . ASN A 1 438 ? -30.269 15.791 18.051 1.00 86.88 438 ASN A CA 1
ATOM 3532 C C . ASN A 1 438 ? -29.650 14.490 18.564 1.00 86.88 438 ASN A C 1
ATOM 3534 O O . ASN A 1 438 ? -29.463 14.328 19.771 1.00 86.88 438 ASN A O 1
ATOM 3538 N N . GLU A 1 439 ? -29.250 13.612 17.643 1.00 88.44 439 GLU A N 1
ATOM 3539 C CA . GLU A 1 439 ? -28.471 12.418 17.955 1.00 88.44 439 GLU A CA 1
ATOM 3540 C C . GLU A 1 439 ? -27.162 12.783 18.674 1.00 88.44 439 GLU A C 1
ATOM 3542 O O . GLU A 1 439 ? -26.840 12.200 19.710 1.00 88.44 439 GLU A O 1
ATOM 3547 N N . ALA A 1 440 ? -26.429 13.790 18.187 1.00 89.38 440 ALA A N 1
ATOM 3548 C CA . ALA A 1 440 ? -25.182 14.220 18.814 1.00 89.38 440 ALA A CA 1
ATOM 3549 C C . ALA A 1 440 ? -25.370 14.712 20.261 1.00 89.38 440 ALA A C 1
ATOM 3551 O O . ALA A 1 440 ? -24.573 14.349 21.127 1.00 89.38 440 ALA A O 1
ATOM 3552 N N . TYR A 1 441 ? -26.419 15.485 20.562 1.00 92.94 441 TYR A N 1
ATOM 3553 C CA . TYR A 1 441 ? -26.712 15.887 21.945 1.00 92.94 441 TYR A CA 1
ATOM 3554 C C . TYR A 1 441 ? -27.190 14.720 22.818 1.00 92.94 441 TYR A C 1
ATOM 3556 O O . TYR A 1 441 ? -26.785 14.632 23.979 1.00 92.94 441 TYR A O 1
ATOM 3564 N N . LEU A 1 442 ? -27.991 13.795 22.279 1.00 93.38 442 LEU A N 1
ATOM 3565 C CA . LEU A 1 442 ? -28.409 12.588 23.001 1.00 93.38 442 LEU A CA 1
ATOM 3566 C C . LEU A 1 442 ? -27.194 11.731 23.389 1.00 93.38 442 LEU A C 1
ATOM 3568 O O . LEU A 1 442 ? -27.035 11.379 24.559 1.00 93.38 442 LEU A O 1
ATOM 3572 N N . ILE A 1 443 ? -26.305 11.463 22.429 1.00 93.31 443 ILE A N 1
ATOM 3573 C CA . ILE A 1 443 ? -25.069 10.702 22.642 1.00 93.31 443 ILE A CA 1
ATOM 3574 C C . ILE A 1 443 ? -24.130 11.441 23.601 1.00 93.31 443 ILE A C 1
ATOM 3576 O O . ILE A 1 443 ? -23.556 10.801 24.475 1.00 93.31 443 ILE A O 1
ATOM 3580 N N . SER A 1 444 ? -23.991 12.766 23.491 1.00 94.62 444 SER A N 1
ATOM 3581 C CA . SER A 1 444 ? -23.183 13.587 24.409 1.00 94.62 444 SER A CA 1
ATOM 3582 C C . SER A 1 444 ? -23.670 13.459 25.858 1.00 94.62 444 SER A C 1
ATOM 3584 O O . SER A 1 444 ? -22.892 13.084 26.734 1.00 94.62 444 SER A O 1
ATOM 3586 N N . ASN A 1 445 ? -24.975 13.622 26.099 1.00 93.94 445 ASN A N 1
ATOM 3587 C CA . ASN A 1 445 ? -25.569 13.468 27.430 1.00 93.94 445 ASN A CA 1
ATOM 3588 C C . ASN A 1 445 ? -25.424 12.038 27.984 1.00 93.94 445 ASN A C 1
ATOM 3590 O O . ASN A 1 445 ? -25.123 11.851 29.165 1.00 93.94 445 ASN A O 1
ATOM 3594 N N . GLN A 1 446 ? -25.633 11.007 27.160 1.00 92.56 446 GLN A N 1
ATOM 3595 C CA . GLN A 1 446 ? -25.434 9.610 27.570 1.00 92.56 446 GLN A CA 1
ATOM 3596 C C . GLN A 1 446 ? -23.966 9.328 27.921 1.00 92.56 446 GLN A C 1
ATOM 3598 O O . GLN A 1 446 ? -23.672 8.687 28.932 1.00 92.56 446 GLN A O 1
ATOM 3603 N N . LEU A 1 447 ? -23.042 9.825 27.101 1.00 92.81 447 LEU A N 1
ATOM 3604 C CA . LEU A 1 447 ? -21.609 9.601 27.231 1.00 92.81 447 LEU A CA 1
ATOM 3605 C C . LEU A 1 447 ? -21.023 10.285 28.469 1.00 92.81 447 LEU A C 1
ATOM 3607 O O . LEU A 1 447 ? -20.259 9.647 29.193 1.00 92.81 447 LEU A O 1
ATOM 3611 N N . ASP A 1 448 ? -21.423 11.521 28.762 1.00 93.25 448 ASP A N 1
ATOM 3612 C CA . ASP A 1 448 ? -20.974 12.254 29.953 1.00 93.25 448 ASP A CA 1
ATOM 3613 C C . ASP A 1 448 ? -21.449 11.565 31.242 1.00 93.25 448 ASP A C 1
ATOM 3615 O O . ASP A 1 448 ? -20.670 11.390 32.181 1.00 93.25 448 ASP A O 1
ATOM 3619 N N . ASN A 1 449 ? -22.684 11.050 31.259 1.00 90.81 449 ASN A N 1
ATOM 3620 C CA . ASN A 1 449 ? -23.193 10.234 32.365 1.00 90.81 449 ASN A CA 1
ATOM 3621 C C . ASN A 1 449 ? -22.383 8.935 32.560 1.00 90.81 449 ASN A C 1
ATOM 3623 O O . ASN A 1 449 ? -22.052 8.572 33.694 1.00 90.81 449 ASN A O 1
ATOM 3627 N N . ILE A 1 450 ? -22.022 8.242 31.473 1.00 90.38 450 ILE A N 1
ATOM 3628 C CA . ILE A 1 450 ? -21.170 7.039 31.524 1.00 90.38 450 ILE A CA 1
ATOM 3629 C C . ILE A 1 450 ? -19.756 7.391 32.010 1.00 90.38 450 ILE A C 1
ATOM 3631 O O . ILE A 1 450 ? -19.176 6.662 32.812 1.00 90.38 450 ILE A O 1
ATOM 3635 N N . ILE A 1 451 ? -19.186 8.517 31.585 1.00 90.81 451 ILE A N 1
ATOM 3636 C CA . ILE A 1 451 ? -17.855 8.963 32.019 1.00 90.81 451 ILE A CA 1
ATOM 3637 C C . ILE A 1 451 ? -17.859 9.308 33.507 1.00 90.81 451 ILE A C 1
ATOM 3639 O O . ILE A 1 451 ? -17.013 8.805 34.252 1.00 90.81 451 ILE A O 1
ATOM 3643 N N . GLN A 1 452 ? -18.845 10.066 33.979 1.00 89.94 452 GLN A N 1
ATOM 3644 C CA . GLN A 1 452 ? -18.946 10.418 35.392 1.00 89.94 452 GLN A CA 1
ATOM 3645 C C . GLN A 1 452 ? -19.081 9.173 36.284 1.00 89.94 452 GLN A C 1
ATOM 3647 O O . GLN A 1 452 ? -18.445 9.083 37.337 1.00 89.94 452 GLN A O 1
ATOM 3652 N N . LYS A 1 453 ? -19.843 8.168 35.837 1.00 88.12 453 LYS A N 1
ATOM 3653 C CA . LYS A 1 453 ? -20.061 6.909 36.561 1.00 88.12 453 LYS A CA 1
ATOM 3654 C C . LYS A 1 453 ? -18.855 5.960 36.509 1.00 88.12 453 LYS A C 1
ATOM 3656 O O . LYS A 1 453 ? -18.386 5.493 37.550 1.00 88.12 453 LYS A O 1
ATOM 3661 N N . ASN A 1 454 ? -18.348 5.669 35.312 1.00 87.75 454 ASN A N 1
ATOM 3662 C CA . ASN A 1 454 ? -17.374 4.603 35.065 1.00 87.75 454 ASN A CA 1
ATOM 3663 C C . ASN A 1 454 ? -15.921 5.103 35.071 1.00 87.75 454 ASN A C 1
ATOM 3665 O O . ASN A 1 454 ? -15.022 4.323 35.369 1.00 87.75 454 ASN A O 1
ATOM 3669 N N . VAL A 1 455 ? -15.663 6.377 34.766 1.00 86.88 455 VAL A N 1
ATOM 3670 C CA . VAL A 1 455 ? -14.311 6.976 34.746 1.00 86.88 455 VAL A CA 1
ATOM 3671 C C . VAL A 1 455 ? -14.058 7.848 35.980 1.00 86.88 455 VAL A C 1
ATOM 3673 O O . VAL A 1 455 ? -12.911 7.915 36.426 1.00 86.88 455 VAL A O 1
ATOM 3676 N N . ARG A 1 456 ? -15.111 8.450 36.562 1.00 81.06 456 ARG A N 1
ATOM 3677 C CA . ARG A 1 456 ? -15.052 9.424 37.674 1.00 81.06 456 ARG A CA 1
ATOM 3678 C C . ARG A 1 456 ? -14.080 10.575 37.389 1.00 81.06 456 ARG A C 1
ATOM 3680 O O . ARG A 1 456 ? -13.200 10.870 38.195 1.00 81.06 456 ARG A O 1
ATOM 3687 N N . SER A 1 457 ? -14.221 11.188 36.218 1.00 81.00 457 SER A N 1
ATOM 3688 C CA . SER A 1 457 ? -13.469 12.382 35.831 1.00 81.00 457 SER A CA 1
ATOM 3689 C C . SER A 1 457 ? -14.440 13.455 35.359 1.00 81.00 457 SER A C 1
ATOM 3691 O O . SER A 1 457 ? -15.419 13.133 34.692 1.00 81.00 457 SER A O 1
ATOM 3693 N N . ASN A 1 458 ? -14.130 14.721 35.645 1.00 83.88 458 ASN A N 1
ATOM 3694 C CA . ASN A 1 458 ? -14.931 15.891 35.263 1.00 83.88 458 ASN A CA 1
ATOM 3695 C C . ASN A 1 458 ? -14.808 16.226 33.756 1.00 83.88 458 ASN A C 1
ATOM 3697 O O . ASN A 1 458 ? -14.933 17.383 33.356 1.00 83.88 458 ASN A O 1
ATOM 3701 N N . LEU A 1 459 ? -14.498 15.229 32.925 1.00 87.81 459 LEU A N 1
ATOM 3702 C CA . LEU A 1 459 ? -14.442 15.349 31.474 1.00 87.81 459 LEU A CA 1
ATOM 3703 C C . LEU A 1 459 ? -15.862 15.525 30.939 1.00 87.81 459 LEU A C 1
ATOM 3705 O O . LEU A 1 459 ? -16.728 14.693 31.197 1.00 87.81 459 LEU A O 1
ATOM 3709 N N . GLN A 1 460 ? -16.067 16.580 30.160 1.00 89.38 460 GLN A N 1
ATOM 3710 C CA . GLN A 1 460 ? -17.308 16.837 29.438 1.00 89.38 460 GLN A CA 1
ATOM 3711 C C . GLN A 1 460 ? -17.075 16.633 27.946 1.00 89.38 460 GLN A C 1
ATOM 3713 O O . GLN A 1 460 ? -16.017 16.997 27.413 1.00 89.38 460 GLN A O 1
ATOM 3718 N N . SER A 1 461 ? -18.051 16.047 27.264 1.00 93.00 461 SER A N 1
ATOM 3719 C CA . SER A 1 461 ? -18.036 15.968 25.812 1.00 93.00 461 SER A CA 1
ATOM 3720 C C . SER A 1 461 ? -18.512 17.278 25.183 1.00 93.00 461 SER A C 1
ATOM 3722 O O . SER A 1 461 ? -19.248 18.069 25.765 1.00 93.00 461 SER A O 1
ATOM 3724 N N . ILE A 1 462 ? -18.044 17.537 23.965 1.00 90.56 462 ILE A N 1
ATOM 3725 C CA . ILE A 1 462 ? -18.356 18.743 23.205 1.00 90.56 462 ILE A CA 1
ATOM 3726 C C . ILE A 1 462 ? -18.914 18.312 21.854 1.00 90.56 462 ILE A C 1
ATOM 3728 O O . ILE A 1 462 ? -18.207 17.688 21.056 1.00 90.56 462 ILE A O 1
ATOM 3732 N N . VAL A 1 463 ? -20.164 18.677 21.577 1.00 88.25 463 VAL A N 1
ATOM 3733 C CA . VAL A 1 463 ? -20.765 18.533 20.246 1.00 88.25 463 VAL A CA 1
ATOM 3734 C C . VAL A 1 463 ? -20.117 19.541 19.291 1.00 88.25 463 VAL A C 1
ATOM 3736 O O . VAL A 1 463 ? -20.071 20.739 19.567 1.00 88.25 463 VAL A O 1
ATOM 3739 N N . LYS A 1 464 ? -19.587 19.055 18.167 1.00 80.75 464 LYS A N 1
ATOM 3740 C CA . LYS A 1 464 ? -18.941 19.852 17.109 1.00 80.75 464 LYS A CA 1
ATOM 3741 C C . LYS A 1 464 ? -19.464 19.437 15.736 1.00 80.75 464 LYS A C 1
ATOM 3743 O O . LYS A 1 464 ? -19.908 18.303 15.558 1.00 80.75 464 LYS A O 1
ATOM 3748 N N . ARG A 1 465 ? -19.377 20.327 14.744 1.00 74.06 465 ARG A N 1
ATOM 3749 C CA . ARG A 1 465 ? -19.835 20.047 13.376 1.00 74.06 465 ARG A CA 1
ATOM 3750 C C . ARG A 1 465 ? -18.715 19.452 12.512 1.00 74.06 465 ARG A C 1
ATOM 3752 O O . ARG A 1 465 ? -17.597 19.971 12.476 1.00 74.06 465 ARG A O 1
ATOM 3759 N N . GLY A 1 466 ? -19.034 18.380 11.789 1.00 66.69 466 GLY A N 1
ATOM 3760 C CA . GLY A 1 466 ? -18.222 17.779 10.729 1.00 66.69 466 GLY A CA 1
ATOM 3761 C C . GLY A 1 466 ? -16.806 17.307 11.099 1.00 66.69 466 GLY A C 1
ATOM 3762 O O . GLY A 1 466 ? -16.364 17.299 12.253 1.00 66.69 466 GLY A O 1
ATOM 3763 N N . CYS A 1 467 ? -16.050 16.915 10.071 1.00 60.69 467 CYS A N 1
ATOM 3764 C CA . CYS A 1 467 ? -14.613 16.668 10.187 1.00 60.69 467 CYS A CA 1
ATOM 3765 C C . CYS A 1 467 ? -13.851 18.000 10.271 1.00 60.69 467 CYS A C 1
ATOM 3767 O O . CYS A 1 467 ? -13.991 18.874 9.419 1.00 60.69 467 CYS A O 1
ATOM 3769 N N . SER A 1 468 ? -13.011 18.146 11.298 1.00 54.50 468 SER A N 1
ATOM 3770 C CA . SER A 1 468 ? -12.247 19.374 11.581 1.00 54.50 468 SER A CA 1
ATOM 3771 C C . SER A 1 468 ? -11.024 19.579 10.676 1.00 54.50 468 SER A C 1
ATOM 3773 O O . SER A 1 468 ? -10.318 20.572 10.814 1.00 54.50 468 SER A O 1
ATOM 3775 N N . GLU A 1 469 ? -10.762 18.647 9.761 1.00 55.56 469 GLU A N 1
ATOM 3776 C CA . GLU A 1 469 ? -9.554 18.611 8.930 1.00 55.56 469 GLU A CA 1
ATOM 3777 C C . GLU A 1 469 ? -9.624 19.595 7.744 1.00 55.56 469 GLU A C 1
ATOM 3779 O O . GLU A 1 469 ? -8.592 20.084 7.287 1.00 55.56 469 GLU A O 1
ATOM 3784 N N . PHE A 1 470 ? -10.831 19.986 7.315 1.00 58.34 470 PHE A N 1
ATOM 3785 C CA . PHE A 1 470 ? -11.045 20.847 6.142 1.00 58.34 470 PHE A CA 1
ATOM 3786 C C . PHE A 1 470 ? -10.814 22.350 6.376 1.00 58.34 470 PHE A C 1
ATOM 3788 O O . PHE A 1 470 ? -10.651 23.096 5.414 1.00 58.34 470 PHE A O 1
ATOM 3795 N N . GLN A 1 471 ? -10.734 22.811 7.632 1.00 55.81 471 GLN A N 1
ATOM 3796 C CA . GLN A 1 471 ? -10.619 24.244 7.972 1.00 55.81 471 GLN A CA 1
ATOM 3797 C C . GLN A 1 471 ? -9.340 24.928 7.444 1.00 55.81 471 GLN A C 1
ATOM 3799 O O . GLN A 1 471 ? -9.251 26.153 7.479 1.00 55.81 471 GLN A O 1
ATOM 3804 N N . LYS A 1 472 ? -8.337 24.157 6.997 1.00 57.44 472 LYS A N 1
ATOM 3805 C CA . LYS A 1 472 ? -7.110 24.689 6.378 1.00 57.44 472 LYS A CA 1
ATOM 3806 C C . LYS A 1 472 ? -7.267 25.014 4.896 1.00 57.44 472 LYS A C 1
ATOM 3808 O O . LYS A 1 472 ? -6.650 25.965 4.439 1.00 57.44 472 LYS A O 1
ATOM 3813 N N . GLU A 1 473 ? -8.045 24.218 4.165 1.00 57.78 473 GLU A N 1
ATOM 3814 C CA . GLU A 1 473 ? -8.269 24.421 2.726 1.00 57.78 473 GLU A CA 1
ATOM 3815 C C . GLU A 1 473 ? -9.533 25.258 2.464 1.00 57.78 473 GLU A C 1
ATOM 3817 O O . GLU A 1 473 ? -9.610 25.936 1.447 1.00 57.78 473 GLU A O 1
ATOM 3822 N N . PHE A 1 474 ? -10.481 25.287 3.412 1.00 63.06 474 PHE A N 1
ATOM 3823 C CA . PHE A 1 474 ? -11.733 26.048 3.323 1.00 63.06 474 PHE A CA 1
ATOM 3824 C C . PHE A 1 474 ? -11.912 26.948 4.559 1.00 63.06 474 PHE A C 1
ATOM 3826 O O . PHE A 1 474 ? -12.536 26.529 5.538 1.00 63.06 474 PHE A O 1
ATOM 3833 N N . PRO A 1 475 ? -11.377 28.186 4.558 1.00 61.00 475 PRO A N 1
ATOM 3834 C CA . PRO A 1 475 ? -11.496 29.103 5.694 1.00 61.00 475 PRO A CA 1
ATOM 3835 C C . PRO A 1 475 ? -12.948 29.453 6.051 1.00 61.00 475 PRO A C 1
ATOM 3837 O O . PRO A 1 475 ? -13.287 29.506 7.229 1.00 61.00 475 PRO A O 1
ATOM 3840 N N . GLU A 1 476 ? -13.831 29.594 5.062 1.00 60.81 476 GLU A N 1
ATOM 3841 C CA . GLU A 1 476 ? -15.271 29.851 5.256 1.00 60.81 476 GLU A CA 1
ATOM 3842 C C . GLU A 1 476 ? -15.969 28.708 6.019 1.00 60.81 476 GLU A C 1
ATOM 3844 O O . GLU A 1 476 ? -16.827 28.933 6.875 1.00 60.81 476 GLU A O 1
ATOM 3849 N N . TYR A 1 477 ? -15.510 27.464 5.827 1.00 59.78 477 TYR A N 1
ATOM 3850 C CA . TYR A 1 477 ? -15.984 26.298 6.581 1.00 59.78 477 TYR A CA 1
ATOM 3851 C C . TYR A 1 477 ? -15.695 26.415 8.089 1.00 59.78 477 TYR A C 1
ATOM 3853 O O . TYR A 1 477 ? -16.378 25.794 8.901 1.00 59.78 477 TYR A O 1
ATOM 3861 N N . LYS A 1 478 ? -14.716 27.233 8.503 1.00 55.25 478 LYS A N 1
ATOM 3862 C CA . LYS A 1 478 ? -14.441 27.544 9.918 1.00 55.25 478 LYS A CA 1
ATOM 3863 C C . LYS A 1 478 ? -15.486 28.489 10.523 1.00 55.25 478 LYS A C 1
ATOM 3865 O O . LYS A 1 478 ? -15.674 28.476 11.738 1.00 55.25 478 LYS A O 1
ATOM 3870 N N . GLU A 1 479 ? -16.154 29.310 9.718 1.00 56.47 479 GLU A N 1
ATOM 3871 C CA . GLU A 1 479 ? -17.211 30.216 10.187 1.00 56.47 479 GLU A CA 1
ATOM 3872 C C . GLU A 1 479 ? -18.532 29.457 10.365 1.00 56.47 479 GLU A C 1
ATOM 3874 O O . GLU A 1 479 ? -19.170 29.563 11.412 1.00 56.47 479 GLU A O 1
ATOM 3879 N N . ILE A 1 480 ? -18.841 28.564 9.419 1.00 53.50 480 ILE A N 1
ATOM 3880 C CA . ILE A 1 480 ? -19.992 27.637 9.436 1.00 53.50 480 ILE A CA 1
ATOM 3881 C C . ILE A 1 480 ? -19.898 26.599 10.580 1.00 53.50 480 ILE A C 1
ATOM 3883 O O . ILE A 1 480 ? -20.897 26.023 11.013 1.00 53.50 480 ILE A O 1
ATOM 3887 N N . ASN A 1 481 ? -18.692 26.357 11.106 1.00 52.69 481 ASN A N 1
ATOM 3888 C CA . ASN A 1 481 ? -18.416 25.418 12.202 1.00 52.69 481 ASN A CA 1
ATOM 3889 C C . ASN A 1 481 ? -18.404 26.091 13.590 1.00 52.69 481 ASN A C 1
ATOM 3891 O O . ASN A 1 481 ? -17.807 25.556 14.523 1.00 52.69 481 ASN A O 1
ATOM 3895 N N . ARG A 1 482 ? -19.003 27.282 13.741 1.00 54.31 482 ARG A N 1
ATOM 3896 C CA . ARG A 1 482 ? -19.093 27.945 15.052 1.00 54.31 482 ARG A CA 1
ATOM 3897 C C . ARG A 1 482 ? -20.221 27.343 15.898 1.00 54.31 482 ARG A C 1
ATOM 3899 O O . ARG A 1 482 ? -19.897 26.596 16.813 1.00 54.31 482 ARG A O 1
ATOM 3906 N N . PHE A 1 483 ? -21.506 27.583 15.598 1.00 50.44 483 PHE A N 1
ATOM 3907 C CA . PHE A 1 483 ? -22.628 27.051 16.403 1.00 50.44 483 PHE A CA 1
ATOM 3908 C C . PHE A 1 483 ? -23.941 26.869 15.607 1.00 50.44 483 PHE A C 1
ATOM 3910 O O . PHE A 1 483 ? -24.232 27.650 14.705 1.00 50.44 483 PHE A O 1
ATOM 3917 N N . GLY A 1 484 ? -24.777 25.900 16.012 1.00 53.81 484 GLY A N 1
ATOM 3918 C CA . GLY A 1 484 ? -26.206 25.829 15.656 1.00 53.81 484 GLY A CA 1
ATOM 3919 C C . GLY A 1 484 ? -26.610 24.923 14.479 1.00 53.81 484 GLY A C 1
ATOM 3920 O O . GLY A 1 484 ? -25.785 24.319 13.799 1.00 53.81 484 GLY A O 1
ATOM 3921 N N . SER A 1 485 ? -27.924 24.851 14.242 1.00 50.00 485 SER A N 1
ATOM 3922 C CA . SER A 1 485 ? -28.613 24.000 13.255 1.00 50.00 485 SER A CA 1
ATOM 3923 C C . SER A 1 485 ? -28.618 24.561 11.821 1.00 50.00 485 SER A C 1
ATOM 3925 O O . SER A 1 485 ? -29.551 24.315 11.061 1.00 50.00 485 SER A O 1
ATOM 3927 N N . GLN A 1 486 ? -27.594 25.329 11.436 1.00 53.09 486 GLN A N 1
ATOM 3928 C CA . GLN A 1 486 ? -27.532 26.001 10.132 1.00 53.09 486 GLN A CA 1
ATOM 3929 C C . GLN A 1 486 ? -27.510 24.986 8.975 1.00 53.09 486 GLN A C 1
ATOM 3931 O O . GLN A 1 486 ? -26.460 24.417 8.649 1.00 53.09 486 GLN A O 1
ATOM 3936 N N . THR A 1 487 ? -28.660 24.764 8.340 1.00 50.97 487 THR A N 1
ATOM 3937 C CA . THR A 1 487 ? -28.781 23.992 7.101 1.00 50.97 487 THR A CA 1
ATOM 3938 C C . THR A 1 487 ? -28.056 24.728 5.982 1.00 50.97 487 THR A C 1
ATOM 3940 O O . THR A 1 487 ? -28.313 25.900 5.726 1.00 50.97 487 THR A O 1
ATOM 3943 N N . MET A 1 488 ? -27.122 24.046 5.320 1.00 50.81 488 MET A N 1
ATOM 3944 C CA . MET A 1 488 ? -26.378 24.632 4.209 1.00 50.81 488 MET A CA 1
ATOM 3945 C C . MET A 1 488 ? -26.929 24.095 2.890 1.00 50.81 488 MET A C 1
ATOM 3947 O O . MET A 1 488 ? -27.044 22.878 2.722 1.00 50.81 488 MET A O 1
ATOM 3951 N N . GLU A 1 489 ? -27.237 24.977 1.940 1.00 56.69 489 GLU A N 1
ATOM 3952 C CA . GLU A 1 489 ? -27.516 24.541 0.574 1.00 56.69 489 GLU A CA 1
ATOM 3953 C C . GLU A 1 489 ? -26.232 23.990 -0.049 1.00 56.69 489 GLU A C 1
ATOM 3955 O O . GLU A 1 489 ? -25.264 24.711 -0.292 1.00 56.69 489 GLU A O 1
ATOM 3960 N N . TYR A 1 490 ? -26.202 22.680 -0.288 1.00 64.94 490 TYR A N 1
ATOM 3961 C CA . TYR A 1 490 ? -25.049 22.051 -0.915 1.00 64.94 490 TYR A CA 1
ATOM 3962 C C . TYR A 1 490 ? -24.971 22.443 -2.394 1.00 64.94 490 TYR A C 1
ATOM 3964 O O . TYR A 1 490 ? -25.904 22.173 -3.156 1.00 64.94 490 TYR A O 1
ATOM 3972 N N . ASN A 1 491 ? -23.855 23.061 -2.792 1.00 73.19 491 ASN A N 1
ATOM 3973 C CA . ASN A 1 491 ? -23.643 23.600 -4.134 1.00 73.19 491 ASN A CA 1
ATOM 3974 C C . ASN A 1 491 ? -23.979 22.555 -5.220 1.00 73.19 491 ASN A C 1
ATOM 3976 O O . ASN A 1 491 ? -23.453 21.438 -5.217 1.00 73.19 491 ASN A O 1
ATOM 3980 N N . LYS A 1 492 ? -24.848 22.927 -6.171 1.00 78.38 492 LYS A N 1
ATOM 3981 C CA . LYS A 1 492 ? -25.287 22.058 -7.278 1.00 78.38 492 LYS A CA 1
ATOM 3982 C C . LYS A 1 492 ? -24.115 21.541 -8.118 1.00 78.38 492 LYS A C 1
ATOM 3984 O O . LYS A 1 492 ? -24.158 20.395 -8.556 1.00 78.38 492 LYS A O 1
ATOM 3989 N N . GLU A 1 493 ? -23.067 22.342 -8.292 1.00 78.31 493 GLU A N 1
ATOM 3990 C CA . GLU A 1 493 ? -21.867 21.945 -9.033 1.00 78.31 493 GLU A CA 1
ATOM 3991 C C . GLU A 1 493 ? -21.018 20.941 -8.243 1.00 78.31 493 GLU A C 1
ATOM 3993 O O . GLU A 1 493 ? -20.588 19.927 -8.786 1.00 78.31 493 GLU A O 1
ATOM 3998 N N . TRP A 1 494 ? -20.869 21.133 -6.929 1.00 79.12 494 TRP A N 1
ATOM 3999 C CA . TRP A 1 494 ? -20.223 20.135 -6.067 1.00 79.12 494 TRP A CA 1
ATOM 4000 C C . TRP A 1 494 ? -21.008 18.816 -6.069 1.00 79.12 494 TRP A C 1
ATOM 4002 O O . TRP A 1 494 ? -20.416 17.742 -6.153 1.00 79.12 494 TRP A O 1
ATOM 4012 N N . ARG A 1 495 ? -22.348 18.880 -6.088 1.00 80.12 495 ARG A N 1
ATOM 4013 C CA . ARG A 1 495 ? -23.211 17.696 -6.234 1.00 80.12 495 ARG A CA 1
ATOM 4014 C C . ARG A 1 495 ? -23.033 17.013 -7.591 1.00 80.12 495 ARG A C 1
ATOM 4016 O O . ARG A 1 495 ? -23.077 15.788 -7.652 1.00 80.12 495 ARG A O 1
ATOM 4023 N N . ARG A 1 496 ? -22.814 17.771 -8.671 1.00 80.00 496 ARG A N 1
ATOM 4024 C CA . ARG A 1 496 ? -22.494 17.217 -9.997 1.00 80.00 496 ARG A CA 1
ATOM 4025 C C . ARG A 1 496 ? -21.168 16.455 -9.964 1.00 80.00 496 ARG A C 1
ATOM 4027 O O . ARG A 1 496 ? -21.127 15.322 -10.434 1.00 80.00 496 ARG A O 1
ATOM 4034 N N . ILE A 1 497 ? -20.137 17.035 -9.348 1.00 78.12 497 ILE A N 1
ATOM 4035 C CA . ILE A 1 497 ? -18.811 16.421 -9.184 1.00 78.12 497 ILE A CA 1
ATOM 4036 C C . ILE A 1 497 ? -18.877 15.155 -8.311 1.00 78.12 497 ILE A C 1
ATOM 4038 O O . ILE A 1 497 ? -18.306 14.133 -8.689 1.00 78.12 497 ILE A O 1
ATOM 4042 N N . GLU A 1 498 ? -19.606 15.173 -7.187 1.00 75.81 498 GLU A N 1
ATOM 4043 C CA . GLU A 1 498 ? -19.848 13.968 -6.374 1.00 75.81 498 GLU A CA 1
ATOM 4044 C C . GLU A 1 498 ? -20.549 12.871 -7.183 1.00 75.81 498 GLU A C 1
ATOM 4046 O O . GLU A 1 498 ? -20.059 11.745 -7.247 1.00 75.81 498 GLU A O 1
ATOM 4051 N N . ASN A 1 499 ? -21.643 13.207 -7.873 1.00 76.69 499 ASN A N 1
ATOM 4052 C CA . ASN A 1 499 ? -22.377 12.258 -8.710 1.00 76.69 499 ASN A CA 1
ATOM 4053 C C . ASN A 1 499 ? -21.512 11.703 -9.861 1.00 76.69 499 ASN A C 1
ATOM 4055 O O . ASN A 1 499 ? -21.706 10.567 -10.290 1.00 76.69 499 ASN A O 1
ATOM 4059 N N . GLU A 1 500 ? -20.575 12.485 -10.401 1.00 73.69 500 GLU A N 1
ATOM 4060 C CA . GLU A 1 500 ? -19.637 12.043 -11.442 1.00 73.69 500 GLU A CA 1
ATOM 4061 C C . GLU A 1 500 ? -18.502 11.173 -10.910 1.00 73.69 500 GLU A C 1
ATOM 4063 O O . GLU A 1 500 ? -18.090 10.242 -11.607 1.00 73.69 500 GLU A O 1
ATOM 4068 N N . ALA A 1 501 ? -18.045 11.408 -9.677 1.00 69.56 501 ALA A N 1
ATOM 4069 C CA . ALA A 1 501 ? -17.199 10.453 -8.979 1.00 69.56 501 ALA A CA 1
ATOM 4070 C C . ALA A 1 501 ? -17.956 9.126 -8.804 1.00 69.56 501 ALA A C 1
ATOM 4072 O O . ALA A 1 501 ? -17.479 8.092 -9.267 1.00 69.56 501 ALA A O 1
ATOM 4073 N N . ASP A 1 502 ? -19.165 9.164 -8.240 1.00 66.38 502 ASP A N 1
ATOM 4074 C CA . ASP A 1 502 ? -19.955 7.975 -7.890 1.00 66.38 502 ASP A CA 1
ATOM 4075 C C . ASP A 1 502 ? -20.349 7.110 -9.091 1.00 66.38 502 ASP A C 1
ATOM 4077 O O . ASP A 1 502 ? -20.304 5.887 -8.994 1.00 66.38 502 ASP A O 1
ATOM 4081 N N . LYS A 1 503 ? -20.623 7.709 -10.259 1.00 63.59 503 LYS A N 1
ATOM 4082 C CA . LYS A 1 503 ? -20.838 6.973 -11.526 1.00 63.59 503 LYS A CA 1
ATOM 4083 C C . LYS A 1 503 ? -19.686 6.028 -11.899 1.00 63.59 503 LYS A C 1
ATOM 4085 O O . LYS A 1 503 ? -19.879 5.150 -12.737 1.00 63.59 503 LYS A O 1
ATOM 4090 N N . GLY A 1 504 ? -18.485 6.237 -11.355 1.00 56.34 504 GLY A N 1
ATOM 4091 C CA . GLY A 1 504 ? -17.325 5.377 -11.575 1.00 56.34 504 GLY A CA 1
ATOM 4092 C C . GLY A 1 504 ? -17.230 4.183 -10.625 1.00 56.34 504 GLY A C 1
ATOM 4093 O O . GLY A 1 504 ? -16.696 3.159 -11.037 1.00 56.34 504 GLY A O 1
ATOM 4094 N N . TYR A 1 505 ? -17.745 4.292 -9.397 1.00 59.94 505 TYR A N 1
ATOM 4095 C CA . TYR A 1 505 ? -17.540 3.296 -8.345 1.00 59.94 505 TYR A CA 1
ATOM 4096 C C . TYR A 1 505 ? -18.811 2.476 -8.135 1.00 59.94 505 TYR A C 1
ATOM 4098 O O . TYR A 1 505 ? -19.774 2.936 -7.521 1.00 59.94 505 TYR A O 1
ATOM 4106 N N . GLY A 1 506 ? -18.805 1.229 -8.614 1.00 54.19 506 GLY A N 1
ATOM 4107 C CA . GLY A 1 506 ? -19.812 0.249 -8.199 1.00 54.19 506 GLY A CA 1
ATOM 4108 C C . GLY A 1 506 ? -19.794 0.071 -6.678 1.00 54.19 506 GLY A C 1
ATOM 4109 O O . GLY A 1 506 ? -18.752 0.307 -6.071 1.00 54.19 506 GLY A O 1
ATOM 4110 N N . ASN A 1 507 ? -20.935 -0.328 -6.088 1.00 54.75 507 ASN A N 1
ATOM 4111 C CA . ASN A 1 507 ? -21.145 -0.481 -4.637 1.00 54.75 507 ASN A CA 1
ATOM 4112 C C . ASN A 1 507 ? -19.848 -0.812 -3.884 1.00 54.75 507 ASN A C 1
ATOM 4114 O O . ASN A 1 507 ? -19.423 -1.972 -3.873 1.00 54.75 507 ASN A O 1
ATOM 4118 N N . TRP A 1 508 ? -19.262 0.208 -3.240 1.00 53.25 508 TRP A N 1
ATOM 4119 C CA . TRP A 1 508 ? -18.237 0.030 -2.216 1.00 53.25 508 TRP A CA 1
ATOM 4120 C C . TRP A 1 508 ? -18.792 -1.014 -1.252 1.00 53.25 508 TRP A C 1
ATOM 4122 O O . TRP A 1 508 ? -19.913 -0.851 -0.761 1.00 53.25 508 TRP A O 1
ATOM 4132 N N . GLY A 1 509 ? -18.100 -2.147 -1.139 1.00 53.31 509 GLY A N 1
ATOM 4133 C CA . GLY A 1 509 ? -18.759 -3.380 -0.725 1.00 53.31 509 GLY A CA 1
ATOM 4134 C C . GLY A 1 509 ? -19.278 -3.340 0.707 1.00 53.31 509 GLY A C 1
ATOM 4135 O O . GLY A 1 509 ? -19.012 -2.407 1.468 1.00 53.31 509 GLY A O 1
ATOM 4136 N N . LYS A 1 510 ? -20.061 -4.367 1.064 1.00 55.09 510 LYS A N 1
ATOM 4137 C CA . LYS A 1 510 ? -20.641 -4.485 2.405 1.00 55.09 510 LYS A CA 1
ATOM 4138 C C . LYS A 1 510 ? -19.529 -4.345 3.431 1.00 55.09 510 LYS A C 1
ATOM 4140 O O . LYS A 1 510 ? -18.607 -5.154 3.462 1.00 55.09 510 LYS A O 1
ATOM 4145 N N . SER A 1 511 ? -19.624 -3.304 4.237 1.00 60.47 511 SER A N 1
ATOM 4146 C CA . SER A 1 511 ? -18.639 -3.022 5.257 1.00 60.47 511 SER A CA 1
ATOM 4147 C C . SER A 1 511 ? -18.923 -3.814 6.527 1.00 60.47 511 SER A C 1
ATOM 4149 O O . SER A 1 511 ? -20.032 -4.303 6.737 1.00 60.47 511 SER A O 1
ATOM 4151 N N . HIS A 1 512 ? -17.900 -3.953 7.366 1.00 72.56 512 HIS A N 1
ATOM 4152 C CA . HIS A 1 512 ? -17.898 -4.960 8.421 1.00 72.56 512 HIS A CA 1
ATOM 4153 C C . HIS A 1 512 ? -17.944 -4.334 9.803 1.00 72.56 512 HIS A C 1
ATOM 4155 O O . HIS A 1 512 ? -17.153 -3.448 10.131 1.00 72.56 512 HIS A O 1
ATOM 4161 N N . LYS A 1 513 ? -18.844 -4.852 10.640 1.00 79.88 513 LYS A N 1
ATOM 4162 C CA . LYS A 1 513 ? -18.905 -4.555 12.071 1.00 79.88 513 LYS A CA 1
ATOM 4163 C C . LYS A 1 513 ? -17.527 -4.708 12.710 1.00 79.88 513 LYS A C 1
ATOM 4165 O O . LYS A 1 513 ? -16.888 -5.748 12.571 1.00 79.88 513 LYS A O 1
ATOM 4170 N N . THR A 1 514 ? -17.077 -3.706 13.464 1.00 84.38 514 THR A N 1
ATOM 4171 C CA . THR A 1 514 ? -15.871 -3.896 14.278 1.00 84.38 514 THR A CA 1
ATOM 4172 C C . THR A 1 514 ? -16.189 -4.817 15.447 1.00 84.38 514 THR A C 1
ATOM 4174 O O . THR A 1 514 ? -17.195 -4.625 16.132 1.00 84.38 514 THR A O 1
ATOM 4177 N N . ILE A 1 515 ? -15.321 -5.789 15.716 1.00 86.25 515 ILE A N 1
ATOM 4178 C CA . ILE A 1 515 ? -15.479 -6.651 16.886 1.00 86.25 515 ILE A CA 1
ATOM 4179 C C . ILE A 1 515 ? -15.174 -5.821 18.143 1.00 86.25 515 ILE A C 1
ATOM 4181 O O . ILE A 1 515 ? -14.148 -5.143 18.230 1.00 86.25 515 ILE A O 1
ATOM 4185 N N . ASN A 1 516 ? -16.062 -5.882 19.136 1.00 83.38 516 ASN A N 1
ATOM 4186 C CA . ASN A 1 516 ? -15.952 -5.155 20.409 1.00 83.38 516 ASN A CA 1
ATOM 4187 C C . ASN A 1 516 ? -14.999 -5.839 21.415 1.00 83.38 516 ASN A C 1
ATOM 4189 O O . ASN A 1 516 ? -15.185 -5.759 22.630 1.00 83.38 516 ASN A O 1
ATOM 4193 N N . GLU A 1 517 ? -13.974 -6.529 20.923 1.00 88.00 517 GLU A N 1
ATOM 4194 C CA . GLU A 1 517 ? -13.005 -7.279 21.726 1.00 88.00 517 GLU A CA 1
ATOM 4195 C C . GLU A 1 517 ? -11.657 -6.561 21.755 1.00 88.00 517 GLU A C 1
ATOM 4197 O O . GLU A 1 517 ? -11.372 -5.696 20.921 1.00 88.00 517 GLU A O 1
ATOM 4202 N N . PHE A 1 518 ? -10.834 -6.884 22.753 1.00 91.12 518 PHE A N 1
ATOM 4203 C CA . PHE A 1 518 ? -9.476 -6.366 22.823 1.00 91.12 518 PHE A CA 1
ATOM 4204 C C . PHE A 1 518 ? -8.554 -7.249 21.996 1.00 91.12 518 PHE A C 1
ATOM 4206 O O . PHE A 1 518 ? -8.159 -8.317 22.440 1.00 91.12 518 PHE A O 1
ATOM 4213 N N . ASN A 1 519 ? -8.205 -6.795 20.801 1.00 92.88 519 ASN A N 1
ATOM 4214 C CA . ASN A 1 519 ? -7.444 -7.590 19.845 1.00 92.88 519 ASN A CA 1
ATOM 4215 C C . ASN A 1 519 ? -5.977 -7.129 19.737 1.00 92.88 519 ASN A C 1
ATOM 4217 O O . ASN A 1 519 ? -5.592 -6.060 20.230 1.00 92.88 519 ASN A O 1
ATOM 4221 N N . LEU A 1 520 ? -5.145 -7.927 19.058 1.00 94.31 520 LEU A N 1
ATOM 4222 C CA . LEU A 1 520 ? -3.713 -7.649 18.878 1.00 94.31 520 LEU A CA 1
ATOM 4223 C C . LEU A 1 520 ? -3.469 -6.268 18.239 1.00 94.31 520 LEU A C 1
ATOM 4225 O O . LEU A 1 520 ? -2.557 -5.547 18.644 1.00 94.31 520 LEU A O 1
ATOM 4229 N N . ASN A 1 521 ? -4.316 -5.856 17.290 1.00 94.00 521 ASN A N 1
ATOM 4230 C CA . ASN A 1 521 ? -4.233 -4.542 16.649 1.00 94.00 521 ASN A CA 1
ATOM 4231 C C . ASN A 1 521 ? -4.400 -3.398 17.668 1.00 94.00 521 ASN A C 1
ATOM 4233 O O . ASN A 1 521 ? -3.649 -2.423 17.648 1.00 94.00 521 ASN A O 1
ATOM 4237 N N . ASN A 1 522 ? -5.341 -3.526 18.612 1.00 94.12 522 ASN A N 1
ATOM 4238 C CA . ASN A 1 522 ? -5.556 -2.511 19.650 1.00 94.12 522 ASN A CA 1
ATOM 4239 C C . ASN A 1 522 ? -4.337 -2.384 20.564 1.00 94.12 522 ASN A C 1
ATOM 4241 O O . ASN A 1 522 ? -3.925 -1.267 20.869 1.00 94.12 522 ASN A O 1
ATOM 4245 N N . PHE A 1 523 ? -3.727 -3.506 20.953 1.00 93.50 523 PHE A N 1
ATOM 4246 C CA . PHE A 1 523 ? -2.501 -3.492 21.747 1.00 93.50 523 PHE A CA 1
ATOM 4247 C C . PHE A 1 523 ? -1.338 -2.814 21.005 1.00 93.50 523 PHE A C 1
ATOM 4249 O O . PHE A 1 523 ? -0.658 -1.965 21.584 1.00 93.50 523 PHE A O 1
ATOM 4256 N N . LEU A 1 524 ? -1.135 -3.122 19.718 1.00 91.50 524 LEU A N 1
ATOM 4257 C CA . LEU A 1 524 ? -0.103 -2.477 18.895 1.00 91.50 524 LEU A CA 1
ATOM 4258 C C . LEU A 1 524 ? -0.312 -0.955 18.789 1.00 91.50 524 LEU A C 1
ATOM 4260 O O . LEU A 1 524 ? 0.648 -0.198 18.918 1.00 91.50 524 LEU A O 1
ATOM 4264 N N . ILE A 1 525 ? -1.555 -0.493 18.633 1.00 91.81 525 ILE A N 1
ATOM 4265 C CA . ILE A 1 525 ? -1.874 0.943 18.576 1.00 91.81 525 ILE A CA 1
ATOM 4266 C C . ILE A 1 525 ? -1.728 1.606 19.959 1.00 91.81 525 ILE A C 1
ATOM 4268 O O . ILE A 1 525 ? -1.195 2.712 20.059 1.00 91.81 525 ILE A O 1
ATOM 4272 N N . MET A 1 526 ? -2.100 0.924 21.047 1.00 91.44 526 MET A N 1
ATOM 4273 C CA . MET A 1 526 ? -1.865 1.414 22.412 1.00 91.44 526 MET A CA 1
ATOM 4274 C C . MET A 1 526 ? -0.372 1.574 22.729 1.00 91.44 526 MET A C 1
ATOM 4276 O O . MET A 1 526 ? -0.006 2.535 23.404 1.00 91.44 526 MET A O 1
ATOM 4280 N N . ARG A 1 527 ? 0.511 0.705 22.211 1.00 89.12 527 ARG A N 1
ATOM 4281 C CA . ARG A 1 527 ? 1.973 0.898 22.326 1.00 89.12 527 ARG A CA 1
ATOM 4282 C C . ARG A 1 527 ? 2.423 2.223 21.707 1.00 89.12 527 ARG A C 1
ATOM 4284 O O . ARG A 1 527 ? 3.241 2.915 22.309 1.00 89.12 527 ARG A O 1
ATOM 4291 N N . ASN A 1 528 ? 1.861 2.604 20.559 1.00 87.50 528 ASN A N 1
ATOM 4292 C CA . ASN A 1 528 ? 2.142 3.895 19.926 1.00 87.50 528 ASN A CA 1
ATOM 4293 C C . ASN A 1 528 ? 1.621 5.072 20.756 1.00 87.50 528 ASN A C 1
ATOM 4295 O O . ASN A 1 528 ? 2.328 6.066 20.904 1.00 87.50 528 ASN A O 1
ATOM 4299 N N . TRP A 1 529 ? 0.427 4.959 21.348 1.00 89.94 529 TRP A N 1
ATOM 4300 C CA . TRP A 1 529 ? -0.097 5.985 22.258 1.00 89.94 529 TRP A CA 1
ATOM 4301 C C . TRP A 1 529 ? 0.784 6.174 23.500 1.00 89.94 529 TRP A C 1
ATOM 4303 O O . TRP A 1 529 ? 0.994 7.304 23.928 1.00 89.94 529 TRP A O 1
ATOM 4313 N N . LEU A 1 530 ? 1.342 5.092 24.050 1.00 88.31 530 LEU A N 1
ATOM 4314 C CA . LEU A 1 530 ? 2.260 5.141 25.193 1.00 88.31 530 LEU A CA 1
ATOM 4315 C C . LEU A 1 530 ? 3.627 5.724 24.817 1.00 88.31 530 LEU A C 1
ATOM 4317 O O . LEU A 1 530 ? 4.140 6.588 25.522 1.00 88.31 530 LEU A O 1
ATOM 4321 N N . ALA A 1 531 ? 4.199 5.313 23.685 1.00 83.69 531 ALA A N 1
ATOM 4322 C CA . ALA A 1 531 ? 5.440 5.896 23.175 1.00 83.69 531 ALA A CA 1
ATOM 4323 C C . ALA A 1 531 ? 5.293 7.407 22.913 1.00 83.69 531 ALA A C 1
ATOM 4325 O O . ALA A 1 531 ? 6.183 8.198 23.229 1.00 83.69 531 ALA A O 1
ATOM 4326 N N . TYR A 1 532 ? 4.132 7.814 22.396 1.00 85.44 532 TYR A N 1
ATOM 4327 C CA . TYR A 1 532 ? 3.759 9.212 22.239 1.00 85.44 532 TYR A CA 1
ATOM 4328 C C . TYR A 1 532 ? 3.638 9.942 23.590 1.00 85.44 532 TYR A C 1
ATOM 4330 O O . TYR A 1 532 ? 4.262 10.987 23.767 1.00 85.44 532 TYR A O 1
ATOM 4338 N N . ALA A 1 533 ? 2.907 9.369 24.554 1.00 87.00 533 ALA A N 1
ATOM 4339 C CA . ALA A 1 533 ? 2.730 9.915 25.903 1.00 87.00 533 ALA A CA 1
ATOM 4340 C C . ALA A 1 533 ? 4.074 10.172 26.603 1.00 87.00 533 ALA A C 1
ATOM 4342 O O . ALA A 1 533 ? 4.297 11.248 27.160 1.00 87.00 533 ALA A O 1
ATOM 4343 N N . HIS A 1 534 ? 5.005 9.218 26.499 1.00 84.00 534 HIS A N 1
ATOM 4344 C CA . HIS A 1 534 ? 6.363 9.370 27.010 1.00 84.00 534 HIS A CA 1
ATOM 4345 C C . HIS A 1 534 ? 7.081 10.560 26.361 1.00 84.00 534 HIS A C 1
ATOM 4347 O O . HIS A 1 534 ? 7.632 11.407 27.062 1.00 84.00 534 HIS A O 1
ATOM 4353 N N . LYS A 1 535 ? 7.022 10.663 25.025 1.00 81.44 535 LYS A N 1
ATOM 4354 C CA . LYS A 1 535 ? 7.699 11.717 24.257 1.00 81.44 535 LYS A CA 1
ATOM 4355 C C . LYS A 1 535 ? 7.199 13.130 24.587 1.00 81.44 535 LYS A C 1
ATOM 4357 O O . LYS A 1 535 ? 7.986 14.068 24.499 1.00 81.44 535 LYS A O 1
ATOM 4362 N N . ILE A 1 536 ? 5.928 13.293 24.964 1.00 84.25 536 ILE A N 1
ATOM 4363 C CA . ILE A 1 536 ? 5.367 14.594 25.376 1.00 84.25 536 ILE A CA 1
ATOM 4364 C C . ILE A 1 536 ? 5.454 14.870 26.887 1.00 84.25 536 ILE A C 1
ATOM 4366 O O . ILE A 1 536 ? 4.978 15.909 27.337 1.00 84.25 536 ILE A O 1
ATOM 4370 N N . GLY A 1 537 ? 6.052 13.971 27.677 1.00 84.31 537 GLY A N 1
ATOM 4371 C CA . GLY A 1 537 ? 6.198 14.149 29.125 1.00 84.31 537 GLY A CA 1
ATOM 4372 C C . GLY A 1 537 ? 4.908 13.941 29.930 1.00 84.31 537 GLY A C 1
ATOM 4373 O O . GLY A 1 537 ? 4.783 14.478 31.033 1.00 84.31 537 GLY A O 1
ATOM 4374 N N . ASP A 1 538 ? 3.946 13.171 29.411 1.00 87.75 538 ASP A N 1
ATOM 4375 C CA . ASP A 1 538 ? 2.711 12.830 30.122 1.00 87.75 538 ASP A CA 1
ATOM 4376 C C . ASP A 1 538 ? 3.022 11.970 31.357 1.00 87.75 538 ASP A C 1
ATOM 4378 O O . ASP A 1 538 ? 3.242 10.759 31.275 1.00 87.75 538 ASP A O 1
ATOM 4382 N N . LYS A 1 539 ? 3.006 12.607 32.533 1.00 87.44 539 LYS A N 1
ATOM 4383 C CA . LYS A 1 539 ? 3.348 11.972 33.813 1.00 87.44 539 LYS A CA 1
ATOM 4384 C C . LYS A 1 539 ? 2.457 10.780 34.174 1.00 87.44 539 LYS A C 1
ATOM 4386 O O . LYS A 1 539 ? 2.857 9.964 35.003 1.00 87.44 539 LYS A O 1
ATOM 4391 N N . SER A 1 540 ? 1.271 10.636 33.578 1.00 87.81 540 SER A N 1
ATOM 4392 C CA . SER A 1 540 ? 0.413 9.480 33.855 1.00 87.81 540 SER A CA 1
ATOM 4393 C C . SER A 1 540 ? 0.995 8.168 33.316 1.00 87.81 540 SER A C 1
ATOM 4395 O O . SER A 1 540 ? 0.652 7.109 33.843 1.00 87.81 540 SER A O 1
ATOM 4397 N N . ILE A 1 541 ? 1.946 8.216 32.369 1.00 84.88 541 ILE A N 1
ATOM 4398 C CA . ILE A 1 541 ? 2.642 7.022 31.872 1.00 84.88 541 ILE A CA 1
ATOM 4399 C C . ILE A 1 541 ? 3.503 6.332 32.943 1.00 84.88 541 ILE A C 1
ATOM 4401 O O . ILE A 1 541 ? 3.698 5.122 32.884 1.00 84.88 541 ILE A O 1
ATOM 4405 N N . TYR A 1 542 ? 3.984 7.049 33.964 1.00 81.06 542 TYR A N 1
ATOM 4406 C CA . TYR A 1 542 ? 4.803 6.442 35.023 1.00 81.06 542 TYR A CA 1
ATOM 4407 C C . TYR A 1 542 ? 3.994 5.521 35.945 1.00 81.06 542 TYR A C 1
ATOM 4409 O O . TYR A 1 542 ? 4.556 4.619 36.557 1.00 81.06 542 TYR A O 1
ATOM 4417 N N . LYS A 1 543 ? 2.658 5.651 35.958 1.00 78.38 543 LYS A N 1
ATOM 4418 C CA . LYS A 1 543 ? 1.764 4.640 36.548 1.00 78.38 543 LYS A CA 1
ATOM 4419 C C . LYS A 1 543 ? 1.815 3.303 35.793 1.00 78.38 543 LYS A C 1
ATOM 4421 O O . LYS A 1 543 ? 1.288 2.315 36.300 1.00 78.38 543 LYS A O 1
ATOM 4426 N N . ILE A 1 544 ? 2.396 3.284 34.585 1.00 72.88 544 ILE A N 1
ATOM 4427 C CA . ILE A 1 544 ? 2.308 2.171 33.641 1.00 72.88 544 ILE A CA 1
ATOM 4428 C C . ILE A 1 544 ? 3.476 1.187 33.774 1.00 72.88 544 ILE A C 1
ATOM 4430 O O . ILE A 1 544 ? 3.238 -0.012 33.907 1.00 72.88 544 ILE A O 1
ATOM 4434 N N . SER A 1 545 ? 4.717 1.674 33.793 1.00 61.12 545 SER A N 1
ATOM 4435 C CA . SER A 1 545 ? 5.930 1.021 34.339 1.00 61.12 545 SER A CA 1
ATOM 4436 C C . SER A 1 545 ? 7.165 1.645 33.690 1.00 61.12 545 SER A C 1
ATOM 4438 O O . SER A 1 545 ? 7.174 1.917 32.488 1.00 61.12 545 SER A O 1
ATOM 4440 N N . GLU A 1 546 ? 8.236 1.813 34.462 1.00 54.66 546 GLU A N 1
ATOM 4441 C CA . GLU A 1 546 ? 9.524 2.299 33.957 1.00 54.66 546 GLU A CA 1
ATOM 4442 C C . GLU A 1 546 ? 10.198 1.321 32.976 1.00 54.66 546 GLU A C 1
ATOM 4444 O O . GLU A 1 546 ? 10.899 1.756 32.061 1.00 54.66 546 GLU A O 1
ATOM 4449 N N . GLU A 1 547 ? 9.943 0.009 33.078 1.00 53.91 547 GLU A N 1
ATOM 4450 C CA . GLU A 1 547 ? 10.475 -0.976 32.120 1.00 53.91 547 GLU A CA 1
ATOM 4451 C C . GLU A 1 547 ? 9.918 -0.786 30.701 1.00 53.91 547 GLU A C 1
ATOM 4453 O O . GLU A 1 547 ? 10.573 -1.138 29.719 1.00 53.91 547 GLU A O 1
ATOM 4458 N N . ILE A 1 548 ? 8.706 -0.233 30.575 1.00 54.41 548 ILE A N 1
ATOM 4459 C CA . ILE A 1 548 ? 8.009 -0.081 29.288 1.00 54.41 548 ILE A CA 1
ATOM 4460 C C . ILE A 1 548 ? 8.693 0.981 28.419 1.00 54.41 548 ILE A C 1
ATOM 4462 O O . ILE A 1 548 ? 8.748 0.832 27.197 1.00 54.41 548 ILE A O 1
ATOM 4466 N N . ILE A 1 549 ? 9.268 2.008 29.048 1.00 53.81 549 ILE A N 1
ATOM 4467 C CA . ILE A 1 549 ? 9.896 3.160 28.387 1.00 53.81 549 ILE A CA 1
ATOM 4468 C C . ILE A 1 549 ? 11.112 2.739 27.540 1.00 53.81 549 ILE A C 1
ATOM 4470 O O . ILE A 1 549 ? 11.319 3.256 26.440 1.00 53.81 549 ILE A O 1
ATOM 4474 N N . LYS A 1 550 ? 11.867 1.724 27.984 1.00 51.22 550 LYS A N 1
ATOM 4475 C CA . LYS A 1 550 ? 13.025 1.176 27.250 1.00 51.22 550 LYS A CA 1
ATOM 4476 C C . LYS A 1 550 ? 12.644 0.401 25.976 1.00 51.22 550 LYS A C 1
ATOM 4478 O O . LYS A 1 550 ? 13.516 0.066 25.183 1.00 51.22 550 LYS A O 1
ATOM 4483 N N . GLY A 1 551 ? 11.358 0.100 25.765 1.00 49.38 551 GLY A N 1
ATOM 4484 C CA . GLY A 1 551 ? 10.850 -0.623 24.590 1.00 49.38 551 GLY A CA 1
ATOM 4485 C C . GLY A 1 551 ? 10.146 0.249 23.542 1.00 49.38 551 GLY A C 1
ATOM 4486 O O . GLY A 1 551 ? 9.595 -0.294 22.579 1.00 49.38 551 GLY A O 1
ATOM 4487 N N . THR A 1 552 ? 10.107 1.574 23.734 1.00 49.81 552 THR A N 1
ATOM 4488 C CA . THR A 1 552 ? 9.252 2.506 22.965 1.00 49.81 552 THR A CA 1
ATOM 4489 C C . THR A 1 552 ? 9.988 3.480 22.034 1.00 49.81 552 THR A C 1
ATOM 4491 O O . THR A 1 552 ? 9.341 4.296 21.382 1.00 49.81 552 THR A O 1
ATOM 4494 N N . GLU A 1 553 ? 11.312 3.368 21.884 1.00 47.91 553 GLU A N 1
ATOM 4495 C CA . GLU A 1 553 ? 12.162 4.295 21.099 1.00 47.91 553 GLU A CA 1
ATOM 4496 C C . GLU A 1 553 ? 11.800 4.425 19.601 1.00 47.91 553 GLU A C 1
ATOM 4498 O O . GLU A 1 553 ? 12.279 5.322 18.911 1.00 47.91 553 GLU A O 1
ATOM 4503 N N . LYS A 1 554 ? 10.949 3.537 19.076 1.00 52.22 554 LYS A N 1
ATOM 4504 C CA . LYS A 1 554 ? 10.614 3.429 17.650 1.00 52.22 554 LYS A CA 1
ATOM 4505 C C . LYS A 1 554 ? 9.369 4.188 17.188 1.00 52.22 554 LYS A C 1
ATOM 4507 O O . LYS A 1 554 ? 9.018 4.057 16.015 1.00 52.22 554 LYS A O 1
ATOM 4512 N N . PHE A 1 555 ? 8.698 4.983 18.029 1.00 52.72 555 PHE A N 1
ATOM 4513 C CA . PHE A 1 555 ? 7.599 5.813 17.522 1.00 52.72 555 PHE A CA 1
ATOM 4514 C C . PHE A 1 555 ? 8.139 6.873 16.555 1.00 52.72 555 PHE A C 1
ATOM 4516 O O . PHE A 1 555 ? 8.619 7.938 16.959 1.00 52.72 555 PHE A O 1
ATOM 4523 N N . LYS A 1 556 ? 8.043 6.571 15.255 1.00 52.31 556 LYS A N 1
ATOM 4524 C CA . LYS A 1 556 ? 8.330 7.490 14.157 1.00 52.31 556 LYS A CA 1
ATOM 4525 C C . LYS A 1 556 ? 7.261 8.571 14.127 1.00 52.31 556 LYS A C 1
ATOM 4527 O O . LYS A 1 556 ? 6.358 8.574 13.296 1.00 52.31 556 LYS A O 1
ATOM 4532 N N . TYR A 1 557 ? 7.414 9.537 15.024 1.00 52.53 557 TYR A N 1
ATOM 4533 C CA . TYR A 1 557 ? 6.886 10.867 14.802 1.00 52.53 557 TYR A CA 1
ATOM 4534 C C . TYR A 1 557 ? 7.406 11.308 13.433 1.00 52.53 557 TYR A C 1
ATOM 4536 O O . TYR A 1 557 ? 8.610 11.533 13.280 1.00 52.53 557 TYR A O 1
ATOM 4544 N N . LEU A 1 558 ? 6.522 11.384 12.437 1.00 44.75 558 LEU A N 1
ATOM 4545 C CA . LEU A 1 558 ? 6.834 12.089 11.207 1.00 44.75 558 LEU A CA 1
ATOM 4546 C C . LEU A 1 558 ? 7.049 13.552 11.591 1.00 44.75 558 LEU A C 1
ATOM 4548 O O . LEU A 1 558 ? 6.120 14.360 11.586 1.00 44.75 558 LEU A O 1
ATOM 4552 N N . ASN A 1 559 ? 8.310 13.896 11.858 1.00 37.69 559 ASN A N 1
ATOM 4553 C CA . ASN A 1 559 ? 8.827 15.176 11.424 1.00 37.69 559 ASN A CA 1
ATOM 4554 C C . ASN A 1 559 ? 8.553 15.212 9.918 1.00 37.69 559 ASN A C 1
ATOM 4556 O O . ASN A 1 559 ? 9.347 14.712 9.124 1.00 37.69 559 ASN A O 1
ATOM 4560 N N . ARG A 1 560 ? 7.404 15.779 9.523 1.00 36.06 560 ARG A N 1
ATOM 4561 C CA . ARG A 1 560 ? 7.326 16.454 8.234 1.00 36.06 560 ARG A CA 1
ATOM 4562 C C . ARG A 1 560 ? 8.425 17.495 8.315 1.00 36.06 560 ARG A C 1
ATOM 4564 O O . ARG A 1 560 ? 8.292 18.453 9.075 1.00 36.06 560 ARG A O 1
ATOM 4571 N N . SER A 1 561 ? 9.535 17.219 7.639 1.00 29.53 561 SER A N 1
ATOM 4572 C CA . SER A 1 561 ? 10.626 18.162 7.506 1.00 29.53 561 SER A CA 1
ATOM 4573 C C . SER A 1 561 ? 10.014 19.469 7.033 1.00 29.53 561 SER A C 1
ATOM 4575 O O . SER A 1 561 ? 9.360 19.523 5.990 1.00 29.53 561 SER A O 1
ATOM 4577 N N . ILE A 1 562 ? 10.177 20.510 7.844 1.00 29.50 562 ILE A N 1
ATOM 4578 C CA . ILE A 1 562 ? 10.032 21.864 7.345 1.00 29.50 562 ILE A CA 1
ATOM 4579 C C . ILE A 1 562 ? 11.217 22.006 6.398 1.00 29.50 562 ILE A C 1
ATOM 4581 O O . ILE A 1 562 ? 12.346 22.195 6.845 1.00 29.50 562 ILE A O 1
ATOM 4585 N N . ASN A 1 563 ? 10.967 21.795 5.107 1.00 27.78 563 ASN A N 1
ATOM 4586 C CA . ASN A 1 563 ? 11.884 22.263 4.088 1.00 27.78 563 ASN A CA 1
ATOM 4587 C C . ASN A 1 563 ? 11.903 23.786 4.239 1.00 27.78 563 ASN A C 1
ATOM 4589 O O . ASN A 1 563 ? 10.878 24.437 4.026 1.00 27.78 563 ASN A O 1
ATOM 4593 N N . THR A 1 564 ? 13.040 24.290 4.706 1.00 30.92 564 THR A N 1
ATOM 4594 C CA . THR A 1 564 ? 13.471 25.679 4.534 1.00 30.92 564 THR A CA 1
ATOM 4595 C C . THR A 1 564 ? 13.570 26.014 3.055 1.00 30.92 564 THR A C 1
ATOM 4597 O O . THR A 1 564 ? 14.124 25.148 2.337 1.00 30.92 564 THR A O 1
#

Foldseek 3Di:
DDDDDDDDDDPDPPDPLDDQPDPVVVPPPDDDDPDDDDPDPLVVLVVQLVVCLVVVVLVSNLVSLVVCVVVVNLALVSLLSNLSSCVVVVVLVVSLVSLVSSCVSPVLPLSSLQSNLVSCVVVVNLVSSLVSLVSSCVSPVLPLVSLQSNLVSCVVVVVLVSSLVSLVSSCVSPVLPLSSLQVNLVSCVVVVVLVSSLVSLVSSCVSPVLPLVSLLVNLVSCVVLQVLVVSLVSLVSSCVSPVLQLSSLQSNLVSCQQQVVLQSSLVSLVSSCVSPVPDQVSVVSNLVSLQFDQDDPPDPDPQNVLQVQLLPLDLDDDLQAADDLVSLQSSLVSLVVSCVVVVDPHADLDQKDKAWAFDDLCVVLQVVLCVVPVDGDPQQQAKKKWKWWDLFLSVLVVLVSCNLPDDDPDGWMWMWGFADDQPDQTTTMIMTMDRHDVSNVVCQVVVCVSCCRHVVDPIHIDMWGGDPPSCVVPVVVVVVGPDDDDDDDDDPVSVVSSVVSVVRHDPSHGGGGGNSGRGSVNSNSSLLSLLSCVVVVRVSSVSNDPVSNVVNPPNPPPPPDPPD

pLDDT: mean 80.15, std 18.75, range [24.16, 98.56]

Secondary structure (DSSP, 8-state):
------PPPP-------PPP---GGGTTS-------S-TTHHHHHHHHHHHHHHTT-HHHHHHHHHHHHHTT---HHHHHHHHHHHHHTT-HHHHHHHHHHHHHH-TT-HHHHHHHHHHHHHTT-HHHHHHHHHHHHHH-TT-HHHHHHHHHHHHHTT-HHHHHHHHHHHHHH-TT-HHHHHHHHHHHHHTT-HHHHHHHHHHHHHH-TT-HHHHHHHHHHHHTTT-HHHHHHHHHHHHHH-TT-HHHHHHHHHHHHHHT-HHHHHHHHHHHHHH-TT-HHHHHHHHHHTTT----TT---HHHHHHHHHHTS-----TT----HHHHHHHHHHHHHHHHHTT--------EEEE-SS----HHHHHHHHHHH----HHHHH-EEEEEEESSHHHHHHHHHHHTT---SS-PPEEEEEEEETTEEEEEEEEEEESSHHHHHHHHHHHHHHHHHHT------EEEES-GGGGGT-HHHHHHTSSS-------HHHHHHHHHHHTT---PPPP-PPP-S--HHHHHHHHHHHHHHHHTT-GGGGGT-HHHHTT-TT----------